Protein AF-A0A9N9JXK1-F1 (afdb_monomer_lite)

Structure (mmCIF, N/CA/C/O backbone):
data_AF-A0A9N9JXK1-F1
#
_entry.id   AF-A0A9N9JXK1-F1
#
loop_
_atom_site.group_PDB
_atom_site.id
_atom_site.type_symbol
_atom_site.label_atom_id
_atom_site.label_alt_id
_atom_site.label_comp_id
_atom_site.label_asym_id
_atom_site.label_entity_id
_atom_site.label_seq_id
_atom_site.pdbx_PDB_ins_code
_atom_site.Cartn_x
_atom_site.Cartn_y
_atom_site.Cartn_z
_atom_site.occupancy
_atom_site.B_iso_or_equiv
_atom_site.auth_seq_id
_atom_site.auth_comp_id
_atom_site.auth_asym_id
_atom_site.auth_atom_id
_atom_site.pdbx_PDB_model_num
ATOM 1 N N . VAL A 1 1 ? -8.054 -17.362 23.339 1.00 41.75 1 VAL A N 1
ATOM 2 C CA . VAL A 1 1 ? -9.009 -16.373 22.775 1.00 41.75 1 VAL A CA 1
ATOM 3 C C . VAL A 1 1 ? -8.754 -16.151 21.281 1.00 41.75 1 VAL A C 1
ATOM 5 O O . VAL A 1 1 ? -9.695 -16.322 20.518 1.00 41.75 1 VAL A O 1
ATOM 8 N N . CYS A 1 2 ? -7.507 -15.939 20.827 1.00 28.91 2 CYS A N 1
ATOM 9 C CA . CYS A 1 2 ? -7.170 -15.864 19.389 1.00 28.91 2 CYS A CA 1
ATOM 10 C C . CYS A 1 2 ? -7.500 -17.122 18.557 1.00 28.91 2 CYS A C 1
ATOM 12 O O . CYS A 1 2 ? -7.947 -16.992 17.422 1.00 28.91 2 CYS A O 1
ATOM 14 N N . GLU A 1 3 ? -7.385 -18.337 19.108 1.00 28.45 3 GLU A N 1
ATOM 15 C CA . GLU A 1 3 ? -7.817 -19.554 18.387 1.00 28.45 3 GLU A CA 1
ATOM 16 C C . GLU A 1 3 ? -9.335 -19.599 18.136 1.00 28.45 3 GLU A C 1
ATOM 18 O O . GLU A 1 3 ? -9.781 -20.079 17.096 1.00 28.45 3 GLU A O 1
ATOM 23 N N . GLN A 1 4 ? -10.147 -19.037 19.037 1.00 39.00 4 GLN A N 1
ATOM 24 C CA . GLN A 1 4 ? -11.610 -19.071 18.917 1.00 39.00 4 GLN A CA 1
ATOM 25 C C . GLN A 1 4 ? -12.144 -18.051 17.902 1.00 39.00 4 GLN A C 1
ATOM 27 O O . GLN A 1 4 ? -13.149 -18.323 17.254 1.00 39.00 4 GLN A O 1
ATOM 32 N N . LEU A 1 5 ? -11.448 -16.925 17.702 1.00 37.50 5 LEU A N 1
ATOM 33 C CA . LEU A 1 5 ? -11.761 -15.959 16.639 1.00 37.50 5 LEU A CA 1
ATOM 34 C C . LEU A 1 5 ? -11.292 -16.446 15.257 1.00 37.50 5 LEU A C 1
ATOM 36 O O . LEU A 1 5 ? -11.991 -16.244 14.271 1.00 37.50 5 LEU A O 1
ATOM 40 N N . SER A 1 6 ? -10.166 -17.164 15.184 1.00 32.59 6 SER A N 1
ATOM 41 C CA . SER A 1 6 ? -9.677 -17.800 13.946 1.00 32.59 6 SER A CA 1
ATOM 42 C C . SER A 1 6 ? -10.631 -18.885 13.415 1.00 32.59 6 SER A C 1
ATOM 44 O O . SER A 1 6 ? -10.802 -19.059 12.207 1.00 32.59 6 SER A O 1
ATOM 46 N N . THR A 1 7 ? -11.339 -19.570 14.319 1.00 42.19 7 THR A N 1
ATOM 47 C CA . THR A 1 7 ? -12.289 -20.636 13.958 1.00 42.19 7 THR A CA 1
ATOM 48 C C . THR A 1 7 ? -13.534 -20.106 13.223 1.00 42.19 7 THR A C 1
ATOM 50 O O . THR A 1 7 ? -14.222 -20.879 12.561 1.00 42.19 7 THR A O 1
ATOM 53 N N . LEU A 1 8 ? -13.811 -18.794 13.260 1.00 46.56 8 LEU A N 1
ATOM 54 C CA . LEU A 1 8 ? -14.941 -18.192 12.536 1.00 46.56 8 LEU A CA 1
ATOM 55 C C . LEU A 1 8 ? -14.781 -18.225 10.999 1.00 46.56 8 LEU A C 1
ATOM 57 O O . LEU A 1 8 ? -15.750 -17.973 10.288 1.00 46.56 8 LEU A O 1
ATOM 61 N N . LEU A 1 9 ? -13.582 -18.525 10.478 1.00 37.47 9 LEU A N 1
ATOM 62 C CA . LEU A 1 9 ? -13.230 -18.349 9.060 1.00 37.47 9 LEU A CA 1
ATOM 63 C C . LEU A 1 9 ? -13.085 -19.642 8.234 1.00 37.47 9 LEU A C 1
ATOM 65 O O . LEU A 1 9 ? -12.941 -19.556 7.016 1.00 37.47 9 LEU A O 1
ATOM 69 N N . TYR A 1 10 ? -13.165 -20.837 8.827 1.00 40.38 10 TYR A N 1
ATOM 70 C CA . TYR A 1 10 ? -13.003 -22.096 8.082 1.00 40.38 10 TYR A CA 1
ATOM 71 C C . TYR A 1 10 ? -14.346 -22.785 7.796 1.00 40.38 10 TYR A C 1
ATOM 73 O O . TYR A 1 10 ? -14.930 -23.435 8.660 1.00 40.38 10 TYR A O 1
ATOM 81 N N . LYS A 1 11 ? -14.822 -22.667 6.548 1.00 48.00 11 LYS A N 1
ATOM 82 C CA . LYS A 1 11 ? -16.019 -23.347 6.019 1.00 48.00 11 LYS A CA 1
ATOM 83 C C . LYS A 1 11 ? -15.630 -24.579 5.200 1.00 48.00 11 LYS A C 1
ATOM 85 O O . LYS A 1 11 ? -15.221 -24.433 4.052 1.00 48.00 11 LYS A O 1
ATOM 90 N N . ILE A 1 12 ? -15.845 -25.781 5.741 1.00 36.88 12 ILE A N 1
ATOM 91 C CA . ILE A 1 12 ? -16.053 -27.008 4.953 1.00 36.88 12 ILE A CA 1
ATOM 92 C C . ILE A 1 12 ? -17.142 -27.849 5.648 1.00 36.88 12 ILE A C 1
ATOM 94 O O . ILE A 1 12 ? -17.011 -28.140 6.831 1.00 36.88 12 ILE A O 1
ATOM 98 N N . ALA A 1 13 ? -18.156 -28.260 4.867 1.00 40.19 13 ALA A N 1
ATOM 99 C CA . ALA A 1 13 ? -19.274 -29.184 5.164 1.00 40.19 13 ALA A CA 1
ATOM 100 C C . ALA A 1 13 ? -20.634 -28.582 5.609 1.00 40.19 13 ALA A C 1
ATOM 102 O O . ALA A 1 13 ? -21.103 -28.780 6.720 1.00 40.19 13 ALA A O 1
ATOM 103 N N . VAL A 1 14 ? -21.343 -27.975 4.648 1.00 49.81 14 VAL A N 1
ATOM 104 C CA . VAL A 1 14 ? -22.680 -27.338 4.766 1.00 49.81 14 VAL A CA 1
ATOM 105 C C . VAL A 1 14 ? -23.838 -28.289 5.154 1.00 49.81 14 VAL A C 1
ATOM 107 O O . VAL A 1 14 ? -24.925 -27.822 5.473 1.00 49.81 14 VAL A O 1
ATOM 110 N N . PHE A 1 15 ? -23.657 -29.614 5.157 1.00 48.28 15 PHE A N 1
ATOM 111 C CA . PHE A 1 15 ? -24.785 -30.557 5.275 1.00 48.28 15 PHE A CA 1
ATOM 112 C C . PHE A 1 15 ? -25.037 -31.154 6.674 1.00 48.28 15 PHE A C 1
ATOM 114 O O . PHE A 1 15 ? -26.062 -31.802 6.853 1.00 48.28 15 PHE A O 1
ATOM 121 N N . ILE A 1 16 ? -24.162 -30.946 7.668 1.00 57.59 16 ILE A N 1
ATOM 122 C CA . ILE A 1 16 ? -24.287 -31.567 9.016 1.00 57.59 16 ILE A CA 1
ATOM 123 C C . ILE A 1 16 ? -24.601 -30.520 10.109 1.00 57.59 16 ILE A C 1
ATOM 125 O O . ILE A 1 16 ? -24.947 -30.835 11.247 1.00 57.59 16 ILE A O 1
ATOM 129 N N . ASP A 1 17 ? -24.537 -29.245 9.757 1.00 64.69 17 ASP A N 1
ATOM 130 C CA . ASP A 1 17 ? -24.444 -28.136 10.700 1.00 64.69 17 ASP A CA 1
ATOM 131 C C . ASP A 1 17 ? -25.756 -27.852 11.471 1.00 64.69 17 ASP A C 1
ATOM 133 O O . ASP A 1 17 ? -25.728 -27.573 12.674 1.00 64.69 17 ASP A O 1
ATOM 137 N N . ASP A 1 18 ? -26.933 -28.003 10.853 1.00 75.19 18 ASP A N 1
ATOM 138 C CA . ASP A 1 18 ? -28.232 -27.765 11.521 1.00 75.19 18 ASP A CA 1
ATOM 139 C C . ASP A 1 18 ? -28.598 -28.840 12.557 1.00 75.19 18 ASP A C 1
ATOM 141 O O . ASP A 1 18 ? -29.241 -28.557 13.575 1.00 75.19 18 ASP A O 1
ATOM 145 N N . GLU A 1 19 ? -28.191 -30.088 12.327 1.00 81.88 19 GLU A N 1
ATOM 146 C CA . GLU A 1 19 ? -28.421 -31.173 13.284 1.00 81.88 19 GLU A CA 1
ATOM 147 C C . GLU A 1 19 ? -27.540 -31.011 14.521 1.00 81.88 19 GLU A C 1
ATOM 149 O O . GLU A 1 19 ? -28.002 -31.230 15.643 1.00 81.88 19 GLU A O 1
ATOM 154 N N . ILE A 1 20 ? -26.305 -30.536 14.337 1.00 85.19 20 ILE A N 1
ATOM 155 C CA . ILE A 1 20 ? -25.375 -30.261 15.433 1.00 85.19 20 ILE A CA 1
ATOM 156 C C . ILE A 1 20 ? -25.953 -29.208 16.389 1.00 85.19 20 ILE A C 1
ATOM 158 O O . ILE A 1 20 ? -25.891 -29.390 17.609 1.00 85.19 20 ILE A O 1
ATOM 162 N N . VAL A 1 21 ? -26.580 -28.146 15.868 1.00 87.00 21 VAL A N 1
ATOM 163 C CA . VAL A 1 21 ? -27.263 -27.137 16.699 1.00 87.00 21 VAL A CA 1
ATOM 164 C C . VAL A 1 21 ? -28.346 -27.782 17.569 1.00 87.00 21 VAL A C 1
ATOM 166 O O . VAL A 1 21 ? -28.405 -27.519 18.773 1.00 87.00 21 VAL A O 1
ATOM 169 N N . LYS A 1 22 ? -29.175 -28.664 16.993 1.00 87.75 22 LYS A N 1
ATOM 170 C CA . LYS A 1 22 ? -30.248 -29.369 17.720 1.00 87.75 22 LYS A CA 1
ATOM 171 C C . LYS A 1 22 ? -29.701 -30.342 18.765 1.00 87.75 22 LYS A C 1
ATOM 173 O O . LYS A 1 22 ? -30.270 -30.452 19.852 1.00 87.75 22 LYS A O 1
ATOM 178 N N . ILE A 1 23 ? -28.609 -31.046 18.462 1.00 89.19 23 ILE A N 1
ATOM 179 C CA . ILE A 1 23 ? -27.951 -31.971 19.397 1.00 89.19 23 ILE A CA 1
ATOM 180 C C . ILE A 1 23 ? -27.477 -31.209 20.635 1.00 89.19 23 ILE A C 1
ATOM 182 O O . ILE A 1 23 ? -27.798 -31.606 21.758 1.00 89.19 23 ILE A O 1
ATOM 186 N N . TYR A 1 24 ? -26.767 -30.094 20.444 1.00 90.81 24 TYR A N 1
ATOM 187 C CA . TYR A 1 24 ? -26.269 -29.302 21.565 1.00 90.81 24 TYR A CA 1
ATOM 188 C C . TYR A 1 24 ? -27.381 -28.547 22.312 1.00 90.81 24 TYR A C 1
ATOM 190 O O . TYR A 1 24 ? -27.314 -28.451 23.538 1.00 90.81 24 TYR A O 1
ATOM 198 N N . ASP A 1 25 ? -28.453 -28.102 21.646 1.00 89.69 25 ASP A N 1
ATOM 199 C CA . ASP A 1 25 ? -29.646 -27.570 22.329 1.00 89.69 25 ASP A CA 1
ATOM 200 C C . ASP A 1 25 ? -30.256 -28.632 23.263 1.00 89.69 25 ASP A C 1
ATOM 202 O O . ASP A 1 25 ? -30.436 -28.412 24.462 1.00 89.69 25 ASP A O 1
ATOM 206 N N . ASN A 1 26 ? -30.472 -29.850 22.761 1.00 89.81 26 ASN A N 1
ATOM 207 C CA . ASN A 1 26 ? -30.999 -30.947 23.573 1.00 89.81 26 ASN A CA 1
ATOM 208 C C . ASN A 1 26 ? -30.059 -31.333 24.728 1.00 89.81 26 ASN A C 1
ATOM 210 O O . ASN A 1 26 ? -30.523 -31.583 25.845 1.00 89.81 26 ASN A O 1
ATOM 214 N N . ALA A 1 27 ? -28.746 -31.364 24.490 1.00 89.31 27 ALA A N 1
ATOM 215 C CA . ALA A 1 27 ? -27.752 -31.674 25.515 1.00 89.31 27 ALA A CA 1
ATOM 216 C C . ALA A 1 27 ? -27.704 -30.600 26.617 1.00 89.31 27 ALA A C 1
ATOM 218 O O . ALA A 1 27 ? -27.716 -30.934 27.803 1.00 89.31 27 ALA A O 1
ATOM 219 N N . THR A 1 28 ? -27.729 -29.315 26.249 1.00 89.00 28 THR A N 1
ATOM 220 C CA . THR A 1 28 ? -27.740 -28.202 27.215 1.00 89.00 28 THR A CA 1
ATOM 221 C C . THR A 1 28 ? -29.049 -28.115 27.994 1.00 89.00 28 THR A C 1
ATOM 223 O O . THR A 1 28 ? -29.036 -27.722 29.156 1.00 89.00 28 THR A O 1
ATOM 226 N N . ARG A 1 29 ? -30.189 -28.520 27.416 1.00 89.25 29 ARG A N 1
ATOM 227 C CA . ARG A 1 29 ? -31.455 -28.646 28.162 1.00 89.25 29 ARG A CA 1
ATOM 228 C C . ARG A 1 29 ? -31.402 -29.752 29.214 1.00 89.25 29 ARG A C 1
ATOM 230 O O . ARG A 1 29 ? -31.952 -29.570 30.296 1.00 89.25 29 ARG A O 1
ATOM 237 N N . LYS A 1 30 ? -30.735 -30.874 28.918 1.00 91.50 30 LYS A N 1
ATOM 238 C CA . LYS A 1 30 ? -30.545 -31.976 29.878 1.00 91.50 30 LYS A CA 1
ATOM 239 C C . LYS A 1 30 ? -29.535 -31.640 30.974 1.00 91.50 30 LYS A C 1
ATOM 241 O O . LYS A 1 30 ? -29.712 -32.084 32.103 1.00 91.50 30 LYS A O 1
ATOM 246 N N . ASN A 1 31 ? -28.499 -30.865 30.658 1.00 89.00 31 ASN A N 1
ATOM 247 C CA . ASN A 1 31 ? -27.488 -30.441 31.623 1.00 89.00 31 ASN A CA 1
ATOM 248 C C . ASN A 1 31 ? -27.241 -28.917 31.554 1.00 89.00 31 ASN A C 1
ATOM 250 O O . ASN A 1 31 ? -26.227 -28.476 31.003 1.00 89.00 31 ASN A O 1
ATOM 254 N N . PRO A 1 32 ? -28.151 -28.094 32.116 1.00 83.00 32 PRO A N 1
ATOM 255 C CA . PRO A 1 32 ? -28.128 -26.634 31.962 1.00 83.00 32 PRO A CA 1
ATOM 256 C C . PRO A 1 32 ? -26.973 -25.931 32.685 1.00 83.00 32 PRO A C 1
ATOM 258 O O . PRO A 1 32 ? -26.706 -24.762 32.401 1.00 83.00 32 PRO A O 1
ATOM 261 N N . ASN A 1 33 ? -26.287 -26.630 33.592 1.00 87.25 33 ASN A N 1
ATOM 262 C CA . ASN A 1 33 ? -25.153 -26.104 34.352 1.00 87.25 33 ASN A CA 1
ATOM 263 C C . ASN A 1 33 ? -23.796 -26.426 33.702 1.00 87.25 33 ASN A C 1
ATOM 265 O O . ASN A 1 33 ? -22.763 -26.009 34.218 1.00 87.25 33 ASN A O 1
ATOM 269 N N . SER A 1 34 ? -23.773 -27.150 32.576 1.00 91.88 34 SER A N 1
ATOM 270 C CA . SER A 1 34 ? -22.537 -27.406 31.832 1.00 91.88 34 SER A CA 1
ATOM 271 C C . SER A 1 34 ? -22.161 -26.201 30.963 1.00 91.88 34 SER A C 1
ATOM 273 O O . SER A 1 34 ? -22.824 -25.894 29.964 1.00 91.88 34 SER A O 1
ATOM 275 N N . GLU A 1 35 ? -21.076 -25.521 31.345 1.00 93.25 35 GLU A N 1
ATOM 276 C CA . GLU A 1 35 ? -20.493 -24.417 30.571 1.00 93.25 35 GLU A CA 1
ATOM 277 C C . GLU A 1 35 ? -19.995 -24.912 29.206 1.00 93.25 35 GLU A C 1
ATOM 279 O O . GLU A 1 35 ? -20.247 -24.280 28.182 1.00 93.25 35 GLU A O 1
ATOM 284 N N . GLU A 1 36 ? -19.344 -26.074 29.175 1.00 93.00 36 GLU A N 1
ATOM 285 C CA . GLU A 1 36 ? -18.782 -26.693 27.971 1.00 93.00 36 GLU A CA 1
ATOM 286 C C . GLU A 1 36 ? -19.851 -26.980 26.907 1.00 93.00 36 GLU A C 1
ATOM 288 O O . GLU A 1 36 ? -19.725 -26.535 25.766 1.00 93.00 36 GLU A O 1
ATOM 293 N N . LEU A 1 37 ? -20.959 -27.634 27.282 1.00 92.00 37 LEU A N 1
ATOM 294 C CA . LEU A 1 37 ? -22.050 -27.918 26.343 1.00 92.00 37 LEU A CA 1
ATOM 295 C C . LEU A 1 37 ? -22.665 -26.633 25.780 1.00 92.00 37 LEU A C 1
ATOM 297 O O . LEU A 1 37 ? -22.984 -26.564 24.594 1.00 92.00 37 LEU A O 1
ATOM 301 N N . SER A 1 38 ? -22.804 -25.600 26.614 1.00 92.12 38 SER A N 1
ATOM 302 C CA . SER A 1 38 ? -23.348 -24.307 26.193 1.00 92.12 38 SER A CA 1
ATOM 303 C C . SER A 1 38 ? -22.389 -23.553 25.261 1.00 92.12 38 SER A C 1
ATOM 305 O O . SER A 1 38 ? -22.843 -22.898 24.324 1.00 92.12 38 SER A O 1
ATOM 307 N N . ASN A 1 39 ? -21.072 -23.692 25.454 1.00 93.38 39 ASN A N 1
ATOM 308 C CA . ASN A 1 39 ? -20.068 -23.186 24.514 1.00 93.38 39 ASN A CA 1
ATOM 309 C C . ASN A 1 39 ? -20.145 -23.899 23.166 1.00 93.38 39 ASN A C 1
ATOM 311 O O . ASN A 1 39 ? -20.162 -23.240 22.130 1.00 93.38 39 ASN A O 1
ATOM 315 N N . HIS A 1 40 ? -20.221 -25.230 23.156 1.00 92.69 40 HIS A N 1
ATOM 316 C CA . HIS A 1 40 ? -20.355 -25.972 21.904 1.00 92.69 40 HIS A CA 1
ATOM 317 C C . HIS A 1 40 ? -21.648 -25.636 21.167 1.00 92.69 40 HIS A C 1
ATOM 319 O O . HIS A 1 40 ? -21.640 -25.537 19.940 1.00 92.69 40 HIS A O 1
ATOM 325 N N . TRP A 1 41 ? -22.730 -25.386 21.907 1.00 93.44 41 TRP A N 1
ATOM 326 C CA . TRP A 1 41 ? -23.976 -24.909 21.327 1.00 93.44 41 TRP A CA 1
ATOM 327 C C . TRP A 1 41 ? -23.818 -23.536 20.665 1.00 93.44 41 TRP A C 1
ATOM 329 O O . TRP A 1 41 ? -24.211 -23.369 19.514 1.00 93.44 41 TRP A O 1
ATOM 339 N N . PHE A 1 42 ? -23.171 -22.581 21.342 1.00 94.44 42 PHE A N 1
ATOM 340 C CA . PHE A 1 42 ? -22.837 -21.283 20.750 1.00 94.44 42 PHE A CA 1
ATOM 341 C C . PHE A 1 42 ? -21.985 -21.445 19.483 1.00 94.44 42 PHE A C 1
ATOM 343 O O . PHE A 1 42 ? -22.314 -20.880 18.446 1.00 94.44 42 PHE A O 1
ATOM 350 N N . MET A 1 43 ? -20.937 -22.271 19.529 1.00 92.88 43 MET A N 1
ATOM 351 C CA . MET A 1 43 ? -20.056 -22.510 18.379 1.00 92.88 43 MET A CA 1
ATOM 352 C C . MET A 1 43 ? -20.775 -23.192 17.208 1.00 92.88 43 MET A C 1
ATOM 354 O O . MET A 1 43 ? -20.422 -22.952 16.056 1.00 92.88 43 MET A O 1
ATOM 358 N N . ALA A 1 44 ? -21.790 -24.017 17.473 1.00 91.12 44 ALA A N 1
ATOM 359 C CA . ALA A 1 44 ? -22.662 -24.544 16.426 1.00 91.12 44 ALA A CA 1
ATOM 360 C C . ALA A 1 44 ? -23.461 -23.416 15.753 1.00 91.12 44 ALA A C 1
ATOM 362 O O . ALA A 1 44 ? -23.456 -23.317 14.532 1.00 91.12 44 ALA A O 1
ATOM 363 N N . MET A 1 45 ? -24.044 -22.497 16.530 1.00 91.62 45 MET A N 1
ATOM 364 C CA . MET A 1 45 ? -24.729 -21.319 15.975 1.00 91.62 45 MET A CA 1
ATOM 365 C C . MET A 1 45 ? -23.786 -20.404 15.177 1.00 91.62 45 MET A C 1
ATOM 367 O O . MET A 1 45 ? -24.201 -19.802 14.186 1.00 91.62 45 MET A O 1
ATOM 371 N N . VAL A 1 46 ? -22.515 -20.299 15.589 1.00 90.94 46 VAL A N 1
ATOM 372 C CA . VAL A 1 46 ? -21.468 -19.579 14.843 1.00 90.94 46 VAL A CA 1
ATOM 373 C C . VAL A 1 46 ? -21.251 -20.197 13.465 1.00 90.94 46 VAL A C 1
ATOM 375 O O . VAL A 1 46 ? -21.313 -19.477 12.470 1.00 90.94 46 VAL A O 1
ATOM 378 N N . ARG A 1 47 ? -21.070 -21.522 13.381 1.00 88.19 47 ARG A N 1
ATOM 379 C CA . ARG A 1 47 ? -20.874 -22.220 12.096 1.00 88.19 47 ARG A CA 1
ATOM 380 C C . ARG A 1 47 ? -22.058 -22.041 11.144 1.00 88.19 47 ARG A C 1
ATOM 382 O O . ARG A 1 47 ? -21.849 -21.788 9.958 1.00 88.19 47 ARG A O 1
ATOM 389 N N . ASN A 1 48 ? -23.280 -22.043 11.673 1.00 88.25 48 ASN A N 1
ATOM 390 C CA . ASN A 1 48 ? -24.498 -21.889 10.869 1.00 88.25 48 ASN A CA 1
ATOM 391 C C . ASN A 1 48 ? -24.835 -20.426 10.554 1.00 88.25 48 ASN A C 1
ATOM 393 O O . ASN A 1 48 ? -25.816 -20.168 9.862 1.00 88.25 48 ASN A O 1
ATOM 397 N N . SER A 1 49 ? -24.054 -19.459 11.054 1.00 90.19 49 SER A N 1
ATOM 398 C CA . SER A 1 49 ? -24.366 -18.026 10.930 1.00 90.19 49 SER A CA 1
ATOM 399 C C . SER A 1 49 ? -25.740 -17.646 11.516 1.00 90.19 49 SER A C 1
ATOM 401 O O . SER A 1 49 ? -26.346 -16.658 11.108 1.00 90.19 49 SER A O 1
ATOM 403 N N . ASP A 1 50 ? -26.237 -18.399 12.508 1.00 92.56 50 ASP A N 1
ATOM 404 C CA . ASP A 1 50 ? -27.442 -18.032 13.262 1.00 92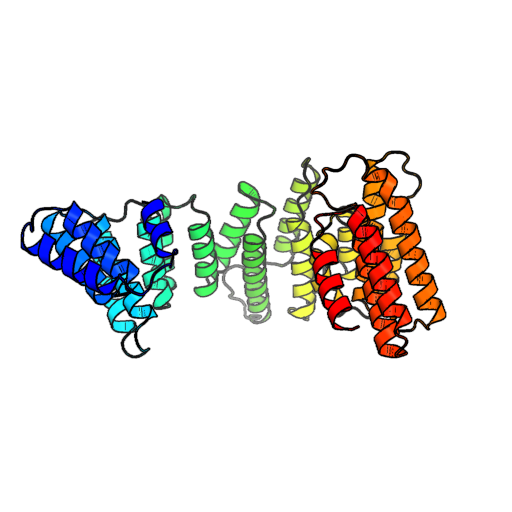.56 50 ASP A CA 1
ATOM 405 C C . ASP A 1 50 ? -27.088 -16.975 14.315 1.00 92.56 50 ASP A C 1
ATOM 407 O O . ASP A 1 50 ? -26.925 -17.262 15.502 1.00 92.56 50 ASP A O 1
ATOM 411 N N . PHE A 1 51 ? -26.932 -15.725 13.878 1.00 94.44 51 PHE A N 1
ATOM 412 C CA . PHE A 1 51 ? -26.492 -14.624 14.741 1.00 94.44 51 PHE A CA 1
ATOM 413 C C . PHE A 1 51 ? -27.490 -14.301 15.864 1.00 94.44 51 PHE A C 1
ATOM 415 O O . PHE A 1 51 ? -27.102 -13.875 16.956 1.00 94.44 51 PHE A O 1
ATOM 422 N N . LYS A 1 52 ? -28.784 -14.547 15.630 1.00 95.12 52 LYS A N 1
ATOM 423 C CA . LYS A 1 52 ? -29.822 -14.391 16.653 1.00 95.12 52 LYS A CA 1
ATOM 424 C C . LYS A 1 52 ? -29.694 -15.481 17.715 1.00 95.12 52 LYS A C 1
ATOM 426 O O . LYS A 1 52 ? -29.730 -15.177 18.910 1.00 95.12 52 LYS A O 1
ATOM 431 N N . GLY A 1 53 ? -29.505 -16.731 17.291 1.00 94.38 53 GLY A N 1
ATOM 432 C CA . GLY A 1 53 ? -29.196 -17.854 18.170 1.00 94.38 53 GLY A CA 1
ATOM 433 C C . GLY A 1 53 ? -27.933 -17.592 18.988 1.00 94.38 53 GLY A C 1
ATOM 434 O O . GLY A 1 53 ? -27.974 -17.678 20.215 1.00 94.38 53 GLY A O 1
ATOM 435 N N . GLN A 1 54 ? -26.846 -17.157 18.343 1.00 95.12 54 GLN A N 1
ATOM 436 C CA . GLN A 1 54 ? -25.592 -16.776 19.007 1.00 95.12 54 GLN A CA 1
ATOM 437 C C . GLN A 1 54 ? -25.832 -15.765 20.138 1.00 95.12 54 GLN A C 1
ATOM 439 O O . GLN A 1 54 ? -25.429 -16.015 21.277 1.00 95.12 54 GLN A O 1
ATOM 444 N N . GLN A 1 55 ? -26.561 -14.673 19.869 1.00 96.69 55 GLN A N 1
ATOM 445 C CA . GLN A 1 55 ? -26.879 -13.660 20.879 1.00 96.69 55 GLN A CA 1
ATOM 446 C C . GLN A 1 55 ? -27.638 -14.259 22.074 1.00 96.69 55 GLN A C 1
ATOM 448 O O . GLN A 1 55 ? -27.294 -13.997 23.229 1.00 96.69 55 GLN A O 1
ATOM 453 N N . GLN A 1 56 ? -28.672 -15.065 21.817 1.00 95.44 56 GLN A N 1
ATOM 454 C CA . GLN A 1 56 ? -29.494 -15.667 22.870 1.00 95.44 56 GLN A CA 1
ATOM 455 C C . GLN A 1 56 ? -28.687 -16.629 23.749 1.00 95.44 56 GLN A C 1
ATOM 457 O O . GLN A 1 56 ? -28.777 -16.567 24.981 1.00 95.44 56 GLN A O 1
ATOM 462 N N . VAL A 1 57 ? -27.869 -17.487 23.133 1.00 94.94 57 VAL A N 1
ATOM 463 C CA . VAL A 1 57 ? -27.010 -18.434 23.855 1.00 94.94 57 VAL A CA 1
ATOM 464 C C . VAL A 1 57 ? -25.949 -17.693 24.667 1.00 94.94 57 VAL A C 1
ATOM 466 O O . VAL A 1 57 ? -25.759 -18.006 25.843 1.00 94.94 57 VAL A O 1
ATOM 469 N N . ALA A 1 58 ? -25.312 -16.671 24.094 1.00 96.50 58 ALA A N 1
ATOM 470 C CA . ALA A 1 58 ? -24.305 -15.869 24.782 1.00 96.50 58 ALA A CA 1
ATOM 471 C C . ALA A 1 58 ? -24.875 -15.134 26.009 1.00 96.50 58 ALA A C 1
ATOM 473 O O . ALA A 1 58 ? -24.267 -15.151 27.080 1.00 96.50 58 ALA A O 1
ATOM 474 N N . LEU A 1 59 ? -26.085 -14.570 25.917 1.00 95.94 59 LEU A N 1
ATOM 475 C CA . LEU A 1 59 ? -26.761 -13.958 27.069 1.00 95.94 59 LEU A CA 1
ATOM 476 C C . LEU A 1 59 ? -27.091 -14.984 28.164 1.00 95.94 59 LEU A C 1
ATOM 478 O O . LEU A 1 59 ? -26.925 -14.691 29.352 1.00 95.94 59 LEU A O 1
ATOM 482 N N . LYS A 1 60 ? -27.525 -16.194 27.786 1.00 94.06 60 LYS A N 1
ATOM 483 C CA . LYS A 1 60 ? -27.776 -17.296 28.731 1.00 94.06 60 LYS A CA 1
ATOM 484 C C . LYS A 1 60 ? -26.487 -17.724 29.439 1.00 94.06 60 LYS A C 1
ATOM 486 O O . LYS A 1 60 ? -26.478 -17.848 30.662 1.00 94.06 60 LYS A O 1
ATOM 491 N N . LEU A 1 61 ? -25.398 -17.884 28.687 1.00 94.25 61 LEU A N 1
ATOM 492 C CA . LEU A 1 61 ? -24.060 -18.167 29.208 1.00 94.25 61 LEU A CA 1
ATOM 493 C C . LEU A 1 61 ? -23.596 -17.081 30.188 1.00 94.25 61 LEU A C 1
ATOM 495 O O . LEU A 1 61 ? -23.172 -17.393 31.301 1.00 94.25 61 LEU A O 1
ATOM 499 N N . HIS A 1 62 ? -23.738 -15.803 29.824 1.00 94.75 62 HIS A N 1
ATOM 500 C CA . HIS A 1 62 ? -23.353 -14.693 30.695 1.00 94.75 62 HIS A CA 1
ATOM 501 C C . HIS A 1 62 ? -24.172 -14.671 31.992 1.00 94.75 62 HIS A C 1
ATOM 503 O O . HIS A 1 62 ? -23.614 -14.482 33.069 1.00 94.75 62 HIS A O 1
ATOM 509 N N . LYS A 1 63 ? -25.485 -14.926 31.923 1.00 93.38 63 LYS A N 1
ATOM 510 C CA . LYS A 1 63 ? -26.349 -14.983 33.111 1.00 93.38 63 LYS A CA 1
ATOM 511 C C . LYS A 1 63 ? -25.962 -16.121 34.062 1.00 93.38 63 LYS A C 1
ATOM 513 O O . LYS A 1 63 ? -25.965 -15.912 35.274 1.00 93.38 63 LYS A O 1
ATOM 518 N N . ASN A 1 64 ? -25.642 -17.298 33.524 1.00 91.75 64 ASN A N 1
ATOM 519 C CA . ASN A 1 64 ? -25.356 -18.491 34.322 1.00 91.75 64 ASN A CA 1
ATOM 520 C C . ASN A 1 64 ? -23.944 -18.470 34.925 1.00 91.75 64 ASN A C 1
ATOM 522 O O . ASN A 1 64 ? -23.782 -18.769 36.104 1.00 91.75 64 ASN A O 1
ATOM 526 N N . PHE A 1 65 ? -22.937 -18.087 34.135 1.00 92.25 65 PHE A N 1
ATOM 527 C CA . PHE A 1 65 ? -21.523 -18.206 34.515 1.00 92.25 65 PHE A CA 1
ATOM 528 C C . PHE A 1 65 ? -20.859 -16.867 34.856 1.00 92.25 65 PHE A C 1
ATOM 530 O O . PHE A 1 65 ? -19.741 -16.851 35.359 1.00 92.25 65 PHE A O 1
ATOM 537 N N . LYS A 1 66 ? -21.524 -15.733 34.590 1.00 90.50 66 LYS A N 1
ATOM 538 C CA . LYS A 1 66 ? -21.075 -14.364 34.921 1.00 90.50 66 LYS A CA 1
ATOM 539 C C . LYS A 1 66 ? -19.713 -13.950 34.342 1.00 90.50 66 LYS A C 1
ATOM 541 O O . LYS A 1 66 ? -19.176 -12.920 34.731 1.00 90.50 66 LYS A O 1
ATOM 546 N N . SER A 1 67 ? -19.172 -14.700 33.382 1.00 92.38 67 SER A N 1
ATOM 547 C CA . SER A 1 67 ? -17.917 -14.359 32.705 1.00 92.38 67 SER A CA 1
ATOM 548 C C . SER A 1 67 ? -18.120 -13.255 31.660 1.00 92.38 67 SER A C 1
ATOM 550 O O . SER A 1 67 ? -19.069 -13.314 30.869 1.00 92.38 67 SER A O 1
ATOM 552 N N . ASN A 1 68 ? -17.217 -12.267 31.628 1.00 92.00 68 ASN A N 1
ATOM 553 C CA . ASN A 1 68 ? -17.277 -11.123 30.707 1.00 92.00 68 ASN A CA 1
ATOM 554 C C . ASN A 1 68 ? -17.158 -11.537 29.233 1.00 92.00 68 ASN A C 1
ATOM 556 O O . ASN A 1 68 ? -17.828 -10.946 28.391 1.00 92.00 68 ASN A O 1
ATOM 560 N N . LYS A 1 69 ? -16.422 -12.612 28.908 1.00 93.94 69 LYS A N 1
ATOM 561 C CA . LYS A 1 69 ? -16.301 -13.103 27.519 1.00 93.94 69 LYS A CA 1
ATOM 562 C C . LYS A 1 69 ? -17.667 -13.336 26.859 1.00 93.94 69 LYS A C 1
ATOM 564 O O . LYS A 1 69 ? -17.863 -12.991 25.701 1.00 93.94 69 LYS A O 1
ATOM 569 N N . TYR A 1 70 ? -18.644 -13.841 27.618 1.00 95.75 70 TYR A N 1
ATOM 570 C CA . TYR A 1 70 ? -19.991 -14.119 27.112 1.00 95.75 70 TYR A CA 1
ATOM 571 C C . TYR A 1 70 ? -20.826 -12.859 26.889 1.00 95.75 70 TYR A C 1
ATOM 573 O O . TYR A 1 70 ? -21.684 -12.843 26.009 1.00 95.75 70 TYR A O 1
ATOM 581 N N . LEU A 1 71 ? -20.559 -11.793 27.650 1.00 96.31 71 LEU A N 1
ATOM 582 C CA . LEU A 1 71 ? -21.139 -10.482 27.376 1.00 96.31 71 LEU A CA 1
ATOM 583 C C . LEU A 1 71 ? -20.656 -9.985 26.011 1.00 96.31 71 LEU A C 1
ATOM 585 O O . LEU A 1 71 ? -21.476 -9.632 25.167 1.00 96.31 71 LEU A O 1
ATOM 589 N N . PHE A 1 72 ? -19.346 -10.027 25.768 1.00 96.62 72 PHE A N 1
ATOM 590 C CA . PHE A 1 72 ? -18.771 -9.571 24.504 1.00 96.62 72 PHE A CA 1
ATOM 591 C C . PHE A 1 72 ? -19.151 -10.464 23.318 1.00 96.62 72 PHE A C 1
ATOM 593 O O . PHE A 1 72 ? -19.376 -9.947 22.230 1.00 96.62 72 PHE A O 1
ATOM 600 N N . TRP A 1 73 ? -19.349 -11.772 23.518 1.00 97.12 73 TRP A N 1
ATOM 601 C CA . TRP A 1 73 ? -19.935 -12.645 22.491 1.00 97.12 73 TRP A CA 1
ATOM 602 C C . TRP A 1 73 ? -21.350 -12.215 22.107 1.00 97.12 73 TRP A C 1
ATOM 604 O O . TRP A 1 73 ? -21.675 -12.169 20.922 1.00 97.12 73 TRP A O 1
ATOM 614 N N . ALA A 1 74 ? -22.188 -11.855 23.085 1.00 97.69 74 ALA A N 1
ATOM 615 C CA . ALA A 1 74 ? -23.534 -11.363 22.805 1.00 97.69 74 ALA A CA 1
ATOM 616 C C . ALA A 1 74 ? -23.506 -10.036 22.030 1.00 97.69 74 ALA A C 1
ATOM 618 O O . ALA A 1 74 ? -24.297 -9.853 21.106 1.00 97.69 74 ALA A O 1
ATOM 619 N N . ILE A 1 75 ? -22.582 -9.133 22.375 1.00 97.69 75 ILE A N 1
ATOM 620 C CA . ILE A 1 75 ? -22.407 -7.844 21.690 1.00 97.69 75 ILE A CA 1
ATOM 621 C C . ILE A 1 75 ? -21.888 -8.050 20.264 1.00 97.69 75 ILE A C 1
ATOM 623 O O . ILE A 1 75 ? -22.447 -7.487 19.330 1.00 97.69 75 ILE A O 1
ATOM 627 N N . MET A 1 76 ? -20.890 -8.912 20.064 1.00 97.31 76 MET A N 1
ATOM 628 C CA . MET A 1 76 ? -20.403 -9.252 18.725 1.00 97.31 76 MET A CA 1
ATOM 629 C C . MET A 1 76 ? -21.508 -9.893 17.873 1.00 97.31 76 MET A C 1
ATOM 631 O O . MET A 1 76 ? -21.677 -9.546 16.710 1.00 97.31 76 MET A O 1
ATOM 635 N N . SER A 1 77 ? -22.338 -10.757 18.466 1.00 97.31 77 SER A N 1
ATOM 636 C CA . SER A 1 77 ? -23.496 -11.345 17.776 1.00 97.31 77 SER A CA 1
ATOM 637 C C . SER A 1 77 ? -24.518 -10.286 17.343 1.00 97.31 77 SER A C 1
ATOM 639 O O . SER A 1 77 ? -25.195 -10.460 16.334 1.00 97.31 77 SER A O 1
ATOM 641 N N . LEU A 1 78 ? -24.654 -9.183 18.089 1.00 97.69 78 LEU A N 1
ATOM 642 C CA . LEU A 1 78 ? -25.486 -8.043 17.691 1.00 97.69 78 LEU A CA 1
ATOM 643 C C . LEU A 1 78 ? -24.879 -7.259 16.526 1.00 97.69 78 LEU A C 1
ATOM 645 O O . LEU A 1 78 ? -25.616 -6.873 15.625 1.00 97.69 78 LEU A O 1
ATOM 649 N N . VAL A 1 79 ? -23.559 -7.061 16.518 1.00 96.69 79 VAL A N 1
ATOM 650 C CA . VAL A 1 79 ? -22.855 -6.442 15.383 1.00 96.69 79 VAL A CA 1
ATOM 651 C C . VAL A 1 79 ? -23.044 -7.286 14.121 1.00 96.69 79 VAL A C 1
ATOM 653 O O . VAL A 1 79 ? -23.471 -6.762 13.098 1.00 96.69 79 VAL A O 1
ATOM 656 N N . LEU A 1 80 ? -22.861 -8.607 14.212 1.00 95.56 80 LEU A N 1
ATOM 657 C CA . LEU A 1 80 ? -23.081 -9.520 13.087 1.00 95.56 80 LEU A CA 1
ATOM 658 C C . LEU A 1 80 ? -24.545 -9.536 12.620 1.00 95.56 80 LEU A C 1
ATOM 660 O O . LEU A 1 80 ? -24.807 -9.565 11.417 1.00 95.56 80 LEU A O 1
ATOM 664 N N . GLN A 1 81 ? -25.515 -9.465 13.543 1.00 96.00 81 GLN A N 1
ATOM 665 C CA . GLN A 1 81 ? -26.923 -9.264 13.174 1.00 96.00 81 GLN A CA 1
ATOM 666 C C . GLN A 1 81 ? -27.118 -7.950 12.416 1.00 96.00 81 GLN A C 1
ATOM 668 O O . GLN A 1 81 ? -27.832 -7.942 11.420 1.00 96.00 81 GLN A O 1
ATOM 673 N N . ALA A 1 82 ? -26.485 -6.857 12.844 1.00 95.94 82 ALA A N 1
ATOM 674 C CA . ALA A 1 82 ? -26.604 -5.563 12.182 1.00 95.94 82 ALA A CA 1
ATOM 675 C C . ALA A 1 82 ? -26.041 -5.567 10.753 1.00 95.94 82 ALA A C 1
ATOM 677 O O . ALA A 1 82 ? -26.658 -4.978 9.867 1.00 95.94 82 ALA A O 1
ATOM 678 N N . GLU A 1 83 ? -24.905 -6.230 10.524 1.00 93.88 83 GLU A N 1
ATOM 679 C CA . GLU A 1 83 ? -24.265 -6.334 9.203 1.00 93.88 83 GLU A CA 1
ATOM 680 C C . GLU A 1 83 ? -25.073 -7.181 8.213 1.00 93.88 83 GLU A C 1
ATOM 682 O O . GLU A 1 83 ? -25.046 -6.930 7.010 1.00 93.88 83 GLU A O 1
ATOM 687 N N . ASN A 1 84 ? -25.810 -8.173 8.720 1.00 92.88 84 ASN A N 1
ATOM 688 C CA . ASN A 1 84 ? -26.588 -9.109 7.906 1.00 92.88 84 ASN A CA 1
ATOM 689 C C . ASN A 1 84 ? -28.092 -8.781 7.873 1.00 92.88 84 ASN A C 1
ATOM 691 O O . ASN A 1 84 ? -28.861 -9.454 7.184 1.00 92.88 84 ASN A O 1
ATOM 695 N N . ALA A 1 85 ? -28.533 -7.763 8.615 1.00 92.06 85 ALA A N 1
ATOM 696 C CA . ALA A 1 85 ? -29.913 -7.302 8.617 1.00 92.06 85 ALA A CA 1
ATOM 697 C C . ALA A 1 85 ? -30.182 -6.308 7.473 1.00 92.06 85 ALA A C 1
ATOM 699 O O . ALA A 1 85 ? -29.287 -5.577 7.044 1.00 92.06 85 ALA A O 1
ATOM 700 N N . PRO A 1 86 ? -31.442 -6.190 7.015 1.00 90.25 86 PRO A N 1
ATOM 701 C CA . PRO A 1 86 ? -31.843 -5.097 6.140 1.00 90.25 86 PRO A CA 1
ATOM 702 C C . PRO A 1 86 ? -31.556 -3.725 6.781 1.00 90.25 86 PRO A C 1
ATOM 704 O O . PRO A 1 86 ? -31.636 -3.564 8.002 1.00 90.25 86 PRO A O 1
ATOM 707 N N . ALA A 1 87 ? -31.268 -2.708 5.961 1.00 85.44 87 ALA A N 1
ATOM 708 C CA . ALA A 1 87 ? -30.822 -1.387 6.428 1.00 85.44 87 ALA A CA 1
ATOM 709 C C . ALA A 1 87 ? -31.775 -0.713 7.441 1.00 85.44 87 ALA A C 1
ATOM 711 O O . ALA A 1 87 ? -31.329 0.018 8.321 1.00 85.44 87 ALA A O 1
ATOM 712 N N . ASN A 1 88 ? -33.080 -0.992 7.363 1.00 86.50 88 ASN A N 1
ATOM 713 C CA . ASN A 1 88 ? -34.089 -0.472 8.292 1.00 86.50 88 ASN A CA 1
ATOM 714 C C . ASN A 1 88 ? -34.074 -1.139 9.685 1.00 86.50 88 ASN A C 1
ATOM 716 O O . ASN A 1 88 ? -34.719 -0.632 10.597 1.00 86.50 88 ASN A O 1
ATOM 720 N N . GLN A 1 89 ? -33.375 -2.263 9.854 1.00 88.88 89 GLN A N 1
ATOM 721 C CA . GLN A 1 89 ? -33.275 -3.007 11.117 1.00 88.88 89 GLN A CA 1
ATOM 722 C C . GLN A 1 89 ? -31.863 -2.978 11.711 1.00 88.88 89 GLN A C 1
ATOM 724 O O . GLN A 1 89 ? -31.719 -3.094 12.927 1.00 88.88 89 GLN A O 1
ATOM 729 N N . SER A 1 90 ? -30.836 -2.770 10.880 1.00 91.31 90 SER A N 1
ATOM 730 C CA . SER A 1 90 ? -29.425 -2.724 11.288 1.00 91.31 90 SER A CA 1
ATOM 731 C C . SER A 1 90 ? -29.168 -1.774 12.472 1.00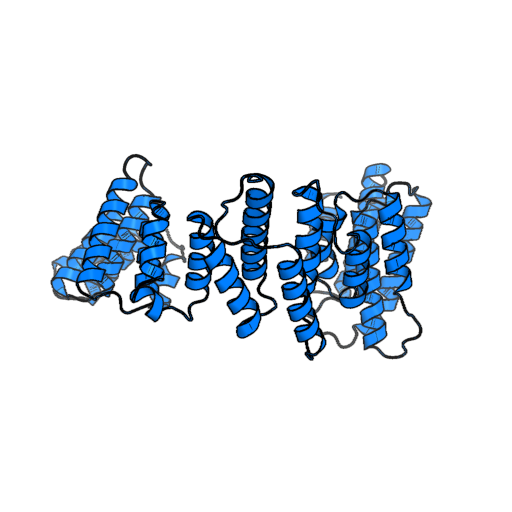 91.31 90 SER A C 1
ATOM 733 O O . SER A 1 90 ? -28.560 -2.167 13.470 1.00 91.31 90 SER A O 1
ATOM 735 N N . GLY A 1 91 ? -29.731 -0.559 12.425 1.00 93.50 91 GLY A N 1
ATOM 736 C CA . GLY A 1 91 ? -29.554 0.450 13.476 1.00 93.50 91 GLY A CA 1
ATOM 737 C C . GLY A 1 91 ? -30.018 -0.002 14.866 1.00 93.50 91 GLY A C 1
ATOM 738 O O . GLY A 1 91 ? -29.337 0.264 15.851 1.00 93.50 91 GLY A O 1
ATOM 739 N N . ILE A 1 92 ? -31.113 -0.767 14.956 1.00 95.44 92 ILE A N 1
ATOM 740 C CA . ILE A 1 92 ? -31.675 -1.232 16.239 1.00 95.44 92 ILE A CA 1
ATOM 741 C C . ILE A 1 92 ? -30.692 -2.164 16.960 1.00 95.44 92 ILE A C 1
ATOM 743 O O . ILE A 1 92 ? -30.539 -2.104 18.185 1.00 95.44 92 ILE A O 1
ATOM 747 N N . PHE A 1 93 ? -30.015 -3.034 16.207 1.00 96.81 93 PHE A N 1
ATOM 748 C CA . PHE A 1 93 ? -29.026 -3.953 16.764 1.00 96.81 93 PHE A CA 1
ATOM 749 C C . PHE A 1 93 ? -27.774 -3.212 17.241 1.00 96.81 93 PHE A C 1
ATOM 751 O O . PHE A 1 93 ? -27.282 -3.503 18.334 1.00 96.81 93 PHE A O 1
ATOM 758 N N . LEU A 1 94 ? -27.307 -2.216 16.480 1.00 97.38 94 LEU A N 1
ATOM 759 C CA . LEU A 1 94 ? -26.160 -1.384 16.859 1.00 97.38 94 LEU A CA 1
ATOM 760 C C . LEU A 1 94 ? -26.447 -0.526 18.099 1.00 97.38 94 LEU A C 1
ATOM 762 O O . LEU A 1 94 ? -25.617 -0.476 19.004 1.00 97.38 94 LEU A O 1
ATOM 766 N N . GLU A 1 95 ? -27.636 0.070 18.207 1.00 97.19 95 GLU A N 1
ATOM 767 C CA . GLU A 1 95 ? -28.052 0.825 19.399 1.00 97.19 95 GLU A CA 1
ATOM 768 C C . GLU A 1 95 ? -28.125 -0.060 20.652 1.00 97.19 95 GLU A C 1
ATOM 770 O O . GLU A 1 95 ? -27.823 0.372 21.770 1.00 97.19 95 GLU A O 1
ATOM 775 N N . LEU A 1 96 ? -28.548 -1.320 20.505 1.00 97.62 96 LEU A N 1
ATOM 776 C CA . LEU A 1 96 ? -28.523 -2.272 21.611 1.00 97.62 96 LEU A CA 1
ATOM 777 C C . LEU A 1 96 ? -27.085 -2.660 21.983 1.00 97.62 96 LEU A C 1
ATOM 779 O O . LEU A 1 96 ? -26.765 -2.682 23.172 1.00 97.62 96 LEU A O 1
ATOM 783 N N . ALA A 1 97 ? -26.229 -2.923 20.992 1.00 98.19 97 ALA A N 1
ATOM 784 C CA . ALA A 1 97 ? -24.818 -3.230 21.205 1.00 98.19 97 ALA A CA 1
ATOM 785 C C . ALA A 1 97 ? -24.099 -2.086 21.938 1.00 98.19 97 ALA A C 1
ATOM 787 O O . ALA A 1 97 ? -23.409 -2.331 22.924 1.00 98.19 97 ALA A O 1
ATOM 788 N N . GLU A 1 98 ? -24.329 -0.836 21.534 1.00 98.25 98 GLU A N 1
ATOM 789 C CA . GLU A 1 98 ? -23.755 0.348 22.182 1.00 98.25 98 GLU A CA 1
ATOM 790 C C . GLU A 1 98 ? -24.212 0.482 23.629 1.00 98.25 98 GLU A C 1
ATOM 792 O O . GLU A 1 98 ? -23.373 0.613 24.513 1.00 98.25 98 GLU A O 1
ATOM 797 N N . ARG A 1 99 ? -25.514 0.345 23.916 1.00 98.19 99 ARG A N 1
ATOM 798 C CA . ARG A 1 99 ? -26.004 0.383 25.306 1.00 98.19 99 ARG A CA 1
ATOM 799 C C . ARG A 1 99 ? -25.367 -0.699 26.177 1.00 98.19 99 ARG A C 1
ATOM 801 O O . ARG A 1 99 ? -25.114 -0.468 27.362 1.00 98.19 99 ARG A O 1
ATOM 808 N N . MET A 1 100 ? -25.130 -1.886 25.616 1.00 98.06 100 MET A N 1
ATOM 809 C CA . MET A 1 100 ? -24.430 -2.962 26.316 1.00 98.06 100 MET A CA 1
ATOM 810 C C . MET A 1 100 ? -22.952 -2.620 26.545 1.00 98.06 100 MET A C 1
ATOM 812 O O . MET A 1 100 ? -22.457 -2.863 27.647 1.00 98.06 100 MET A O 1
ATOM 816 N N . MET A 1 101 ? -22.279 -2.009 25.566 1.00 97.88 101 MET A N 1
ATOM 817 C CA . MET A 1 101 ? -20.903 -1.525 25.711 1.00 97.88 101 MET A CA 1
ATOM 818 C C . MET A 1 101 ? -20.797 -0.401 26.745 1.00 97.88 101 MET A C 1
ATOM 820 O O . MET A 1 101 ? -19.990 -0.507 27.661 1.00 97.88 101 MET A O 1
ATOM 824 N N . ASP A 1 102 ? -21.659 0.613 26.699 1.00 97.06 102 ASP A N 1
ATOM 825 C CA . ASP A 1 102 ? -21.680 1.717 27.668 1.00 97.06 102 ASP A CA 1
ATOM 826 C C . ASP A 1 102 ? -21.865 1.212 29.102 1.00 97.06 102 ASP A C 1
ATOM 828 O O . ASP A 1 102 ? -21.243 1.707 30.046 1.00 97.06 102 ASP A O 1
ATOM 832 N N . LYS A 1 103 ? -22.726 0.203 29.286 1.00 97.06 103 LYS A N 1
ATOM 833 C CA . LYS A 1 103 ? -22.899 -0.457 30.580 1.00 97.06 103 LYS A CA 1
ATOM 834 C C . LYS A 1 103 ? -21.625 -1.190 31.004 1.00 97.06 103 LYS A C 1
ATOM 836 O O . LYS A 1 103 ? -21.217 -1.052 32.154 1.00 97.06 103 LYS A O 1
ATOM 841 N N . ALA A 1 104 ? -20.990 -1.927 30.094 1.00 96.12 104 ALA A N 1
ATOM 842 C CA . ALA A 1 104 ? -19.733 -2.618 30.366 1.00 96.12 104 ALA A CA 1
ATOM 843 C C . ALA A 1 104 ? -18.609 -1.635 30.746 1.00 96.12 104 ALA A C 1
ATOM 845 O O . ALA A 1 104 ? -17.855 -1.908 31.677 1.00 96.12 104 ALA A O 1
ATOM 846 N N . VAL A 1 105 ? -18.551 -0.463 30.105 1.00 95.62 105 VAL A N 1
ATOM 847 C CA . VAL A 1 105 ? -17.621 0.625 30.446 1.00 95.62 105 VAL A CA 1
ATOM 848 C C . VAL A 1 105 ? -17.878 1.144 31.860 1.00 95.62 105 VAL A C 1
ATOM 850 O O . VAL A 1 105 ? -16.947 1.212 32.659 1.00 95.62 105 VAL A O 1
ATOM 853 N N . LYS A 1 106 ? -19.136 1.456 32.205 1.00 95.44 106 LYS A N 1
ATOM 854 C CA . LYS A 1 106 ? -19.517 1.938 33.549 1.00 95.44 106 LYS A CA 1
ATOM 855 C C . LYS A 1 106 ? -19.212 0.928 34.655 1.00 95.44 106 LYS A C 1
ATOM 857 O O . LYS A 1 106 ? -18.886 1.321 35.768 1.00 95.44 106 LYS A O 1
ATOM 862 N N . GLU A 1 107 ? -19.322 -0.361 34.349 1.00 94.56 107 GLU A N 1
ATOM 863 C CA . GLU A 1 107 ? -19.007 -1.460 35.267 1.00 94.56 107 GLU A CA 1
ATOM 864 C C . GLU A 1 107 ? -17.509 -1.822 35.283 1.00 94.56 107 GLU A C 1
ATOM 866 O O . GLU A 1 107 ? -17.123 -2.754 35.983 1.00 94.56 107 GLU A O 1
ATOM 871 N N . GLY A 1 108 ? -16.663 -1.116 34.521 1.00 93.25 108 GLY A N 1
ATOM 872 C CA . GLY A 1 108 ? -15.219 -1.357 34.473 1.00 93.25 108 GLY A CA 1
ATOM 873 C C . GLY A 1 108 ? -14.820 -2.680 33.812 1.00 93.25 108 GLY A C 1
ATOM 874 O O . GLY A 1 108 ? -13.723 -3.165 34.057 1.00 93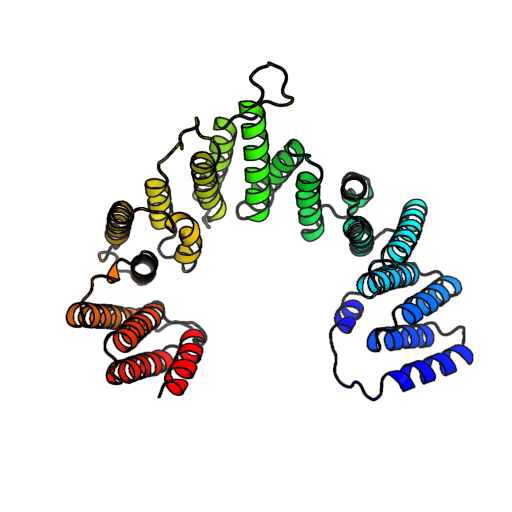.25 108 GLY A O 1
ATOM 875 N N . LYS A 1 109 ? -15.691 -3.266 32.982 1.00 93.12 109 LYS A N 1
ATOM 876 C CA . LYS A 1 109 ? -15.516 -4.607 32.394 1.00 93.12 109 LYS A CA 1
ATOM 877 C C . LYS A 1 109 ? -14.631 -4.657 31.148 1.00 93.12 109 LYS A C 1
ATOM 879 O O . LYS A 1 109 ? -14.361 -5.755 30.680 1.00 93.12 109 LYS A O 1
ATOM 884 N N . LEU A 1 110 ? -14.244 -3.503 30.594 1.00 92.81 110 LEU A N 1
ATOM 885 C CA . LEU A 1 110 ? -13.314 -3.413 29.464 1.00 92.81 110 LEU A CA 1
ATOM 886 C C . LEU A 1 110 ? -11.879 -3.388 30.001 1.00 92.81 110 LEU A C 1
ATOM 888 O O . LEU A 1 110 ? -11.360 -2.347 30.434 1.00 92.81 110 LEU A O 1
ATOM 892 N N . GLU A 1 111 ? -11.257 -4.556 30.003 1.00 87.44 111 GLU A N 1
ATOM 893 C CA . GLU A 1 111 ? -9.906 -4.802 30.498 1.00 87.44 111 GLU A CA 1
ATOM 894 C C . GLU A 1 111 ? -8.913 -4.999 29.354 1.00 87.44 111 GLU A C 1
ATOM 896 O O . GLU A 1 111 ? -7.784 -4.523 29.463 1.00 87.44 111 GLU A O 1
ATOM 901 N N . GLN A 1 112 ? -9.345 -5.648 28.271 1.00 90.50 112 GLN A N 1
ATOM 902 C CA . GLN A 1 112 ? -8.498 -6.047 27.151 1.00 90.50 112 GLN A CA 1
ATOM 903 C C . GLN A 1 112 ? -8.675 -5.134 25.931 1.00 90.50 112 GLN A C 1
ATOM 905 O O . GLN A 1 112 ? -9.723 -4.511 25.726 1.00 90.50 112 GLN A O 1
ATOM 910 N N . THR A 1 113 ? -7.648 -5.085 25.086 1.00 92.56 113 THR A N 1
ATOM 911 C CA . THR A 1 113 ? -7.627 -4.273 23.862 1.00 92.56 113 THR A CA 1
ATOM 912 C C . THR A 1 113 ? -8.743 -4.665 22.893 1.00 92.56 113 THR A C 1
ATOM 914 O O . THR A 1 113 ? -9.378 -3.795 22.301 1.00 92.56 113 THR A O 1
ATOM 917 N N . GLU A 1 114 ? -9.049 -5.955 22.771 1.00 91.50 114 GLU A N 1
ATOM 918 C CA . GLU A 1 114 ? -10.077 -6.479 21.867 1.00 91.50 114 GLU A CA 1
ATOM 919 C C . GLU A 1 114 ? -11.485 -6.008 22.253 1.00 91.50 114 GLU A C 1
ATOM 921 O O . GLU A 1 114 ? -12.340 -5.795 21.394 1.00 91.50 114 GLU A O 1
ATOM 926 N N . GLU A 1 115 ? -11.730 -5.805 23.546 1.00 94.44 115 GLU A N 1
ATOM 927 C CA . GLU A 1 115 ? -13.011 -5.322 24.066 1.00 94.44 115 GLU A CA 1
ATOM 928 C C . GLU A 1 115 ? -13.189 -3.831 23.753 1.00 94.44 115 GLU A C 1
ATOM 930 O O . GLU A 1 115 ? -14.283 -3.386 23.398 1.00 94.44 115 GLU A O 1
ATOM 935 N N . ILE A 1 116 ? -12.095 -3.063 23.819 1.00 95.19 116 ILE A N 1
ATOM 936 C CA . ILE A 1 116 ? -12.056 -1.665 23.374 1.00 95.19 116 ILE A CA 1
ATOM 937 C C . ILE A 1 116 ? -12.261 -1.603 21.859 1.00 95.19 116 ILE A C 1
ATOM 939 O O . ILE A 1 116 ? -13.087 -0.820 21.396 1.00 95.19 116 ILE A O 1
ATOM 943 N N . LEU A 1 117 ? -11.582 -2.455 21.087 1.00 95.31 117 LEU A N 1
ATOM 944 C CA . LEU A 1 117 ? -11.740 -2.517 19.636 1.00 95.31 117 LEU A CA 1
ATOM 945 C C . LEU A 1 117 ? -13.187 -2.839 19.237 1.00 95.31 117 LEU A C 1
ATOM 947 O O . LEU A 1 117 ? -13.739 -2.158 18.375 1.00 95.31 117 LEU A O 1
ATOM 951 N N . LEU A 1 118 ? -13.844 -3.795 19.904 1.00 96.25 118 LEU A N 1
ATOM 952 C CA . LEU A 1 118 ? -15.270 -4.071 19.696 1.00 96.25 118 LEU A CA 1
ATOM 953 C C . LEU A 1 118 ? -16.136 -2.834 19.968 1.00 96.25 118 LEU A C 1
ATOM 955 O O . LEU A 1 118 ? -17.085 -2.573 19.228 1.00 96.25 118 LEU A O 1
ATOM 959 N N . TYR A 1 119 ? -15.802 -2.030 20.981 1.00 97.56 119 TYR A N 1
ATOM 960 C CA . TYR A 1 119 ? -16.536 -0.792 21.241 1.00 97.56 119 TYR A CA 1
ATOM 961 C C . TYR A 1 119 ? -16.392 0.198 20.087 1.00 97.56 119 TYR A C 1
ATOM 963 O O . TYR A 1 119 ? -17.378 0.780 19.633 1.00 97.56 119 TYR A O 1
ATOM 971 N N . LEU A 1 120 ? -15.164 0.360 19.585 1.00 97.00 120 LEU A N 1
ATOM 972 C CA . LEU A 1 120 ? -14.887 1.216 18.439 1.00 97.00 120 LEU A CA 1
ATOM 973 C C . LEU A 1 120 ? -15.647 0.727 17.208 1.00 97.00 120 LEU A C 1
ATOM 975 O O . LEU A 1 120 ? -16.276 1.548 16.553 1.00 97.00 120 LEU A O 1
ATOM 979 N N . ILE A 1 121 ? -15.673 -0.581 16.933 1.00 96.56 121 ILE A N 1
ATOM 980 C CA . ILE A 1 121 ? -16.448 -1.167 15.826 1.00 96.56 121 ILE A CA 1
ATOM 981 C C . ILE A 1 121 ? -17.927 -0.773 15.934 1.00 96.56 121 ILE A C 1
ATOM 983 O O . ILE A 1 121 ? -18.495 -0.269 14.967 1.00 96.56 121 ILE A O 1
ATOM 987 N N . VAL A 1 122 ? -18.537 -0.919 17.116 1.00 97.75 122 VAL A N 1
ATOM 988 C CA . VAL A 1 122 ? -19.945 -0.548 17.350 1.00 97.75 122 VAL A CA 1
ATOM 989 C C . VAL A 1 122 ? -20.199 0.942 17.087 1.00 97.75 122 VAL A C 1
ATOM 991 O O . VAL A 1 122 ? -21.208 1.300 16.477 1.00 97.75 122 VAL A O 1
ATOM 994 N N . LEU A 1 123 ? -19.300 1.825 17.532 1.00 97.94 123 LEU A N 1
ATOM 995 C CA . LEU A 1 123 ? -19.433 3.273 17.334 1.00 97.94 123 LEU A CA 1
ATOM 996 C C . LEU A 1 123 ? -19.181 3.683 15.875 1.00 97.94 123 LEU A C 1
ATOM 998 O O . LEU A 1 123 ? -19.897 4.529 15.334 1.00 97.94 123 LEU A O 1
ATOM 1002 N N . LEU A 1 124 ? -18.185 3.079 15.225 1.00 96.44 124 LEU A N 1
ATOM 1003 C CA . LEU A 1 124 ? -17.820 3.337 13.832 1.00 96.44 124 LEU A CA 1
ATOM 1004 C C . LEU A 1 124 ? -18.908 2.861 12.867 1.00 96.44 124 LEU A C 1
ATOM 1006 O O . LEU A 1 124 ? -19.242 3.602 11.945 1.00 96.44 124 LEU A O 1
ATOM 1010 N N . ALA A 1 125 ? -19.523 1.701 13.118 1.00 95.00 125 ALA A N 1
ATOM 1011 C CA . ALA A 1 125 ? -20.659 1.196 12.342 1.00 95.00 125 ALA A CA 1
ATOM 1012 C C . ALA A 1 125 ? -21.865 2.156 12.363 1.00 95.00 125 ALA A C 1
ATOM 1014 O O . ALA A 1 125 ? -22.655 2.196 11.423 1.00 95.00 125 ALA A O 1
ATOM 1015 N N . GLN A 1 126 ? -21.981 2.978 13.410 1.00 95.88 126 GLN A N 1
ATOM 1016 C CA . GLN A 1 126 ? -23.003 4.021 13.543 1.00 95.88 126 GLN A CA 1
ATOM 1017 C C . GLN A 1 126 ? -22.532 5.414 13.092 1.00 95.88 126 GLN A C 1
ATOM 1019 O O . GLN A 1 126 ? -23.245 6.396 13.291 1.00 95.88 126 GLN A O 1
ATOM 1024 N N . ASN A 1 127 ? -21.330 5.540 12.521 1.00 95.81 127 ASN A N 1
ATOM 1025 C CA . ASN A 1 127 ? -20.693 6.818 12.178 1.00 95.81 127 ASN A CA 1
ATOM 1026 C C . ASN A 1 127 ? -20.526 7.787 13.371 1.00 95.81 127 ASN A C 1
ATOM 1028 O O . ASN A 1 127 ? -20.415 9.004 13.196 1.00 95.81 127 ASN A O 1
ATOM 1032 N N . LYS A 1 128 ? -20.466 7.276 14.608 1.00 97.50 128 LYS A N 1
ATOM 1033 C CA . LYS A 1 128 ? -20.295 8.078 15.831 1.00 97.50 128 LYS A CA 1
ATOM 1034 C C . LYS A 1 128 ? -18.819 8.414 16.085 1.00 97.50 128 LYS A C 1
ATOM 1036 O O . LYS A 1 128 ? -18.269 8.121 17.145 1.00 97.50 128 LYS A O 1
ATOM 1041 N N . PHE A 1 129 ? -18.169 9.076 15.124 1.00 97.75 129 PHE A N 1
ATOM 1042 C CA . PHE A 1 129 ? -16.720 9.340 15.149 1.00 97.75 129 PHE A CA 1
ATOM 1043 C C . PHE A 1 129 ? -16.262 10.142 16.376 1.00 97.75 129 PHE A C 1
ATOM 1045 O O . PHE A 1 129 ? -15.249 9.817 16.988 1.00 97.75 129 PHE A O 1
ATOM 1052 N N . LYS A 1 130 ? -17.033 11.153 16.797 1.00 97.06 130 LYS A N 1
ATOM 1053 C CA . LYS A 1 130 ? -16.707 11.954 17.993 1.00 97.06 130 LYS A CA 1
ATOM 1054 C C . LYS A 1 130 ? -16.748 11.127 19.280 1.00 97.06 130 LYS A C 1
ATOM 1056 O O . LYS A 1 130 ? -15.898 11.316 20.143 1.00 97.06 130 LYS A O 1
ATOM 1061 N N . ALA A 1 131 ? -17.709 10.209 19.396 1.00 96.88 131 ALA A N 1
ATOM 1062 C CA . ALA A 1 131 ? -17.808 9.318 20.548 1.00 96.88 131 ALA A CA 1
ATOM 1063 C C . ALA A 1 131 ? -16.648 8.313 20.557 1.00 96.88 131 ALA A C 1
ATOM 1065 O O . ALA A 1 131 ? -15.998 8.147 21.583 1.00 96.88 131 ALA A O 1
ATOM 1066 N N . ALA A 1 132 ? -16.325 7.719 19.404 1.00 97.44 132 ALA A N 1
ATOM 1067 C CA . ALA A 1 132 ? -15.182 6.815 19.276 1.00 97.44 132 ALA A CA 1
ATOM 1068 C C . ALA A 1 132 ? -13.863 7.512 19.645 1.00 97.44 132 ALA A C 1
ATOM 1070 O O . ALA A 1 132 ? -13.050 6.960 20.384 1.00 97.44 132 ALA A O 1
ATOM 1071 N N . LEU A 1 133 ? -13.677 8.762 19.207 1.00 96.50 133 LEU A N 1
ATOM 1072 C CA . LEU A 1 133 ? -12.499 9.537 19.581 1.00 96.50 133 LEU A CA 1
ATOM 1073 C C . LEU A 1 133 ? -12.471 9.843 21.084 1.00 96.50 133 LEU A C 1
ATOM 1075 O O . LEU A 1 133 ? -11.425 9.717 21.708 1.00 96.50 133 LEU A O 1
ATOM 1079 N N . TYR A 1 134 ? -13.613 10.184 21.687 1.00 95.81 134 TYR A N 1
ATOM 1080 C CA . TYR A 1 134 ? -13.708 10.407 23.133 1.00 95.81 134 TYR A CA 1
ATOM 1081 C C . TYR A 1 134 ? -13.284 9.171 23.944 1.00 95.81 134 TYR A C 1
ATOM 1083 O O . TYR A 1 134 ? -12.561 9.303 24.930 1.00 95.81 134 TYR A O 1
ATOM 1091 N N . VAL A 1 135 ? -13.660 7.967 23.499 1.00 95.19 135 VAL A N 1
ATOM 1092 C CA . VAL A 1 135 ? -13.223 6.701 24.114 1.00 95.19 135 VAL A CA 1
ATOM 1093 C C . VAL A 1 135 ? -11.698 6.559 24.080 1.00 95.19 135 VAL A C 1
ATOM 1095 O O . VAL A 1 135 ? -11.087 6.187 25.086 1.00 95.19 135 VAL A O 1
ATOM 1098 N N . LEU A 1 136 ? -11.078 6.883 22.942 1.00 94.62 136 LEU A N 1
ATOM 1099 C CA . LEU A 1 136 ? -9.632 6.762 22.739 1.00 94.62 136 LEU A CA 1
ATOM 1100 C C . LEU A 1 136 ? -8.798 7.859 23.404 1.00 94.62 136 LEU A C 1
ATOM 1102 O O . LEU A 1 136 ? -7.627 7.624 23.693 1.00 94.62 136 LEU A O 1
ATOM 1106 N N . GLU A 1 137 ? -9.372 9.035 23.634 1.00 93.00 137 GLU A N 1
ATOM 1107 C CA . GLU A 1 137 ? -8.721 10.126 24.369 1.00 93.00 137 GLU A CA 1
ATOM 1108 C C . GLU A 1 137 ? -8.912 9.989 25.895 1.00 93.00 137 GLU A C 1
ATOM 1110 O O . GLU A 1 137 ? -8.234 10.660 26.674 1.00 93.00 137 GLU A O 1
ATOM 1115 N N . GLY A 1 138 ? -9.826 9.115 26.331 1.00 92.31 138 GLY A N 1
ATOM 1116 C CA . GLY A 1 138 ? -10.094 8.804 27.734 1.00 92.31 138 GLY A CA 1
ATOM 1117 C C . GLY A 1 138 ? -9.181 7.725 28.334 1.00 92.31 138 GLY A C 1
ATOM 1118 O O . GLY A 1 138 ? -8.140 7.351 27.790 1.00 92.31 138 GLY A O 1
ATOM 1119 N N . ASP A 1 139 ? -9.588 7.188 29.488 1.00 91.81 139 ASP A N 1
ATOM 1120 C CA . ASP A 1 139 ? -8.801 6.189 30.227 1.00 91.81 139 ASP A CA 1
ATOM 1121 C C . ASP A 1 139 ? -8.690 4.841 29.510 1.00 91.81 139 ASP A C 1
ATOM 1123 O O . ASP A 1 139 ? -7.661 4.175 29.618 1.00 91.81 139 ASP A O 1
ATOM 1127 N N . LEU A 1 140 ? -9.709 4.451 28.736 1.00 91.44 140 LEU A N 1
ATOM 1128 C CA . LEU A 1 140 ? -9.664 3.223 27.937 1.00 91.44 140 LEU A CA 1
ATOM 1129 C C . LEU A 1 140 ? -8.564 3.298 26.881 1.00 91.44 140 LEU A C 1
ATOM 1131 O O . LEU A 1 140 ? -7.759 2.378 26.772 1.00 91.44 140 LEU A O 1
ATOM 1135 N N . GLY A 1 141 ? -8.444 4.433 26.191 1.00 89.94 141 GLY A N 1
ATOM 1136 C CA . GLY A 1 141 ? -7.373 4.654 25.227 1.00 89.94 141 GLY A CA 1
ATOM 1137 C C . GLY A 1 141 ? -5.966 4.550 25.815 1.00 89.94 141 GLY A C 1
ATOM 1138 O O . GLY A 1 141 ? -5.040 4.175 25.098 1.00 89.94 141 GLY A O 1
ATOM 1139 N N . LYS A 1 142 ? -5.787 4.817 27.120 1.00 90.56 142 LYS A N 1
ATOM 1140 C CA . LYS A 1 142 ? -4.496 4.634 27.805 1.00 90.56 142 LYS A CA 1
ATOM 1141 C C . LYS A 1 142 ? -4.075 3.168 27.889 1.00 90.56 142 LYS A C 1
ATOM 1143 O O . LYS A 1 142 ? -2.875 2.912 27.849 1.00 90.56 142 LYS A O 1
ATOM 1148 N N . LYS A 1 143 ? -5.031 2.237 27.977 1.00 90.12 143 LYS A N 1
ATOM 1149 C CA . LYS A 1 143 ? -4.766 0.792 28.068 1.00 90.12 143 LYS A CA 1
ATOM 1150 C C . LYS A 1 143 ? -4.258 0.192 26.755 1.00 90.12 143 LYS A C 1
ATOM 1152 O O . LYS A 1 143 ? -3.637 -0.858 26.778 1.00 90.12 143 LYS A O 1
ATOM 1157 N N . CYS A 1 144 ? -4.495 0.863 25.630 1.00 90.25 144 CYS A N 1
ATOM 1158 C CA . CYS A 1 144 ? -4.198 0.354 24.293 1.00 90.25 144 CYS A CA 1
ATOM 1159 C C . CYS A 1 144 ? -3.340 1.321 23.457 1.00 90.25 144 CYS A C 1
ATOM 1161 O O . CYS A 1 144 ? -3.466 1.386 22.238 1.00 90.25 144 CYS A O 1
ATOM 1163 N N . LYS A 1 145 ? -2.483 2.120 24.107 1.00 83.62 145 LYS A N 1
ATOM 1164 C CA . LYS A 1 145 ? -1.606 3.096 23.427 1.00 83.62 145 LYS A CA 1
ATOM 1165 C C . LYS A 1 145 ? -0.570 2.455 22.506 1.00 83.62 145 LYS A C 1
ATOM 1167 O O . LYS A 1 145 ? -0.135 3.092 21.553 1.00 83.62 145 LYS A O 1
ATOM 1172 N N . GLU A 1 146 ? -0.158 1.233 22.814 1.00 83.62 146 GLU A N 1
ATOM 1173 C CA . GLU A 1 146 ? 0.857 0.500 22.051 1.00 83.62 146 GLU A CA 1
ATOM 1174 C C . GLU A 1 146 ? 0.248 -0.298 20.889 1.00 83.62 146 GLU A C 1
ATOM 1176 O O . GLU A 1 146 ? 0.977 -0.778 20.024 1.00 83.62 146 GLU A O 1
ATOM 1181 N N . ASP A 1 147 ? -1.083 -0.416 20.834 1.00 89.25 147 ASP A N 1
ATOM 1182 C CA . ASP A 1 147 ? -1.761 -1.167 19.783 1.00 89.25 147 ASP A CA 1
ATOM 1183 C C . ASP A 1 147 ? -1.762 -0.388 18.460 1.00 89.25 147 ASP A C 1
ATOM 1185 O O . ASP A 1 147 ? -2.282 0.727 18.354 1.00 89.25 147 ASP A O 1
ATOM 1189 N N . VAL A 1 148 ? -1.155 -0.991 17.436 1.00 85.31 148 VAL A N 1
ATOM 1190 C CA . VAL A 1 148 ? -0.953 -0.367 16.122 1.00 85.31 148 VAL A CA 1
ATOM 1191 C C . VAL A 1 148 ? -2.282 -0.099 15.415 1.00 85.31 148 VAL A C 1
ATOM 1193 O O . VAL A 1 148 ? -2.445 0.961 14.809 1.00 85.31 148 VAL A O 1
ATOM 1196 N N . GLU A 1 149 ? -3.243 -1.020 15.508 1.00 86.31 149 GLU A N 1
ATOM 1197 C CA . GLU A 1 149 ? -4.529 -0.886 14.820 1.00 86.31 149 GLU A CA 1
ATOM 1198 C C . GLU A 1 149 ? -5.384 0.203 15.474 1.00 86.31 149 GLU A C 1
ATOM 1200 O O . GLU A 1 149 ? -5.956 1.048 14.787 1.00 86.31 149 GLU A O 1
ATOM 1205 N N . ILE A 1 150 ? -5.401 0.282 16.804 1.00 91.00 150 ILE A N 1
ATOM 1206 C CA . ILE A 1 150 ? -6.095 1.365 17.507 1.00 91.00 150 ILE A CA 1
ATOM 1207 C C . ILE A 1 150 ? -5.434 2.716 17.244 1.00 91.00 150 ILE A C 1
ATOM 1209 O O . ILE A 1 150 ? -6.139 3.714 17.085 1.00 91.00 150 ILE A O 1
ATOM 1213 N N . ASN A 1 151 ? -4.103 2.779 17.164 1.00 88.00 151 ASN A N 1
ATOM 1214 C CA . ASN A 1 151 ? -3.407 4.009 16.786 1.00 88.00 151 ASN A CA 1
ATOM 1215 C C . ASN A 1 151 ? -3.800 4.464 15.373 1.00 88.00 151 ASN A C 1
ATOM 1217 O O . ASN A 1 151 ? -4.053 5.653 15.162 1.00 88.00 151 ASN A O 1
ATOM 1221 N N . ARG A 1 152 ? -3.947 3.524 14.434 1.00 87.44 152 ARG A N 1
ATOM 1222 C CA . ARG A 1 152 ? -4.452 3.802 13.086 1.00 87.44 152 ARG A CA 1
ATOM 1223 C C . ARG A 1 152 ? -5.894 4.316 13.108 1.00 87.44 152 ARG A C 1
ATOM 1225 O O . ARG A 1 152 ? -6.161 5.371 12.539 1.00 87.44 152 ARG A O 1
ATOM 1232 N N . ILE A 1 153 ? -6.797 3.643 13.828 1.00 92.50 153 ILE A N 1
ATOM 1233 C CA . ILE A 1 153 ? -8.189 4.094 14.004 1.00 92.50 153 ILE A CA 1
ATOM 1234 C C . ILE A 1 153 ? -8.228 5.496 14.630 1.00 92.50 153 ILE A C 1
ATOM 1236 O O . ILE A 1 153 ? -9.012 6.341 14.201 1.00 92.50 153 ILE A O 1
ATOM 1240 N N . ARG A 1 154 ? -7.376 5.780 15.626 1.00 92.75 154 ARG A N 1
ATOM 1241 C CA . ARG A 1 154 ? -7.292 7.102 16.266 1.00 92.75 154 ARG A CA 1
ATOM 1242 C C . ARG A 1 154 ? -6.922 8.191 15.257 1.00 92.75 154 ARG A C 1
ATOM 1244 O O . ARG A 1 154 ? -7.562 9.241 15.252 1.00 92.75 154 ARG A O 1
ATOM 1251 N N . ASN A 1 155 ? -5.943 7.933 14.391 1.00 89.94 155 ASN A N 1
ATOM 1252 C CA . ASN A 1 155 ? -5.528 8.872 13.348 1.00 89.94 155 ASN A CA 1
ATOM 1253 C C . ASN A 1 155 ? -6.660 9.147 12.347 1.00 89.94 155 ASN A C 1
ATOM 1255 O O . ASN A 1 155 ? -6.988 10.310 12.105 1.00 89.94 155 ASN A O 1
ATOM 1259 N N . ASP A 1 156 ? -7.340 8.103 11.869 1.00 92.00 156 ASP A N 1
ATOM 1260 C CA . ASP A 1 156 ? -8.506 8.243 10.986 1.00 92.00 156 ASP A CA 1
ATOM 1261 C C . ASP A 1 156 ? -9.639 9.045 11.651 1.00 92.00 156 ASP A C 1
ATOM 1263 O O . ASP A 1 156 ? -10.324 9.848 11.007 1.00 92.00 156 ASP A O 1
ATOM 1267 N N . LEU A 1 157 ? -9.842 8.858 12.958 1.00 95.25 157 LEU A N 1
ATOM 1268 C CA . LEU A 1 157 ? -10.828 9.603 13.737 1.00 95.25 157 LEU A CA 1
ATOM 1269 C C . LEU A 1 157 ? -10.464 11.082 13.883 1.00 95.25 157 LEU A C 1
ATOM 1271 O O . LEU A 1 157 ? -11.371 11.918 13.823 1.00 95.25 157 LEU A O 1
ATOM 1275 N N . PHE A 1 158 ? -9.184 11.439 14.035 1.00 95.06 158 PHE A N 1
ATOM 1276 C CA . PHE A 1 158 ? -8.783 12.848 14.028 1.00 95.06 158 PHE A CA 1
ATOM 1277 C C . PHE A 1 158 ? -9.157 13.519 12.703 1.00 95.06 158 PHE A C 1
ATOM 1279 O O . PHE A 1 158 ? -9.761 14.590 12.732 1.00 95.06 158 PHE A O 1
ATOM 1286 N N . LEU A 1 159 ? -8.913 12.860 11.564 1.00 93.56 159 LEU A N 1
ATOM 1287 C CA . LEU A 1 159 ? -9.302 13.374 10.245 1.00 93.56 159 LEU A CA 1
ATOM 1288 C C . LEU A 1 159 ? -10.831 13.508 10.128 1.00 93.56 159 LEU A C 1
ATOM 1290 O O . LEU A 1 159 ? -11.346 14.579 9.823 1.00 93.56 159 LEU A O 1
ATOM 1294 N N . LYS A 1 160 ? -11.588 12.454 10.465 1.00 94.12 160 LYS A N 1
ATOM 1295 C CA . LYS A 1 160 ? -13.067 12.444 10.392 1.00 94.12 160 LYS A CA 1
ATOM 1296 C C . LYS A 1 160 ? -13.758 13.419 11.350 1.00 94.12 160 LYS A C 1
ATOM 1298 O O . LYS A 1 160 ? -14.935 13.725 11.166 1.00 94.12 160 LYS A O 1
ATOM 1303 N N . THR A 1 161 ? -13.070 13.872 12.395 1.00 94.69 161 THR A N 1
ATOM 1304 C CA . THR A 1 161 ? -13.590 14.850 13.364 1.00 94.69 161 THR A CA 1
ATOM 1305 C C . THR A 1 161 ? -13.001 16.249 13.186 1.00 94.69 161 THR A C 1
ATOM 1307 O O . THR A 1 161 ? -13.261 17.112 14.025 1.00 94.69 161 THR A O 1
ATOM 1310 N N . ASN A 1 162 ? -12.271 16.490 12.089 1.00 93.75 162 ASN A N 1
ATOM 1311 C CA . ASN A 1 162 ? -11.607 17.755 11.760 1.00 93.75 162 ASN A CA 1
ATOM 1312 C C . ASN A 1 162 ? -10.619 18.227 12.841 1.00 93.75 162 ASN A C 1
ATOM 1314 O O . ASN A 1 162 ? -10.439 19.423 13.064 1.00 93.75 162 ASN A O 1
ATOM 1318 N N . ASN A 1 163 ? -9.983 17.293 13.548 1.00 93.88 163 ASN A N 1
ATOM 1319 C CA . ASN A 1 163 ? -8.989 17.592 14.571 1.00 93.88 163 ASN A CA 1
ATOM 1320 C C . ASN A 1 163 ? -7.574 17.594 13.972 1.00 93.88 163 ASN A C 1
ATOM 1322 O O . ASN A 1 163 ? -6.705 16.807 14.353 1.00 93.88 163 ASN A O 1
ATOM 1326 N N . TRP A 1 164 ? -7.366 18.475 12.993 1.00 93.94 164 TRP A N 1
ATOM 1327 C CA . TRP A 1 164 ? -6.170 18.515 12.146 1.00 93.94 164 TRP A CA 1
ATOM 1328 C C . TRP A 1 164 ? -4.878 18.757 12.934 1.00 93.94 164 TRP A C 1
ATOM 1330 O O . TRP A 1 164 ? -3.856 18.139 12.652 1.00 93.94 164 TRP A O 1
ATOM 1340 N N . ILE A 1 165 ? -4.921 19.612 13.961 1.00 93.56 165 ILE A N 1
ATOM 1341 C CA . ILE A 1 165 ? -3.747 19.925 14.792 1.00 93.56 165 ILE A CA 1
ATOM 1342 C C . ILE A 1 165 ? -3.281 18.691 15.569 1.00 93.56 165 ILE A C 1
ATOM 1344 O O . ILE A 1 165 ? -2.094 18.368 15.542 1.00 93.56 165 ILE A O 1
ATOM 1348 N N . LYS A 1 166 ? -4.207 17.950 16.196 1.00 93.31 166 LYS A N 1
ATOM 1349 C CA . LYS A 1 166 ? -3.856 16.694 16.874 1.00 93.31 166 LYS A CA 1
ATOM 1350 C C . LYS A 1 166 ? -3.371 15.632 15.893 1.00 93.31 166 LYS A C 1
ATOM 1352 O O . LYS A 1 166 ? -2.417 14.926 16.201 1.00 93.31 166 LYS A O 1
ATOM 1357 N N . ALA A 1 167 ? -3.983 15.534 14.711 1.00 94.88 167 ALA A N 1
ATOM 1358 C CA . ALA A 1 167 ? -3.520 14.624 13.664 1.00 94.88 167 ALA A CA 1
ATOM 1359 C C . ALA A 1 167 ? -2.059 14.912 13.271 1.00 94.88 167 ALA A C 1
ATOM 1361 O O . ALA A 1 167 ? -1.256 13.985 13.161 1.00 94.88 167 ALA A O 1
ATOM 1362 N N . ILE A 1 168 ? -1.692 16.192 13.131 1.00 95.44 168 ILE A N 1
ATOM 1363 C CA . ILE A 1 168 ? -0.314 16.626 12.865 1.00 95.44 168 ILE A CA 1
ATOM 1364 C C . ILE A 1 168 ? 0.616 16.252 14.020 1.00 95.44 168 ILE A C 1
ATOM 1366 O O . ILE A 1 168 ? 1.659 15.650 13.776 1.00 95.44 168 ILE A O 1
ATOM 1370 N N . GLU A 1 169 ? 0.256 16.593 15.258 1.00 94.50 169 GLU A N 1
ATOM 1371 C CA . GLU A 1 169 ? 1.071 16.321 16.449 1.00 94.50 169 GLU A CA 1
ATOM 1372 C C . GLU A 1 169 ? 1.360 14.823 16.604 1.00 94.50 169 GLU A C 1
ATOM 1374 O O . GLU A 1 169 ? 2.516 14.412 16.729 1.00 94.50 169 GLU A O 1
ATOM 1379 N N . MET A 1 170 ? 0.318 13.995 16.517 1.00 92.44 170 MET A N 1
ATOM 1380 C CA . MET A 1 170 ? 0.432 12.546 16.670 1.00 92.44 170 MET A CA 1
ATOM 1381 C C . MET A 1 170 ? 1.213 11.905 15.523 1.00 92.44 170 MET A C 1
ATOM 1383 O O . MET A 1 170 ? 2.030 11.015 15.765 1.00 92.44 170 MET A O 1
ATOM 1387 N N . SER A 1 171 ? 1.027 12.384 14.291 1.00 94.94 171 SER A N 1
ATOM 1388 C CA . SER A 1 171 ? 1.802 11.902 13.144 1.00 94.94 171 SER A CA 1
ATOM 1389 C C . SER A 1 171 ? 3.275 12.287 13.260 1.00 94.94 171 SER A C 1
ATOM 1391 O O . SER A 1 171 ? 4.138 11.443 13.029 1.00 94.94 171 SER A O 1
ATOM 1393 N N . LYS A 1 172 ? 3.584 13.525 13.681 1.00 95.44 172 LYS A N 1
ATOM 1394 C CA . LYS A 1 172 ? 4.966 13.956 13.945 1.00 95.44 172 LYS A CA 1
ATOM 1395 C C . LYS A 1 172 ? 5.620 13.044 14.974 1.00 95.44 172 LYS A C 1
ATOM 1397 O O . LYS A 1 172 ? 6.681 12.497 14.697 1.00 95.44 172 LYS A O 1
ATOM 1402 N N . LYS A 1 173 ? 4.943 12.821 16.104 1.00 93.12 173 LYS A N 1
ATOM 1403 C CA . LYS A 1 173 ? 5.414 11.946 17.178 1.00 93.12 173 LYS A CA 1
ATOM 1404 C C . LYS A 1 173 ? 5.696 10.523 16.687 1.00 93.12 173 LYS A C 1
ATOM 1406 O O . LYS A 1 173 ? 6.765 9.983 16.957 1.00 93.12 173 LYS A O 1
ATOM 1411 N N . SER A 1 174 ? 4.763 9.930 15.940 1.00 91.44 174 SER A N 1
ATOM 1412 C CA . SER A 1 174 ? 4.914 8.587 15.362 1.00 91.44 174 SER A CA 1
ATOM 1413 C C . SER A 1 174 ? 6.149 8.489 14.455 1.00 91.44 174 SER A C 1
ATOM 1415 O O . SER A 1 174 ? 6.969 7.579 14.600 1.00 91.44 174 SER A O 1
ATOM 1417 N N . LEU A 1 175 ? 6.326 9.472 13.567 1.00 94.69 175 LEU A N 1
ATOM 1418 C CA . LEU A 1 175 ? 7.425 9.511 12.601 1.00 94.69 175 LEU A CA 1
ATOM 1419 C C . LEU A 1 175 ? 8.793 9.757 13.252 1.00 94.69 175 LEU A C 1
ATOM 1421 O O . LEU A 1 175 ? 9.796 9.256 12.750 1.00 94.69 175 LEU A O 1
ATOM 1425 N N . THR A 1 176 ? 8.852 10.511 14.353 1.00 94.06 176 THR A N 1
ATOM 1426 C CA . THR A 1 176 ? 10.116 10.814 15.043 1.00 94.06 176 THR A CA 1
ATOM 1427 C C . THR A 1 176 ? 10.511 9.764 16.072 1.00 94.06 176 THR A C 1
ATOM 1429 O O . THR A 1 176 ? 11.694 9.472 16.210 1.00 94.06 176 THR A O 1
ATOM 1432 N N . GLU A 1 177 ? 9.548 9.220 16.820 1.00 91.06 177 GLU A N 1
ATOM 1433 C CA . GLU A 1 177 ? 9.826 8.364 17.981 1.00 91.06 177 GLU A CA 1
ATOM 1434 C C . GLU A 1 177 ? 9.655 6.869 17.689 1.00 91.06 177 GLU A C 1
ATOM 1436 O O . GLU A 1 177 ? 10.246 6.052 18.388 1.00 91.06 177 GLU A O 1
ATOM 1441 N N . SER A 1 178 ? 8.833 6.491 16.701 1.00 88.38 178 SER A N 1
ATOM 1442 C CA . SER A 1 178 ? 8.450 5.088 16.469 1.00 88.38 178 SER A CA 1
ATOM 1443 C C . SER A 1 178 ? 8.958 4.539 15.138 1.00 88.38 178 SER A C 1
ATOM 1445 O O . SER A 1 178 ? 9.815 3.657 15.124 1.00 88.38 178 SER A O 1
ATOM 1447 N N . ASN A 1 179 ? 8.434 5.027 14.010 1.00 90.44 179 ASN A N 1
ATOM 1448 C CA . ASN A 1 179 ? 8.793 4.517 12.689 1.00 90.44 179 ASN A CA 1
ATOM 1449 C C . ASN A 1 179 ? 8.841 5.647 11.645 1.00 90.44 179 ASN A C 1
ATOM 1451 O O . ASN A 1 179 ? 7.788 6.069 11.160 1.00 90.44 179 ASN A O 1
ATOM 1455 N N . PRO A 1 180 ? 10.039 6.084 11.214 1.00 93.38 180 PRO A N 1
ATOM 1456 C CA . PRO A 1 180 ? 10.180 7.138 10.208 1.00 93.38 180 PRO A CA 1
ATOM 1457 C C . PRO A 1 180 ? 9.756 6.708 8.793 1.00 93.38 180 PRO A C 1
ATOM 1459 O O . PRO A 1 180 ? 9.749 7.543 7.890 1.00 93.38 180 PRO A O 1
ATOM 1462 N N . ASP A 1 181 ? 9.418 5.430 8.581 1.00 94.94 181 ASP A N 1
ATOM 1463 C CA . ASP A 1 181 ? 8.943 4.864 7.310 1.00 94.94 181 ASP A CA 1
ATOM 1464 C C . ASP A 1 181 ? 7.434 4.528 7.335 1.00 94.94 181 ASP A C 1
ATOM 1466 O O . ASP A 1 181 ? 6.934 3.866 6.426 1.00 94.94 181 ASP A O 1
ATOM 1470 N N . ASP A 1 182 ? 6.682 4.960 8.361 1.00 93.38 182 ASP A N 1
ATOM 1471 C CA . ASP A 1 182 ? 5.227 4.759 8.411 1.00 93.38 182 ASP A CA 1
ATOM 1472 C C . ASP A 1 182 ? 4.486 5.699 7.447 1.00 93.38 182 ASP A C 1
ATOM 1474 O O . ASP A 1 182 ? 4.198 6.864 7.741 1.00 93.38 182 ASP A O 1
ATOM 1478 N N . TRP A 1 183 ? 4.128 5.161 6.281 1.00 95.06 183 TRP A N 1
ATOM 1479 C CA . TRP A 1 183 ? 3.419 5.906 5.246 1.00 95.06 183 TRP A CA 1
ATOM 1480 C C . TRP A 1 183 ? 2.055 6.440 5.699 1.00 95.06 183 TRP A C 1
ATOM 1482 O O . TRP A 1 183 ? 1.690 7.542 5.298 1.00 95.06 183 TRP A O 1
ATOM 1492 N N . ASN A 1 184 ? 1.315 5.738 6.566 1.00 92.44 184 ASN A N 1
ATOM 1493 C CA . ASN A 1 184 ? -0.001 6.215 7.013 1.00 92.44 184 ASN A CA 1
ATOM 1494 C C . ASN A 1 184 ? 0.123 7.488 7.861 1.00 92.44 184 ASN A C 1
ATOM 1496 O O . ASN A 1 184 ? -0.674 8.417 7.700 1.00 92.44 184 ASN A O 1
ATOM 1500 N N . SER A 1 185 ? 1.160 7.566 8.703 1.00 94.38 185 SER A N 1
ATOM 1501 C CA . SER A 1 185 ? 1.483 8.776 9.466 1.00 94.38 185 SER A CA 1
ATOM 1502 C C . SER A 1 185 ? 1.861 9.937 8.538 1.00 94.38 185 SER A C 1
ATOM 1504 O O . SER A 1 185 ? 1.379 11.048 8.741 1.00 94.38 185 SER A O 1
ATOM 1506 N N . TYR A 1 186 ? 2.629 9.704 7.464 1.00 96.94 186 TYR A N 1
ATOM 1507 C CA . TYR A 1 186 ? 2.881 10.748 6.455 1.00 96.94 186 TYR A CA 1
ATOM 1508 C C . TYR A 1 186 ? 1.613 11.202 5.736 1.00 96.94 186 TYR A C 1
ATOM 1510 O O . TYR A 1 186 ? 1.426 12.400 5.545 1.00 96.94 186 TYR A O 1
ATOM 1518 N N . VAL A 1 187 ? 0.737 10.279 5.330 1.00 95.06 187 VAL A N 1
ATOM 1519 C CA . VAL A 1 187 ? -0.531 10.633 4.675 1.00 95.06 187 VAL A CA 1
ATOM 1520 C C . VAL A 1 187 ? -1.383 11.499 5.602 1.00 95.06 187 VAL A C 1
ATOM 1522 O O . VAL A 1 187 ? -1.784 12.588 5.202 1.00 95.06 187 VAL A O 1
ATOM 1525 N N . THR A 1 188 ? -1.561 11.069 6.852 1.00 95.44 188 THR A N 1
ATOM 1526 C CA . THR A 1 188 ? -2.322 11.798 7.881 1.00 95.44 188 THR A CA 1
ATOM 1527 C C . THR A 1 188 ? -1.737 13.185 8.130 1.00 95.44 188 THR A C 1
ATOM 1529 O O . THR A 1 188 ? -2.465 14.182 8.141 1.00 95.44 188 THR A O 1
ATOM 1532 N N . TYR A 1 189 ? -0.413 13.256 8.291 1.00 96.69 189 TYR A N 1
ATOM 1533 C CA . TYR A 1 189 ? 0.324 14.497 8.482 1.00 96.69 189 TYR A CA 1
ATOM 1534 C C . TYR A 1 189 ? 0.099 15.462 7.316 1.00 96.69 189 TYR A C 1
ATOM 1536 O O . TYR A 1 189 ? -0.349 16.585 7.533 1.00 96.69 189 TYR A O 1
ATOM 1544 N N . LEU A 1 190 ? 0.372 15.019 6.086 1.00 96.25 190 LEU A N 1
ATOM 1545 C CA . LEU A 1 190 ? 0.311 15.861 4.893 1.00 96.25 190 LEU A CA 1
ATOM 1546 C C . LEU A 1 190 ? -1.117 16.312 4.586 1.00 96.25 190 LEU A C 1
ATOM 1548 O O . LEU A 1 190 ? -1.321 17.480 4.274 1.00 96.25 190 LEU A O 1
ATOM 1552 N N . GLU A 1 191 ? -2.107 15.425 4.693 1.00 94.62 191 GLU A N 1
ATOM 1553 C CA . GLU A 1 191 ? -3.513 15.779 4.465 1.00 94.62 191 GLU A CA 1
ATOM 1554 C C . GLU A 1 191 ? -4.003 16.823 5.470 1.00 94.62 191 GLU A C 1
ATOM 1556 O O . GLU A 1 191 ? -4.587 17.829 5.066 1.00 94.62 191 GLU A O 1
ATOM 1561 N N . SER A 1 192 ? -3.689 16.638 6.755 1.00 94.88 192 SER A N 1
ATOM 1562 C CA . SER A 1 192 ? -4.041 17.601 7.804 1.00 94.88 192 SER A CA 1
ATOM 1563 C C . SER A 1 192 ? -3.349 18.947 7.602 1.00 94.88 192 SER A C 1
ATOM 1565 O O . SER A 1 192 ? -3.980 19.996 7.726 1.00 94.88 192 SER A O 1
ATOM 1567 N N . TYR A 1 193 ? -2.056 18.931 7.266 1.00 94.12 193 TYR A N 1
ATOM 1568 C CA . TYR A 1 193 ? -1.274 20.151 7.073 1.00 94.12 193 TYR A CA 1
ATOM 1569 C C . TYR A 1 193 ? -1.758 20.939 5.850 1.00 94.12 193 TYR A C 1
ATOM 1571 O O . TYR A 1 193 ? -1.980 22.144 5.936 1.00 94.12 193 TYR A O 1
ATOM 1579 N N . LEU A 1 194 ? -1.992 20.258 4.722 1.00 92.38 194 LEU A N 1
ATOM 1580 C CA . LEU A 1 194 ? -2.515 20.871 3.498 1.00 92.38 194 LEU A CA 1
ATOM 1581 C C . LEU A 1 194 ? -3.930 21.430 3.687 1.00 92.38 194 LEU A C 1
ATOM 1583 O O . LEU A 1 194 ? -4.238 22.480 3.125 1.00 92.38 194 LEU A O 1
ATOM 1587 N N . HIS A 1 195 ? -4.779 20.763 4.479 1.00 92.06 195 HIS A N 1
ATOM 1588 C CA . HIS A 1 195 ? -6.108 21.278 4.808 1.00 92.06 195 HIS A CA 1
ATOM 1589 C C . HIS A 1 195 ? -6.011 22.640 5.501 1.00 92.06 195 HIS A C 1
ATOM 1591 O O . HIS A 1 195 ? -6.598 23.613 5.027 1.00 92.06 195 HIS A O 1
ATOM 1597 N N . LEU A 1 196 ? -5.211 22.730 6.566 1.00 91.12 196 LEU A N 1
ATOM 1598 C CA . LEU A 1 196 ? -5.029 23.964 7.333 1.00 91.12 196 LEU A CA 1
ATOM 1599 C C . LEU A 1 196 ? -4.370 25.090 6.519 1.00 91.12 196 LEU A C 1
ATOM 1601 O O . LEU A 1 196 ? -4.754 26.252 6.667 1.00 91.12 196 LEU A O 1
ATOM 1605 N N . LEU A 1 197 ? -3.424 24.764 5.628 1.00 89.06 197 LEU A N 1
ATOM 1606 C CA . LEU A 1 197 ? -2.865 25.740 4.682 1.00 89.06 197 LEU A CA 1
ATOM 1607 C C . LEU A 1 197 ? -3.962 26.301 3.764 1.00 89.06 197 LEU A C 1
ATOM 1609 O O . LEU A 1 197 ? -4.111 27.513 3.652 1.00 89.06 197 LEU A O 1
ATOM 1613 N N . SER A 1 198 ? -4.800 25.431 3.195 1.00 86.25 198 SER A N 1
ATOM 1614 C CA . SER A 1 198 ? -5.882 25.851 2.295 1.00 86.25 198 SER A CA 1
ATOM 1615 C C . SER A 1 198 ? -6.996 26.657 2.979 1.00 86.25 198 SER A C 1
ATOM 1617 O O . SER A 1 198 ? -7.672 27.450 2.323 1.00 86.25 198 SER A O 1
ATOM 1619 N N . GLU A 1 199 ? -7.227 26.453 4.280 1.00 83.38 199 GLU A N 1
ATOM 1620 C CA . GLU A 1 199 ? -8.154 27.274 5.073 1.00 83.38 199 GLU A CA 1
ATOM 1621 C C . GLU A 1 199 ? -7.558 28.644 5.399 1.00 83.38 199 GLU A C 1
ATOM 1623 O O . GLU A 1 199 ? -8.272 29.646 5.374 1.00 83.38 199 GLU A O 1
ATOM 1628 N N . SER A 1 200 ? -6.251 28.695 5.666 1.00 72.25 200 SER A N 1
ATOM 1629 C CA . SER A 1 200 ? -5.533 29.943 5.937 1.00 72.25 200 SER A CA 1
ATOM 1630 C C . SER A 1 200 ? -5.522 30.861 4.712 1.00 72.25 200 SER A C 1
ATOM 1632 O O . SER A 1 200 ? -5.798 32.048 4.858 1.00 72.25 200 SER A O 1
ATOM 1634 N N . ASP A 1 201 ? -5.337 30.306 3.510 1.00 63.72 201 ASP A N 1
ATOM 1635 C CA . ASP A 1 201 ? -5.394 31.058 2.245 1.00 63.72 201 ASP A CA 1
ATOM 1636 C C . ASP A 1 201 ? -6.783 31.660 1.958 1.00 63.72 201 ASP A C 1
ATOM 1638 O O . ASP A 1 201 ? -6.903 32.673 1.275 1.00 63.72 201 ASP A O 1
ATOM 1642 N N . LYS A 1 202 ? -7.863 31.056 2.473 1.00 66.25 202 LYS A N 1
ATOM 1643 C CA . LYS A 1 202 ? -9.239 31.556 2.278 1.00 66.25 202 LYS A CA 1
ATOM 1644 C C . LYS A 1 202 ? -9.634 32.641 3.280 1.00 66.25 202 LYS A C 1
ATOM 1646 O O . LYS A 1 202 ? -10.570 33.396 3.020 1.00 66.25 202 LYS A O 1
ATOM 1651 N N . ASN A 1 203 ? -8.950 32.709 4.420 1.00 59.19 203 ASN A N 1
ATOM 1652 C CA . ASN A 1 203 ? -9.283 33.590 5.533 1.00 59.19 203 ASN A CA 1
ATOM 1653 C C . ASN A 1 203 ? -8.304 34.777 5.603 1.00 59.19 203 ASN A C 1
ATOM 1655 O O . ASN A 1 203 ? -7.599 34.947 6.595 1.00 59.19 203 ASN A O 1
ATOM 1659 N N . GLU A 1 204 ? -8.301 35.651 4.589 1.00 54.78 204 GLU A N 1
ATOM 1660 C CA . GLU A 1 204 ? -7.532 36.916 4.609 1.00 54.78 204 GLU A CA 1
ATOM 1661 C C . GLU A 1 204 ? -7.964 37.874 5.747 1.00 54.78 204 GLU A C 1
ATOM 1663 O O . GLU A 1 204 ? -7.236 38.796 6.108 1.00 54.78 204 GLU A O 1
ATOM 1668 N N . ASN A 1 205 ? -9.111 37.625 6.392 1.00 44.84 205 ASN A N 1
ATOM 1669 C CA . ASN A 1 205 ? -9.625 38.412 7.515 1.00 44.84 205 ASN A CA 1
ATOM 1670 C C . ASN A 1 205 ? -9.286 37.790 8.888 1.00 44.84 205 ASN A C 1
ATOM 1672 O O . ASN A 1 205 ? -10.162 37.432 9.672 1.00 44.84 205 ASN A O 1
ATOM 1676 N N . GLY A 1 206 ? -7.990 37.688 9.189 1.00 46.94 206 GLY A N 1
ATOM 1677 C CA . GLY A 1 206 ? -7.428 38.063 10.496 1.00 46.94 206 GLY A CA 1
ATOM 1678 C C . GLY A 1 206 ? -7.781 37.282 11.772 1.00 46.94 206 GLY A C 1
ATOM 1679 O O . GLY A 1 206 ? -7.480 37.787 12.852 1.00 46.94 206 GLY A O 1
ATOM 1680 N N . SER A 1 207 ? -8.383 36.091 11.734 1.00 48.22 207 SER A N 1
ATOM 1681 C CA . SER A 1 207 ? -8.575 35.272 12.952 1.00 48.22 207 SER A CA 1
ATOM 1682 C C . SER A 1 207 ? -8.702 33.771 12.652 1.00 48.22 207 SER A C 1
ATOM 1684 O O . SER A 1 207 ? -9.743 33.173 12.909 1.00 48.22 207 SER A O 1
ATOM 1686 N N . SER A 1 208 ? -7.648 33.142 12.117 1.00 47.19 208 SER A N 1
ATOM 1687 C CA . SER A 1 208 ? -7.563 31.671 12.055 1.00 47.19 208 SER A CA 1
ATOM 1688 C C . SER A 1 208 ? -6.857 31.107 13.301 1.00 47.19 208 SER A C 1
ATOM 1690 O O . SER A 1 208 ? -5.816 31.634 13.703 1.00 47.19 208 SER A O 1
ATOM 1692 N N . PRO A 1 209 ? -7.382 30.035 13.926 1.00 47.00 209 PRO A N 1
ATOM 1693 C CA . PRO A 1 209 ? -6.743 29.389 15.062 1.00 47.00 209 PRO A CA 1
ATOM 1694 C C . PRO A 1 209 ? -5.615 28.467 14.568 1.00 47.00 209 PRO A C 1
ATOM 1696 O O . PRO A 1 209 ? -5.874 27.510 13.849 1.00 47.00 209 PRO A O 1
ATOM 1699 N N . ALA A 1 210 ? -4.380 28.761 14.993 1.00 53.69 210 ALA A N 1
ATOM 1700 C CA . ALA A 1 210 ? -3.118 28.076 14.668 1.00 53.69 210 ALA A CA 1
ATOM 1701 C C . ALA A 1 210 ? -2.627 28.256 13.213 1.00 53.69 210 ALA A C 1
ATOM 1703 O O . ALA A 1 210 ? -2.943 27.478 12.317 1.00 53.69 210 ALA A O 1
ATOM 1704 N N . SER A 1 211 ? -1.793 29.279 12.996 1.00 65.75 211 SER A N 1
ATOM 1705 C CA . SER A 1 211 ? -1.097 29.532 11.730 1.00 65.75 211 SER A CA 1
ATOM 1706 C C . SER A 1 211 ? -0.021 28.472 11.478 1.00 65.75 211 SER A C 1
ATOM 1708 O O . SER A 1 211 ? 1.128 28.636 11.887 1.00 65.75 211 SER A O 1
ATOM 1710 N N . VAL A 1 212 ? -0.379 27.375 10.817 1.00 78.62 212 VAL A N 1
ATOM 1711 C CA . VAL A 1 212 ? 0.625 26.501 10.203 1.00 78.62 212 VAL A CA 1
ATOM 1712 C C . VAL A 1 212 ? 1.196 27.194 8.968 1.00 78.62 212 VAL A C 1
ATOM 1714 O O . VAL A 1 212 ? 0.473 27.899 8.264 1.00 78.62 212 VAL A O 1
ATOM 1717 N N . ASN A 1 213 ? 2.485 27.017 8.688 1.00 86.62 213 ASN A N 1
ATOM 1718 C CA . ASN A 1 213 ? 3.102 27.577 7.489 1.00 86.62 213 ASN A CA 1
ATOM 1719 C C . ASN A 1 213 ? 3.878 26.510 6.717 1.00 86.62 213 ASN A C 1
ATOM 1721 O O . ASN A 1 213 ? 4.391 25.539 7.264 1.00 86.62 213 ASN A O 1
ATOM 1725 N N . LEU A 1 214 ? 3.976 26.695 5.406 1.00 89.62 214 LEU A N 1
ATOM 1726 C CA . LEU A 1 214 ? 4.599 25.714 4.526 1.00 89.62 214 LEU A CA 1
ATOM 1727 C C . LEU A 1 214 ? 6.095 25.473 4.832 1.00 89.62 214 LEU A C 1
ATOM 1729 O O . LEU A 1 214 ? 6.606 24.380 4.582 1.00 89.62 214 LEU A O 1
ATOM 1733 N N . GLY A 1 215 ? 6.794 26.469 5.386 1.00 91.94 215 GLY A N 1
ATOM 1734 C CA . GLY A 1 215 ? 8.198 26.353 5.787 1.00 91.94 215 GLY A CA 1
ATOM 1735 C C . GLY A 1 215 ? 8.403 25.287 6.862 1.00 91.94 215 GLY A C 1
ATOM 1736 O O . GLY A 1 215 ? 9.219 24.388 6.681 1.00 91.94 215 GLY A O 1
ATOM 1737 N N . GLU A 1 216 ? 7.588 25.311 7.915 1.00 93.50 216 GLU A N 1
ATOM 1738 C CA . GLU A 1 216 ? 7.636 24.328 9.005 1.00 93.50 216 GLU A CA 1
ATOM 1739 C C . GLU A 1 216 ? 7.402 22.891 8.525 1.00 93.50 216 GLU A C 1
ATOM 1741 O O . GLU A 1 216 ? 8.011 21.952 9.044 1.00 93.50 216 GLU A O 1
ATOM 1746 N N . ALA A 1 217 ? 6.515 22.693 7.542 1.00 94.50 217 ALA A N 1
ATOM 1747 C CA . ALA A 1 217 ? 6.283 21.362 6.990 1.00 94.50 217 ALA A CA 1
ATOM 1748 C C . ALA A 1 217 ? 7.510 20.822 6.257 1.00 94.50 217 ALA A C 1
ATOM 1750 O O . ALA A 1 217 ? 7.911 19.676 6.465 1.00 94.50 217 ALA A O 1
ATOM 1751 N N . ARG A 1 218 ? 8.139 21.669 5.439 1.00 96.56 218 ARG A N 1
ATOM 1752 C CA . ARG A 1 218 ? 9.373 21.332 4.723 1.00 96.56 218 ARG A CA 1
ATOM 1753 C C . ARG A 1 218 ? 10.516 21.054 5.691 1.00 96.56 218 ARG A C 1
ATOM 1755 O O . ARG A 1 218 ? 11.159 20.016 5.580 1.00 96.56 218 ARG A O 1
ATOM 1762 N N . GLU A 1 219 ? 10.726 21.923 6.678 1.00 96.81 219 GLU A N 1
ATOM 1763 C CA . GLU A 1 219 ? 11.753 21.745 7.711 1.00 96.81 219 GLU A CA 1
ATOM 1764 C C . GLU A 1 219 ? 11.580 20.432 8.475 1.00 96.81 219 GLU A C 1
ATOM 1766 O O . GLU A 1 219 ? 12.555 19.712 8.705 1.00 96.81 219 GLU A O 1
ATOM 1771 N N . PHE A 1 220 ? 10.337 20.073 8.807 1.00 97.44 220 PHE A N 1
ATOM 1772 C CA . PHE A 1 220 ? 10.055 18.800 9.452 1.00 97.44 220 PHE A CA 1
ATOM 1773 C C . PHE A 1 220 ? 10.462 17.615 8.563 1.00 97.44 220 PHE A C 1
ATOM 1775 O O . PHE A 1 220 ? 11.229 16.761 9.014 1.00 97.44 220 PHE A O 1
ATOM 1782 N N . LEU A 1 221 ? 10.040 17.584 7.293 1.00 97.62 221 LEU A N 1
ATOM 1783 C CA . LEU A 1 221 ? 10.415 16.509 6.365 1.00 97.62 221 LEU A CA 1
ATOM 1784 C C . LEU A 1 221 ? 11.931 16.443 6.131 1.00 97.62 221 LEU A C 1
ATOM 1786 O O . LEU A 1 221 ? 12.499 15.353 6.109 1.00 97.62 221 LEU A O 1
ATOM 1790 N N . TYR A 1 222 ? 12.609 17.587 6.020 1.00 97.31 222 TYR A N 1
ATOM 1791 C CA . TYR A 1 222 ? 14.065 17.633 5.872 1.00 97.31 222 TYR A CA 1
ATOM 1792 C C . TYR A 1 222 ? 14.794 17.128 7.116 1.00 97.31 222 TYR A C 1
ATOM 1794 O O . TYR A 1 222 ? 15.822 16.461 6.989 1.00 97.31 222 TYR A O 1
ATOM 1802 N N . SER A 1 223 ? 14.262 17.381 8.315 1.00 97.06 223 SER A N 1
ATOM 1803 C CA . SER A 1 223 ? 14.847 16.835 9.542 1.00 97.06 223 SER A CA 1
ATOM 1804 C C . SER A 1 223 ? 14.736 15.304 9.596 1.00 97.06 223 SER A C 1
ATOM 1806 O O . SER A 1 223 ? 15.711 14.642 9.953 1.00 97.06 223 SER A O 1
ATOM 1808 N N . LEU A 1 224 ? 13.615 14.734 9.133 1.00 96.94 224 LEU A N 1
ATOM 1809 C CA . LEU A 1 224 ? 13.449 13.285 8.972 1.00 96.94 224 LEU A CA 1
ATOM 1810 C C . LEU A 1 224 ? 14.365 12.708 7.886 1.00 96.94 224 LEU A C 1
ATOM 1812 O O . LEU A 1 224 ? 14.950 11.647 8.076 1.00 96.94 224 LEU A O 1
ATOM 1816 N N . GLN A 1 225 ? 14.537 13.393 6.753 1.00 96.75 225 GLN A N 1
ATOM 1817 C CA . GLN A 1 225 ? 15.485 12.952 5.725 1.00 96.75 225 GLN A CA 1
ATOM 1818 C C . GLN A 1 225 ? 16.918 12.925 6.257 1.00 96.75 225 GLN A C 1
ATOM 1820 O O . GLN A 1 225 ? 17.642 11.956 6.035 1.00 96.75 225 GLN A O 1
ATOM 1825 N N . LYS A 1 226 ? 17.327 13.971 6.981 1.00 95.69 226 LYS A N 1
ATOM 1826 C CA . LYS A 1 226 ? 18.658 14.047 7.581 1.00 95.69 226 LYS A CA 1
ATOM 1827 C C . LYS A 1 226 ? 18.891 12.890 8.555 1.00 95.69 226 LYS A C 1
ATOM 1829 O O . LYS A 1 226 ? 19.914 12.218 8.444 1.00 95.69 226 LYS A O 1
ATOM 1834 N N . SER A 1 227 ? 17.931 12.613 9.439 1.00 93.38 227 SER A N 1
ATOM 1835 C CA . SER A 1 227 ? 18.066 11.534 10.422 1.00 93.38 227 SER A CA 1
ATOM 1836 C C . SER A 1 227 ? 18.187 10.152 9.771 1.00 93.38 227 SER A C 1
ATOM 1838 O O . SER A 1 227 ? 19.007 9.344 10.205 1.00 93.38 227 SER A O 1
ATOM 1840 N N . VAL A 1 228 ? 17.444 9.874 8.691 1.00 93.69 228 VAL A N 1
ATOM 1841 C CA . VAL A 1 228 ? 17.540 8.572 8.005 1.00 93.69 228 VAL A CA 1
ATOM 1842 C C . VAL A 1 228 ? 18.784 8.437 7.127 1.00 93.69 228 VAL A C 1
ATOM 1844 O O . VAL A 1 228 ? 19.243 7.316 6.924 1.00 93.69 228 VAL A O 1
ATOM 1847 N N . ILE A 1 229 ? 19.355 9.534 6.619 1.00 93.62 229 ILE A N 1
ATOM 1848 C CA . ILE A 1 229 ? 20.626 9.507 5.867 1.00 93.62 229 ILE A CA 1
ATOM 1849 C C . ILE A 1 229 ? 21.798 9.160 6.787 1.00 93.62 229 ILE A C 1
ATOM 1851 O O . ILE A 1 229 ? 22.716 8.461 6.370 1.00 93.62 229 ILE A O 1
ATOM 1855 N N . GLU A 1 230 ? 21.764 9.640 8.029 1.00 90.44 230 GLU A N 1
ATOM 1856 C CA . GLU A 1 230 ? 22.773 9.332 9.050 1.00 90.44 230 GLU A CA 1
ATOM 1857 C C . GLU A 1 230 ? 22.644 7.888 9.578 1.00 90.44 230 GLU A C 1
ATOM 1859 O O . GLU A 1 230 ? 23.563 7.368 10.212 1.00 90.44 230 GLU A O 1
ATOM 1864 N N . SER A 1 231 ? 21.524 7.216 9.290 1.00 87.94 231 SER A N 1
ATOM 1865 C CA . SER A 1 231 ? 21.282 5.823 9.664 1.00 87.94 231 SER A CA 1
ATOM 1866 C C . SER A 1 231 ? 21.886 4.825 8.664 1.00 87.94 231 SER A C 1
ATOM 1868 O O . SER A 1 231 ? 22.063 5.117 7.482 1.00 87.94 231 SER A O 1
ATOM 1870 N N . SER A 1 232 ? 22.171 3.602 9.122 1.00 81.56 232 SER A N 1
ATOM 1871 C CA . SER A 1 232 ? 22.709 2.530 8.270 1.00 81.56 232 SER A CA 1
ATOM 1872 C C . SER A 1 232 ? 21.701 1.981 7.251 1.00 81.56 232 SER A C 1
ATOM 1874 O O . SER A 1 232 ? 22.110 1.415 6.236 1.00 81.56 232 SER A O 1
ATOM 1876 N N . ASP A 1 233 ? 20.400 2.145 7.506 1.00 85.75 233 ASP A N 1
ATOM 1877 C CA . ASP A 1 233 ? 19.313 1.672 6.650 1.00 85.75 233 ASP A CA 1
ATOM 1878 C C . ASP A 1 233 ? 18.400 2.833 6.247 1.00 85.75 233 ASP A C 1
ATOM 1880 O O . ASP A 1 233 ? 17.429 3.171 6.929 1.00 85.75 233 ASP A O 1
ATOM 1884 N N . ILE A 1 234 ? 18.739 3.449 5.115 1.00 92.69 234 ILE A N 1
ATOM 1885 C CA . ILE A 1 234 ? 18.052 4.629 4.592 1.00 92.69 234 ILE A CA 1
ATOM 1886 C C . ILE A 1 234 ? 16.602 4.276 4.239 1.00 92.69 234 ILE A C 1
ATOM 1888 O O . ILE A 1 234 ? 16.330 3.549 3.278 1.00 92.69 234 ILE A O 1
ATOM 1892 N N . LYS A 1 235 ? 15.666 4.850 4.997 1.00 95.00 235 LYS A N 1
ATOM 1893 C CA . LYS A 1 235 ? 14.221 4.696 4.793 1.00 95.00 235 LYS A CA 1
ATOM 1894 C C . LYS A 1 235 ? 13.716 5.577 3.654 1.00 95.00 235 LYS A C 1
ATOM 1896 O O . LYS A 1 235 ? 14.213 6.685 3.449 1.00 95.00 235 LYS A O 1
ATOM 1901 N N . ARG A 1 236 ? 12.725 5.088 2.902 1.00 95.88 236 ARG A N 1
ATOM 1902 C CA . ARG A 1 236 ? 12.224 5.761 1.688 1.00 95.88 236 ARG A CA 1
ATOM 1903 C C . ARG A 1 236 ? 11.114 6.775 1.967 1.00 95.88 236 ARG A C 1
ATOM 1905 O O . ARG A 1 236 ? 10.986 7.746 1.222 1.00 95.88 236 ARG A O 1
ATOM 1912 N N . GLY A 1 237 ? 10.356 6.578 3.043 1.00 97.25 237 GLY A N 1
ATOM 1913 C CA . GLY A 1 237 ? 9.215 7.388 3.466 1.00 97.25 237 GLY A CA 1
ATOM 1914 C C . GLY A 1 237 ? 9.486 8.893 3.499 1.00 97.25 237 GLY A C 1
ATOM 1915 O O . GLY A 1 237 ? 8.747 9.619 2.836 1.00 97.25 237 GLY A O 1
ATOM 1916 N N . PRO A 1 238 ? 10.562 9.382 4.152 1.00 97.75 238 PRO A N 1
ATOM 1917 C CA . PRO A 1 238 ? 10.858 10.818 4.211 1.00 97.75 238 PRO A CA 1
ATOM 1918 C C . PRO A 1 238 ? 11.040 11.485 2.837 1.00 97.75 238 PRO A C 1
ATOM 1920 O O . PRO A 1 238 ? 10.659 12.639 2.642 1.00 97.75 238 PRO A O 1
ATOM 1923 N N . PHE A 1 239 ? 11.607 10.764 1.864 1.00 97.94 239 PHE A N 1
ATOM 1924 C CA . PHE A 1 239 ? 11.827 11.273 0.505 1.00 97.94 239 PHE A CA 1
ATOM 1925 C C . PHE A 1 239 ? 10.546 11.222 -0.336 1.00 97.94 239 PHE A C 1
ATOM 1927 O O . PHE A 1 239 ? 10.252 12.151 -1.086 1.00 97.94 239 PHE A O 1
ATOM 1934 N N . LEU A 1 240 ? 9.742 10.166 -0.172 1.00 98.19 240 LEU A N 1
ATOM 1935 C CA . LEU A 1 240 ? 8.412 10.087 -0.785 1.00 98.19 240 LEU A CA 1
ATOM 1936 C C . LEU A 1 240 ? 7.454 11.144 -0.228 1.00 98.19 240 LEU A C 1
ATOM 1938 O O . LEU A 1 240 ? 6.593 11.635 -0.955 1.00 98.19 240 LEU A O 1
ATOM 1942 N N . ALA A 1 241 ? 7.601 11.509 1.044 1.00 98.06 241 ALA A N 1
ATOM 1943 C CA . ALA A 1 241 ? 6.798 12.546 1.672 1.00 98.06 241 ALA A CA 1
ATOM 1944 C C . ALA A 1 241 ? 7.094 13.939 1.096 1.00 98.06 241 ALA A C 1
ATOM 1946 O O . ALA A 1 241 ? 6.151 14.693 0.873 1.00 98.06 241 ALA A O 1
ATOM 1947 N N . GLU A 1 242 ? 8.361 14.261 0.792 1.00 97.75 242 GLU A N 1
ATOM 1948 C CA . GLU A 1 242 ? 8.729 15.502 0.082 1.00 97.75 242 GLU A CA 1
ATOM 1949 C C . GLU A 1 242 ? 8.090 15.528 -1.313 1.00 97.75 242 GLU A C 1
ATOM 1951 O O . GLU A 1 242 ? 7.388 16.479 -1.645 1.00 97.75 242 GLU A O 1
ATOM 1956 N N . LEU A 1 243 ? 8.227 14.443 -2.087 1.00 97.25 243 LEU A N 1
ATOM 1957 C CA . LEU A 1 243 ? 7.568 14.298 -3.392 1.00 97.25 243 LEU A CA 1
ATOM 1958 C C . LEU A 1 243 ? 6.049 14.512 -3.301 1.00 97.25 243 LEU A C 1
ATOM 1960 O O . LEU A 1 243 ? 5.474 15.257 -4.098 1.00 97.25 243 LEU A O 1
ATOM 1964 N N . LYS A 1 244 ? 5.388 13.885 -2.319 1.00 96.88 244 LYS A N 1
ATOM 1965 C CA . LYS A 1 244 ? 3.939 14.012 -2.113 1.00 96.88 244 LYS A CA 1
ATOM 1966 C C . LYS A 1 244 ? 3.530 15.427 -1.708 1.00 96.88 244 LYS A C 1
ATOM 1968 O O . LYS A 1 244 ? 2.519 15.918 -2.216 1.00 96.88 244 LYS A O 1
ATOM 1973 N N . LEU A 1 245 ? 4.280 16.064 -0.809 1.00 96.50 245 LEU A N 1
ATOM 1974 C CA . LEU A 1 245 ? 4.026 17.431 -0.361 1.00 96.50 245 LEU A CA 1
ATOM 1975 C C . LEU A 1 245 ? 4.130 18.405 -1.535 1.00 96.50 245 LEU A C 1
ATOM 1977 O O . LEU A 1 245 ? 3.160 19.095 -1.835 1.00 96.50 245 LEU A O 1
ATOM 1981 N N . GLU A 1 246 ? 5.272 18.421 -2.224 1.00 95.12 246 GLU A N 1
ATOM 1982 C CA . GLU A 1 246 ? 5.540 19.383 -3.296 1.00 95.12 246 GLU A CA 1
ATOM 1983 C C . GLU A 1 246 ? 4.590 19.188 -4.482 1.00 95.12 246 GLU A C 1
ATOM 1985 O O . GLU A 1 246 ? 4.061 20.168 -5.008 1.00 95.12 246 GLU A O 1
ATOM 1990 N N . LYS A 1 247 ? 4.262 17.937 -4.837 1.00 93.31 247 LYS A N 1
ATOM 1991 C CA . LYS A 1 247 ? 3.230 17.662 -5.848 1.00 93.31 247 LYS A CA 1
ATOM 1992 C C . LYS A 1 247 ? 1.864 18.208 -5.424 1.00 93.31 247 LYS A C 1
ATOM 1994 O O . LYS A 1 247 ? 1.194 18.870 -6.211 1.00 93.31 247 LYS A O 1
ATOM 1999 N N . SER A 1 248 ? 1.468 17.980 -4.171 1.00 93.06 248 SER A N 1
ATOM 2000 C CA . SER A 1 248 ? 0.176 18.457 -3.665 1.00 93.06 248 SER A CA 1
ATOM 2001 C C . SER A 1 248 ? 0.090 19.983 -3.613 1.00 93.06 248 SER A C 1
ATOM 2003 O O . SER A 1 248 ? -0.994 20.526 -3.804 1.00 93.06 248 SER A O 1
ATOM 2005 N N . ILE A 1 249 ? 1.203 20.677 -3.360 1.00 91.06 249 ILE A N 1
ATOM 2006 C CA . ILE A 1 249 ? 1.268 22.145 -3.384 1.00 91.06 249 ILE A CA 1
ATOM 2007 C C . ILE A 1 249 ? 0.972 22.652 -4.792 1.00 91.06 249 ILE A C 1
ATOM 2009 O O . ILE A 1 249 ? 0.066 23.462 -4.952 1.00 91.06 249 ILE A O 1
ATOM 2013 N N . VAL A 1 250 ? 1.665 22.118 -5.802 1.00 89.62 250 VAL A N 1
ATOM 2014 C CA . VAL A 1 250 ? 1.457 22.496 -7.209 1.00 89.62 250 VAL A CA 1
ATOM 2015 C C . VAL A 1 250 ? 0.009 22.251 -7.650 1.00 89.62 250 VAL A C 1
ATOM 2017 O O . VAL A 1 250 ? -0.571 23.070 -8.356 1.00 89.62 250 VAL A O 1
ATOM 2020 N N . GLU A 1 251 ? -0.597 21.143 -7.217 1.00 89.69 251 GLU A N 1
ATOM 2021 C CA . GLU A 1 251 ? -1.966 20.781 -7.601 1.00 89.69 251 GLU A CA 1
ATOM 2022 C C . GLU A 1 251 ? -3.052 21.580 -6.862 1.00 89.69 251 GLU A C 1
ATOM 2024 O O . GLU A 1 251 ? -4.103 21.869 -7.438 1.00 89.69 251 GLU A O 1
ATOM 2029 N N . LYS A 1 252 ? -2.846 21.899 -5.577 1.00 87.44 252 LYS A N 1
ATOM 2030 C CA . LYS A 1 252 ? -3.914 22.404 -4.692 1.00 87.44 252 LYS A CA 1
ATOM 2031 C C . LYS A 1 252 ? -3.763 23.870 -4.293 1.00 87.44 252 LYS A C 1
ATOM 2033 O O . LYS A 1 252 ? -4.779 24.504 -4.012 1.00 87.44 252 LYS A O 1
ATOM 2038 N N . LEU A 1 253 ? -2.545 24.408 -4.252 1.00 84.75 253 LEU A N 1
ATOM 2039 C CA . LEU A 1 253 ? -2.239 25.750 -3.746 1.00 84.75 253 LEU A CA 1
ATOM 2040 C C . LEU A 1 253 ? -1.691 26.626 -4.883 1.00 84.75 253 LEU A C 1
ATOM 2042 O O . LEU A 1 253 ? -0.488 26.679 -5.116 1.00 84.75 253 LEU A O 1
ATOM 2046 N N . LYS A 1 254 ? -2.586 27.320 -5.597 1.00 76.56 254 LYS A N 1
ATOM 2047 C CA . LYS A 1 254 ? -2.269 28.045 -6.848 1.00 76.56 254 LYS A CA 1
ATOM 2048 C C . LYS A 1 254 ? -1.177 29.111 -6.710 1.00 76.56 254 LYS A C 1
ATOM 2050 O O . LYS A 1 254 ? -0.426 29.321 -7.658 1.00 76.56 254 LYS A O 1
ATOM 2055 N N . ASP A 1 255 ? -1.090 29.756 -5.551 1.00 80.88 255 ASP A N 1
ATOM 2056 C CA . ASP A 1 255 ? -0.154 30.860 -5.305 1.00 80.88 255 ASP A CA 1
ATOM 2057 C C . ASP A 1 255 ? 1.155 30.400 -4.640 1.00 80.88 255 ASP A C 1
ATOM 2059 O O . ASP A 1 255 ? 2.092 31.183 -4.469 1.00 80.88 255 ASP A O 1
ATOM 2063 N N . CYS A 1 256 ? 1.259 29.111 -4.300 1.00 82.75 256 CYS A N 1
ATOM 2064 C CA . CYS A 1 256 ? 2.451 28.531 -3.699 1.00 82.75 256 CYS A CA 1
ATOM 2065 C C . CYS A 1 256 ? 3.324 27.845 -4.752 1.00 82.75 256 CYS A C 1
ATOM 2067 O O . CYS A 1 256 ? 2.857 27.061 -5.575 1.00 82.75 256 CYS A O 1
ATOM 2069 N N . LYS A 1 257 ? 4.634 28.092 -4.681 1.00 86.38 257 LYS A N 1
ATOM 2070 C CA . LYS A 1 257 ? 5.620 27.395 -5.513 1.00 86.38 257 LYS A CA 1
ATOM 2071 C C . LYS A 1 257 ? 6.251 26.225 -4.763 1.00 86.38 257 LYS A C 1
ATOM 2073 O O . LYS A 1 257 ? 6.455 26.317 -3.540 1.00 86.38 257 LYS A O 1
ATOM 2078 N N . PRO A 1 258 ? 6.601 25.142 -5.476 1.00 90.12 258 PRO A N 1
ATOM 2079 C CA . PRO A 1 258 ? 7.332 24.057 -4.862 1.00 90.12 258 PRO A CA 1
ATOM 2080 C C . PRO A 1 258 ? 8.746 24.520 -4.474 1.00 90.12 258 PRO A C 1
ATOM 2082 O O . PRO A 1 258 ? 9.308 25.420 -5.097 1.00 90.12 258 PRO A O 1
ATOM 2085 N N . ALA A 1 259 ? 9.330 23.932 -3.428 1.00 91.88 259 ALA A N 1
ATOM 2086 C CA . ALA A 1 259 ? 10.698 24.266 -3.007 1.00 91.88 259 ALA A CA 1
ATOM 2087 C C . ALA A 1 259 ? 11.739 23.750 -4.008 1.00 91.88 259 ALA A C 1
ATOM 2089 O O . ALA A 1 259 ? 12.808 24.341 -4.163 1.00 91.88 259 ALA A O 1
ATOM 2090 N N . LYS A 1 260 ? 11.414 22.646 -4.681 1.00 92.75 260 LYS A N 1
ATOM 2091 C CA . LYS A 1 260 ? 12.170 22.061 -5.783 1.00 92.75 260 LYS A CA 1
ATOM 2092 C C . LYS A 1 260 ? 11.191 21.587 -6.843 1.00 92.75 260 LYS A C 1
ATOM 2094 O O . LYS A 1 260 ? 10.135 21.053 -6.514 1.00 92.75 260 LYS A O 1
ATOM 2099 N N . GLU A 1 261 ? 11.574 21.732 -8.104 1.00 92.19 261 GLU A N 1
ATOM 2100 C CA . GLU A 1 261 ? 10.799 21.191 -9.218 1.00 92.19 261 GLU A CA 1
ATOM 2101 C C . GLU A 1 261 ? 10.582 19.681 -9.061 1.00 92.19 261 GLU A C 1
ATOM 2103 O O . GLU A 1 261 ? 11.503 18.949 -8.680 1.00 92.19 261 GLU A O 1
ATOM 2108 N N . ILE A 1 262 ? 9.379 19.210 -9.402 1.00 93.00 262 ILE A N 1
ATOM 2109 C CA . ILE A 1 262 ? 8.992 17.798 -9.264 1.00 93.00 262 ILE A CA 1
ATOM 2110 C C . ILE A 1 262 ? 9.945 16.886 -10.045 1.00 93.00 262 ILE A C 1
ATOM 2112 O O . ILE A 1 262 ? 10.400 15.874 -9.514 1.00 93.00 262 ILE A O 1
ATOM 2116 N N . ASP A 1 263 ? 10.338 17.287 -11.255 1.00 94.00 263 ASP A N 1
ATOM 2117 C CA . ASP A 1 263 ? 11.300 16.556 -12.088 1.00 94.00 263 ASP A CA 1
ATOM 2118 C C . ASP A 1 263 ? 12.656 16.374 -11.381 1.00 94.00 263 ASP A C 1
ATOM 2120 O O . ASP A 1 263 ? 13.294 15.327 -11.500 1.00 94.00 263 ASP A O 1
ATOM 2124 N N . THR A 1 264 ? 13.095 17.376 -10.611 1.00 95.19 264 THR A N 1
ATOM 2125 C CA . THR A 1 264 ? 14.340 17.304 -9.831 1.00 95.19 264 THR A CA 1
ATOM 2126 C C . THR A 1 264 ? 14.196 16.323 -8.673 1.00 95.19 264 THR A C 1
ATOM 2128 O O . THR A 1 264 ? 15.064 15.475 -8.489 1.00 95.19 264 THR A O 1
ATOM 2131 N N . LEU A 1 265 ? 13.076 16.367 -7.946 1.00 96.69 265 LEU A N 1
ATOM 2132 C CA . LEU A 1 265 ? 12.801 15.437 -6.846 1.00 96.69 265 LEU A CA 1
ATOM 2133 C C . LEU A 1 265 ? 12.726 13.979 -7.314 1.00 96.69 265 LEU A C 1
ATOM 2135 O O . LEU A 1 265 ? 13.220 13.081 -6.635 1.00 96.69 265 LEU A O 1
ATOM 2139 N N . ILE A 1 266 ? 12.141 13.735 -8.489 1.00 97.62 266 ILE A N 1
ATOM 2140 C CA . ILE A 1 266 ? 12.077 12.406 -9.108 1.00 97.62 266 ILE A CA 1
ATOM 2141 C C . ILE A 1 266 ? 13.489 11.877 -9.398 1.00 97.62 266 ILE A C 1
ATOM 2143 O O . ILE A 1 266 ? 13.794 10.717 -9.109 1.00 97.62 266 ILE A O 1
ATOM 2147 N N . VAL A 1 267 ? 14.367 12.730 -9.932 1.00 97.75 267 VAL A N 1
ATOM 2148 C CA . VAL A 1 267 ? 15.771 12.384 -10.201 1.00 97.75 267 VAL A CA 1
ATOM 2149 C C . VAL A 1 267 ? 16.546 12.136 -8.913 1.00 97.75 267 VAL A C 1
ATOM 2151 O O . VAL A 1 267 ? 17.231 11.118 -8.814 1.00 97.75 267 VAL A O 1
ATOM 2154 N N . ASP A 1 268 ? 16.391 12.992 -7.907 1.00 97.19 268 ASP A N 1
ATOM 2155 C CA . ASP A 1 268 ? 17.027 12.825 -6.598 1.00 97.19 268 ASP A CA 1
ATOM 2156 C C . ASP A 1 268 ? 16.600 11.517 -5.921 1.00 97.19 268 ASP A C 1
ATOM 2158 O O . ASP A 1 268 ? 17.422 10.804 -5.336 1.00 97.19 268 ASP A O 1
ATOM 2162 N N . TYR A 1 269 ? 15.319 11.161 -6.033 1.00 98.19 269 TYR A N 1
ATOM 2163 C CA . TYR A 1 269 ? 14.804 9.899 -5.522 1.00 98.19 269 TYR A CA 1
ATOM 2164 C C . TYR A 1 269 ? 15.410 8.703 -6.263 1.00 98.19 269 TYR A C 1
ATOM 2166 O O . TYR A 1 269 ? 15.889 7.760 -5.630 1.00 98.19 269 TYR A O 1
ATOM 2174 N N . PHE A 1 270 ? 15.450 8.744 -7.598 1.00 98.38 270 PHE A N 1
ATOM 2175 C CA . PHE A 1 270 ? 16.044 7.676 -8.402 1.00 98.38 270 PHE A CA 1
ATOM 2176 C C . PHE A 1 270 ? 17.546 7.510 -8.134 1.00 98.38 270 PHE A C 1
ATOM 2178 O O . PHE A 1 270 ? 18.039 6.384 -8.061 1.00 98.38 270 PHE A O 1
ATOM 2185 N N . LEU A 1 271 ? 18.286 8.599 -7.909 1.00 96.62 271 LEU A N 1
ATOM 2186 C CA . LEU A 1 271 ? 19.700 8.534 -7.526 1.00 96.62 271 LEU A CA 1
ATOM 2187 C C . LEU A 1 271 ? 19.912 7.707 -6.248 1.00 96.62 271 LEU A C 1
ATOM 2189 O O . LEU A 1 271 ? 20.880 6.949 -6.159 1.00 96.62 271 LEU A O 1
ATOM 2193 N N . ARG A 1 272 ? 18.986 7.806 -5.287 1.00 95.75 272 ARG A N 1
ATOM 2194 C CA . ARG A 1 272 ? 19.046 7.093 -4.000 1.00 95.75 272 ARG A CA 1
ATOM 2195 C C . ARG A 1 272 ? 18.502 5.668 -4.083 1.00 95.75 272 ARG A C 1
ATOM 2197 O O . ARG A 1 272 ? 19.123 4.737 -3.573 1.00 95.75 272 ARG A O 1
ATOM 2204 N N . PHE A 1 273 ? 17.346 5.491 -4.718 1.00 97.25 273 PHE A N 1
ATOM 2205 C CA . PHE A 1 273 ? 16.567 4.251 -4.659 1.00 97.25 273 PHE A CA 1
ATOM 2206 C C . PHE A 1 273 ? 16.457 3.517 -5.998 1.00 97.25 273 PHE A C 1
ATOM 2208 O O . PHE A 1 273 ? 15.860 2.449 -6.042 1.00 97.25 273 PHE A O 1
ATOM 2215 N N . GLY A 1 274 ? 17.086 3.998 -7.072 1.00 97.50 274 GLY A N 1
ATOM 2216 C CA . GLY A 1 274 ? 16.956 3.451 -8.429 1.00 97.50 274 GLY A CA 1
ATOM 2217 C C . GLY A 1 274 ? 17.325 1.974 -8.576 1.00 97.50 274 GLY A C 1
ATOM 2218 O O . GLY A 1 274 ? 16.813 1.298 -9.462 1.00 97.50 274 GLY A O 1
ATOM 2219 N N . SER A 1 275 ? 18.175 1.435 -7.696 1.00 96.44 275 SER A N 1
ATOM 2220 C CA . SER A 1 275 ? 18.536 0.007 -7.670 1.00 96.44 275 SER A CA 1
ATOM 2221 C C . SER A 1 275 ? 17.574 -0.867 -6.851 1.00 96.44 275 SER A C 1
ATOM 2223 O O . SER A 1 275 ? 17.750 -2.086 -6.782 1.00 96.44 275 SER A O 1
ATOM 2225 N N . LYS A 1 276 ? 16.579 -0.274 -6.184 1.00 96.38 276 LYS A N 1
ATOM 2226 C CA . LYS A 1 276 ? 15.576 -0.986 -5.387 1.00 96.38 276 LYS A CA 1
ATOM 2227 C C . LYS A 1 276 ? 14.431 -1.444 -6.284 1.00 96.38 276 LYS A C 1
ATOM 2229 O O . LYS A 1 276 ? 14.024 -0.732 -7.197 1.00 96.38 276 LYS A O 1
ATOM 2234 N N . ALA A 1 277 ? 13.887 -2.626 -5.999 1.00 93.38 277 ALA A N 1
ATOM 2235 C CA . ALA A 1 277 ? 12.798 -3.198 -6.790 1.00 93.38 277 ALA A CA 1
ATOM 2236 C C . ALA A 1 277 ? 11.531 -2.326 -6.771 1.00 93.38 277 ALA A C 1
ATOM 2238 O O . ALA A 1 277 ? 10.878 -2.230 -7.797 1.00 93.38 277 ALA A O 1
ATOM 2239 N N . CYS A 1 278 ? 11.253 -1.657 -5.645 1.00 95.94 278 CYS A N 1
ATOM 2240 C CA . CYS A 1 278 ? 10.084 -0.795 -5.448 1.00 95.94 278 CYS A CA 1
ATOM 2241 C C . CYS A 1 278 ? 10.171 0.575 -6.134 1.00 95.94 278 CYS A C 1
ATOM 2243 O O . CYS A 1 278 ? 9.190 1.309 -6.145 1.00 95.94 278 CYS A O 1
ATOM 2245 N N . CYS A 1 279 ? 11.335 0.954 -6.678 1.00 98.12 279 CYS A N 1
ATOM 2246 C CA . CYS A 1 279 ? 11.548 2.304 -7.201 1.00 98.12 279 CYS A CA 1
ATOM 2247 C C . CYS A 1 279 ? 10.557 2.664 -8.312 1.00 98.12 279 CYS A C 1
ATOM 2249 O O . CYS A 1 279 ? 10.119 3.813 -8.389 1.00 98.12 279 CYS A O 1
ATOM 2251 N N . PHE A 1 280 ? 10.204 1.687 -9.152 1.00 97.62 280 PHE A N 1
ATOM 2252 C CA . PHE A 1 280 ? 9.219 1.882 -10.204 1.00 97.62 280 PHE A CA 1
ATOM 2253 C C . PHE A 1 280 ? 7.851 2.250 -9.623 1.00 97.62 280 PHE A C 1
ATOM 2255 O O . PHE A 1 280 ? 7.305 3.295 -9.968 1.00 97.62 280 PHE A O 1
ATOM 2262 N N . GLU A 1 281 ? 7.334 1.431 -8.710 1.00 97.38 281 GLU A N 1
ATOM 2263 C CA . GLU A 1 281 ? 6.032 1.615 -8.070 1.00 97.38 281 GLU A CA 1
ATOM 2264 C C . GLU A 1 281 ? 5.985 2.896 -7.225 1.00 97.38 281 GLU A C 1
ATOM 2266 O O . GLU A 1 281 ? 4.971 3.591 -7.209 1.00 97.38 281 GLU A O 1
ATOM 2271 N N . ASP A 1 282 ? 7.098 3.237 -6.573 1.00 97.94 282 ASP A N 1
ATOM 2272 C CA . ASP A 1 282 ? 7.254 4.436 -5.750 1.00 97.94 282 ASP A CA 1
ATOM 2273 C C . ASP A 1 282 ? 7.159 5.731 -6.590 1.00 97.94 282 ASP A C 1
ATOM 2275 O O . ASP A 1 282 ? 6.508 6.695 -6.178 1.00 97.94 282 ASP A O 1
ATOM 2279 N N . LEU A 1 283 ? 7.770 5.766 -7.784 1.00 97.69 283 LEU A N 1
ATOM 2280 C CA . LEU A 1 283 ? 7.782 6.950 -8.661 1.00 97.69 283 LEU A CA 1
ATOM 2281 C C . LEU A 1 283 ? 6.612 7.016 -9.652 1.00 97.69 283 LEU A C 1
ATOM 2283 O O . LEU A 1 283 ? 6.277 8.101 -10.135 1.00 97.69 283 LEU A O 1
ATOM 2287 N N . GLN A 1 284 ? 5.960 5.889 -9.942 1.00 95.75 284 GLN A N 1
ATOM 2288 C CA . GLN A 1 284 ? 4.854 5.799 -10.899 1.00 95.75 284 GLN A CA 1
ATOM 2289 C C . GLN A 1 284 ? 3.758 6.878 -10.707 1.00 95.75 284 GLN A C 1
ATOM 2291 O O . GLN A 1 284 ? 3.346 7.475 -11.713 1.00 95.75 284 GLN A O 1
ATOM 2296 N N . PRO A 1 285 ? 3.298 7.204 -9.476 1.00 94.19 285 PRO A N 1
ATOM 2297 C CA . PRO A 1 285 ? 2.261 8.218 -9.262 1.00 94.19 285 PRO A CA 1
ATOM 2298 C C . PRO A 1 285 ? 2.680 9.640 -9.656 1.00 94.19 285 PRO A C 1
ATOM 2300 O O . PRO A 1 285 ? 1.818 10.476 -9.932 1.00 94.19 285 PRO A O 1
ATOM 2303 N N . TYR A 1 286 ? 3.980 9.932 -9.677 1.00 94.56 286 TYR A N 1
ATOM 2304 C CA . TYR A 1 286 ? 4.529 11.261 -9.967 1.00 94.56 286 TYR A CA 1
ATOM 2305 C C . TYR A 1 286 ? 4.834 11.455 -11.456 1.00 94.56 286 TYR A C 1
ATOM 2307 O O . TYR A 1 286 ? 4.910 12.583 -11.920 1.00 94.56 286 TYR A O 1
ATOM 2315 N N . LEU A 1 287 ? 4.925 10.360 -12.214 1.00 92.38 287 LEU A N 1
ATOM 2316 C CA . LEU A 1 287 ? 5.253 10.352 -13.642 1.00 92.38 287 LEU A CA 1
ATOM 2317 C C . LEU A 1 287 ? 4.026 10.405 -14.573 1.00 92.38 287 LEU A C 1
ATOM 2319 O O . LEU A 1 287 ? 4.179 10.635 -15.767 1.00 92.38 287 LEU A O 1
ATOM 2323 N N . LYS A 1 288 ? 2.811 10.173 -14.054 1.00 84.12 288 LYS A N 1
ATOM 2324 C CA . LYS A 1 288 ? 1.586 9.973 -14.860 1.00 84.12 288 LYS A CA 1
ATOM 2325 C C . LYS A 1 288 ? 1.220 11.152 -15.778 1.00 84.12 288 LYS A C 1
ATOM 2327 O O . LYS A 1 288 ? 0.617 10.931 -16.821 1.00 84.12 288 LYS A O 1
ATOM 2332 N N . GLU A 1 289 ? 1.552 12.378 -15.384 1.00 81.00 289 GLU A N 1
ATOM 2333 C CA . GLU A 1 289 ? 1.115 13.612 -16.062 1.00 81.00 289 GLU A CA 1
ATOM 2334 C C . GLU A 1 289 ? 2.293 14.445 -16.588 1.00 81.00 289 GLU A C 1
ATOM 2336 O O . GLU A 1 289 ? 2.140 15.615 -16.928 1.00 81.00 289 GLU A O 1
ATOM 2341 N N . ILE A 1 290 ? 3.484 13.847 -16.665 1.00 88.50 290 ILE A N 1
ATOM 2342 C CA . ILE A 1 290 ? 4.679 14.537 -17.147 1.00 88.50 290 ILE A CA 1
ATOM 2343 C C . ILE A 1 290 ? 4.649 14.649 -18.675 1.00 88.50 290 ILE A C 1
ATOM 2345 O O . ILE A 1 290 ? 4.350 13.687 -19.385 1.00 88.50 290 ILE A O 1
ATOM 2349 N N . HIS A 1 291 ? 4.999 15.833 -19.184 1.00 90.94 291 HIS A N 1
ATOM 2350 C CA . HIS A 1 291 ? 5.137 16.078 -20.618 1.00 90.94 291 HIS A CA 1
ATOM 2351 C C . HIS A 1 291 ? 6.243 15.210 -21.235 1.00 90.94 291 HIS A C 1
ATOM 2353 O O . HIS A 1 291 ? 7.283 14.978 -20.618 1.00 90.94 291 HIS A O 1
ATOM 2359 N N . ILE A 1 292 ? 6.062 14.781 -22.487 1.00 90.12 292 ILE A N 1
ATOM 2360 C CA . ILE A 1 292 ? 6.975 13.847 -23.163 1.00 90.12 292 ILE A CA 1
ATOM 2361 C C . ILE A 1 292 ? 8.435 14.334 -23.201 1.00 90.12 292 ILE A C 1
ATOM 2363 O O . ILE A 1 292 ? 9.358 13.535 -23.047 1.00 90.12 292 ILE A O 1
ATOM 2367 N N . ASP A 1 293 ? 8.660 15.641 -23.348 1.00 91.56 293 ASP A N 1
ATOM 2368 C CA . ASP A 1 293 ? 10.013 16.211 -23.373 1.00 91.56 293 ASP A CA 1
ATOM 2369 C C . ASP A 1 293 ? 10.687 16.158 -21.995 1.00 91.56 293 ASP A C 1
ATOM 2371 O O . ASP A 1 293 ? 11.843 15.744 -21.891 1.00 91.56 293 ASP A O 1
ATOM 2375 N N . SER A 1 294 ? 9.952 16.479 -20.923 1.00 92.69 294 SER A N 1
ATOM 2376 C CA . SER A 1 294 ? 10.427 16.297 -19.545 1.00 92.69 294 SER A CA 1
ATOM 2377 C C . SER A 1 294 ? 10.703 14.824 -19.252 1.00 92.69 294 SER A C 1
ATOM 2379 O O . SER A 1 294 ? 11.749 14.493 -18.699 1.00 92.69 294 SER A O 1
ATOM 2381 N N . ALA A 1 295 ? 9.820 13.920 -19.691 1.00 94.50 295 ALA A N 1
ATOM 2382 C CA . ALA A 1 295 ? 10.000 12.479 -19.542 1.00 94.50 295 ALA A CA 1
ATOM 2383 C C . ALA A 1 295 ? 11.307 11.994 -20.194 1.00 94.50 295 ALA A C 1
ATOM 2385 O O . ALA A 1 295 ? 12.072 11.264 -19.561 1.00 94.50 295 ALA A O 1
ATOM 2386 N N . LYS A 1 296 ? 11.614 12.448 -21.419 1.00 94.69 296 LYS A N 1
ATOM 2387 C CA . LYS A 1 296 ? 12.889 12.150 -22.096 1.00 94.69 296 LYS A CA 1
ATOM 2388 C C . LYS A 1 296 ? 14.086 12.652 -21.282 1.00 94.69 296 LYS A C 1
ATOM 2390 O O . LYS A 1 296 ? 15.018 11.887 -21.050 1.00 94.69 296 LYS A O 1
ATOM 2395 N N . ILE A 1 297 ? 14.044 13.891 -20.786 1.00 96.19 297 ILE A N 1
ATOM 2396 C CA . ILE A 1 297 ? 15.125 14.468 -19.966 1.00 96.19 297 ILE A CA 1
ATOM 2397 C C . ILE A 1 297 ? 15.327 13.679 -18.663 1.00 96.19 297 ILE A C 1
ATOM 2399 O O . ILE A 1 297 ? 16.465 13.399 -18.286 1.00 96.19 297 ILE A O 1
ATOM 2403 N N . ILE A 1 298 ? 14.245 13.301 -17.975 1.00 97.12 298 ILE A N 1
ATOM 2404 C CA . ILE A 1 298 ? 14.302 12.503 -16.741 1.00 97.12 298 ILE A CA 1
ATOM 2405 C C . ILE A 1 298 ? 14.952 11.143 -17.013 1.00 97.12 298 ILE A C 1
ATOM 2407 O O . ILE A 1 298 ? 15.856 10.740 -16.283 1.00 97.12 298 ILE A O 1
ATOM 2411 N N . ILE A 1 299 ? 14.541 10.454 -18.081 1.00 97.38 299 ILE A N 1
ATOM 2412 C CA . ILE A 1 299 ? 15.114 9.156 -18.449 1.00 97.38 299 ILE A CA 1
ATOM 2413 C C . ILE A 1 299 ? 16.600 9.268 -18.795 1.00 97.38 299 ILE A C 1
ATOM 2415 O O . ILE A 1 299 ? 17.381 8.423 -18.359 1.00 97.38 299 ILE A O 1
ATOM 2419 N N . GLU A 1 300 ? 17.021 10.308 -19.516 1.00 97.19 300 GLU A N 1
ATOM 2420 C CA . GLU A 1 300 ? 18.446 10.527 -19.789 1.00 97.19 300 GLU A CA 1
ATOM 2421 C C . GLU A 1 300 ? 19.239 10.782 -18.499 1.00 97.19 300 GLU A C 1
ATOM 2423 O O . GLU A 1 300 ? 20.319 10.217 -18.314 1.00 97.19 300 GLU A O 1
ATOM 2428 N N . LYS A 1 301 ? 18.671 11.524 -17.538 1.00 97.88 301 LYS A N 1
ATOM 2429 C CA . LYS A 1 301 ? 19.270 11.671 -16.203 1.00 97.88 301 LYS A CA 1
ATOM 2430 C C . LYS A 1 301 ? 19.356 10.338 -15.459 1.00 97.88 301 LYS A C 1
ATOM 2432 O O . LYS A 1 301 ? 20.365 10.094 -14.807 1.00 97.88 301 LYS A O 1
ATOM 2437 N N . PHE A 1 302 ? 18.358 9.458 -15.566 1.00 98.06 302 PHE A N 1
ATOM 2438 C CA . PHE A 1 302 ? 18.426 8.122 -14.963 1.00 98.06 302 PHE A CA 1
ATOM 2439 C C . PHE A 1 302 ? 19.517 7.259 -15.609 1.00 98.06 302 PHE A C 1
ATOM 2441 O O . PHE A 1 302 ? 20.295 6.622 -14.895 1.00 98.06 302 PHE A O 1
ATOM 2448 N N . LYS A 1 303 ? 19.613 7.263 -16.945 1.00 97.19 303 LYS A N 1
ATOM 2449 C CA . LYS A 1 303 ? 20.655 6.546 -17.702 1.00 97.19 303 LYS A CA 1
ATOM 2450 C C . LYS A 1 303 ? 22.054 7.024 -17.342 1.00 97.19 303 LYS A C 1
ATOM 2452 O O . LYS A 1 303 ? 22.939 6.193 -17.185 1.00 97.19 303 LYS A O 1
ATOM 2457 N N . ALA A 1 304 ? 22.238 8.322 -17.112 1.00 96.44 304 ALA A N 1
ATOM 2458 C CA . ALA A 1 304 ? 23.514 8.878 -16.666 1.00 96.44 304 ALA A CA 1
ATOM 2459 C C . ALA A 1 304 ? 23.977 8.349 -15.290 1.00 96.44 304 ALA A C 1
ATOM 2461 O O . ALA A 1 304 ? 25.140 8.506 -14.937 1.00 96.44 304 ALA A O 1
ATOM 2462 N N . THR A 1 305 ? 23.096 7.708 -14.508 1.00 94.69 305 THR A N 1
ATOM 2463 C CA . THR A 1 305 ? 23.455 7.084 -13.218 1.00 94.69 305 THR A CA 1
ATOM 2464 C C . THR A 1 305 ? 23.980 5.651 -13.340 1.00 94.69 305 THR A C 1
ATOM 2466 O O . THR A 1 305 ? 24.311 5.035 -12.317 1.00 94.69 305 THR A O 1
ATOM 2469 N N . ILE A 1 306 ? 23.973 5.092 -14.553 1.00 93.31 306 ILE A N 1
ATOM 2470 C CA . ILE A 1 306 ? 24.531 3.779 -14.854 1.00 93.31 306 ILE A CA 1
ATOM 2471 C C . ILE A 1 306 ? 26.047 3.919 -14.894 1.00 93.31 306 ILE A C 1
ATOM 2473 O O . ILE A 1 306 ? 26.604 4.538 -15.795 1.00 93.31 306 ILE A O 1
ATOM 2477 N N . ASP A 1 307 ? 26.695 3.336 -13.892 1.00 87.25 307 ASP A N 1
ATOM 2478 C CA . ASP A 1 307 ? 28.144 3.274 -13.795 1.00 87.25 307 ASP A CA 1
ATOM 2479 C C . ASP A 1 307 ? 28.598 1.829 -14.024 1.00 87.25 307 ASP A C 1
ATOM 2481 O O . ASP A 1 307 ? 28.223 0.907 -13.288 1.00 87.25 307 ASP A O 1
ATOM 2485 N N . GLU A 1 308 ? 29.369 1.629 -15.090 1.00 82.19 308 GLU A N 1
ATOM 2486 C CA . GLU A 1 308 ? 29.953 0.337 -15.448 1.00 82.19 308 GLU A CA 1
ATOM 2487 C C . GLU A 1 308 ? 31.371 0.157 -14.885 1.00 82.19 308 GLU A C 1
ATOM 2489 O O . GLU A 1 308 ? 31.924 -0.934 -15.017 1.00 82.19 308 GLU A O 1
ATOM 2494 N N . SER A 1 309 ? 31.942 1.174 -14.229 1.00 82.00 309 SER A N 1
ATOM 2495 C CA . SER A 1 309 ? 33.312 1.146 -13.696 1.00 82.00 309 SER A CA 1
ATOM 2496 C C . SER A 1 309 ? 33.466 0.371 -12.383 1.00 82.00 309 SER A C 1
ATOM 2498 O O . SER A 1 309 ? 34.578 -0.002 -12.026 1.00 82.00 309 SER A O 1
ATOM 2500 N N . GLY A 1 310 ? 32.369 0.098 -11.670 1.00 79.88 310 GLY A N 1
ATOM 2501 C CA . GLY A 1 310 ? 32.404 -0.706 -10.447 1.00 79.88 310 GLY A CA 1
ATOM 2502 C C . GLY A 1 310 ? 32.788 -2.158 -10.734 1.00 79.88 310 GLY A C 1
ATOM 2503 O O . GLY A 1 310 ? 32.157 -2.801 -11.573 1.00 79.88 310 GLY A O 1
ATOM 2504 N N . ASP A 1 311 ? 33.800 -2.675 -10.039 1.00 82.00 311 ASP A N 1
ATOM 2505 C CA . ASP A 1 311 ? 34.355 -4.015 -10.288 1.00 82.00 311 ASP A CA 1
ATOM 2506 C C . ASP A 1 311 ? 33.761 -5.118 -9.394 1.00 82.00 311 ASP A C 1
ATOM 2508 O O . ASP A 1 311 ? 33.987 -6.302 -9.638 1.00 82.00 311 ASP A O 1
ATOM 2512 N N . ASP A 1 312 ? 32.989 -4.764 -8.363 1.00 91.94 312 ASP A N 1
ATOM 2513 C CA . ASP A 1 312 ? 32.414 -5.730 -7.424 1.00 91.94 312 ASP A CA 1
ATOM 2514 C C . ASP A 1 312 ? 31.000 -6.205 -7.820 1.00 91.94 312 ASP A C 1
ATOM 2516 O O . ASP A 1 312 ? 30.201 -5.465 -8.398 1.00 91.94 312 ASP A O 1
ATOM 2520 N N . ASP A 1 313 ? 30.642 -7.437 -7.435 1.00 91.81 313 ASP A N 1
ATOM 2521 C CA . ASP A 1 313 ? 29.324 -8.028 -7.723 1.00 91.81 313 ASP A CA 1
ATOM 2522 C C . ASP A 1 313 ? 28.163 -7.125 -7.263 1.00 91.81 313 ASP A C 1
ATOM 2524 O O . ASP A 1 313 ? 27.144 -7.014 -7.947 1.00 91.81 313 ASP A O 1
ATOM 2528 N N . LYS A 1 314 ? 28.287 -6.454 -6.108 1.00 93.06 314 LYS A N 1
ATOM 2529 C CA . LYS A 1 314 ? 27.197 -5.649 -5.542 1.00 93.06 314 LYS A CA 1
ATOM 2530 C C . LYS A 1 314 ? 26.941 -4.402 -6.388 1.00 93.06 314 LYS A C 1
ATOM 2532 O O . LYS A 1 314 ? 25.769 -4.105 -6.637 1.00 93.06 314 LYS A O 1
ATOM 2537 N N . SER A 1 315 ? 27.972 -3.695 -6.849 1.00 93.56 315 SER A N 1
ATOM 2538 C CA . SER A 1 315 ? 27.798 -2.551 -7.756 1.00 93.56 315 SER A CA 1
ATOM 2539 C C . SER A 1 315 ? 27.218 -2.981 -9.107 1.00 93.56 315 SER A C 1
ATOM 2541 O O . SER A 1 315 ? 26.231 -2.390 -9.552 1.00 93.56 315 SER A O 1
ATOM 2543 N N . LYS A 1 316 ? 27.698 -4.084 -9.701 1.00 94.75 316 LYS A N 1
ATOM 2544 C CA . LYS A 1 316 ? 27.125 -4.636 -10.945 1.00 94.75 316 LYS A CA 1
ATOM 2545 C C . LYS A 1 316 ? 25.645 -5.000 -10.796 1.00 94.75 316 LYS A C 1
ATOM 2547 O O . LYS A 1 316 ? 24.831 -4.638 -11.647 1.00 94.75 316 LYS A O 1
ATOM 2552 N N . ILE A 1 317 ? 25.262 -5.650 -9.693 1.00 95.62 317 ILE A N 1
ATOM 2553 C CA . ILE A 1 317 ? 23.859 -5.983 -9.395 1.00 95.62 317 ILE A CA 1
ATOM 2554 C C . ILE A 1 317 ? 23.011 -4.714 -9.246 1.00 95.62 317 ILE A C 1
ATOM 2556 O O . ILE A 1 317 ? 21.886 -4.662 -9.747 1.00 95.62 317 ILE A O 1
ATOM 2560 N N . GLN A 1 318 ? 23.523 -3.679 -8.574 1.00 95.81 318 GLN A N 1
ATOM 2561 C CA . GLN A 1 318 ? 22.816 -2.401 -8.456 1.00 95.81 318 GLN A CA 1
ATOM 2562 C C . GLN A 1 318 ? 22.610 -1.736 -9.819 1.00 95.81 318 GLN A C 1
ATOM 2564 O O . GLN A 1 318 ? 21.507 -1.256 -10.088 1.00 95.81 318 GLN A O 1
ATOM 2569 N N . THR A 1 319 ? 23.625 -1.756 -10.682 1.00 96.44 319 THR A N 1
ATOM 2570 C CA . THR A 1 319 ? 23.549 -1.251 -12.057 1.00 96.44 319 THR A CA 1
ATOM 2571 C C . THR A 1 319 ? 22.518 -2.020 -12.885 1.00 96.44 319 THR A C 1
ATOM 2573 O O . THR A 1 319 ? 21.686 -1.401 -13.548 1.00 96.44 319 THR A O 1
ATOM 2576 N N . ILE A 1 320 ? 22.475 -3.354 -12.781 1.00 96.94 320 ILE A N 1
ATOM 2577 C CA . ILE A 1 320 ? 21.447 -4.184 -13.434 1.00 96.94 320 ILE A CA 1
ATOM 2578 C C . ILE A 1 320 ? 20.044 -3.768 -12.982 1.00 96.94 320 ILE A C 1
ATOM 2580 O O . ILE A 1 320 ? 19.182 -3.516 -13.821 1.00 96.94 320 ILE A O 1
ATOM 2584 N N . LYS A 1 321 ? 19.815 -3.646 -11.669 1.00 97.19 321 LYS A N 1
ATOM 2585 C CA . LYS A 1 321 ? 18.500 -3.276 -11.119 1.00 97.19 321 LYS A CA 1
ATOM 2586 C C . LYS A 1 321 ? 18.077 -1.856 -11.509 1.00 97.19 321 LYS A C 1
ATOM 2588 O O . LYS A 1 321 ? 16.916 -1.646 -11.850 1.00 97.19 321 LYS A O 1
ATOM 2593 N N . LYS A 1 322 ? 19.014 -0.898 -11.530 1.00 97.69 322 LYS A N 1
ATOM 2594 C CA . LYS A 1 322 ? 18.771 0.448 -12.078 1.00 97.69 322 LYS A CA 1
ATOM 2595 C C . LYS A 1 322 ? 18.344 0.374 -13.537 1.00 97.69 322 LYS A C 1
ATOM 2597 O O . LYS A 1 322 ? 17.337 0.969 -13.902 1.00 97.69 322 LYS A O 1
ATOM 2602 N N . ASN A 1 323 ? 19.072 -0.386 -14.351 1.00 97.81 323 ASN A N 1
ATOM 2603 C CA . ASN A 1 323 ? 18.788 -0.518 -15.776 1.00 97.81 323 ASN A CA 1
ATOM 2604 C C . ASN A 1 323 ? 17.415 -1.168 -16.038 1.00 97.81 323 ASN A C 1
ATOM 2606 O O . ASN A 1 323 ? 16.658 -0.703 -16.887 1.00 97.81 323 ASN A O 1
ATOM 2610 N N . VAL A 1 324 ? 17.039 -2.181 -15.249 1.00 98.12 324 VAL A N 1
ATOM 2611 C CA . VAL A 1 324 ? 15.675 -2.738 -15.248 1.00 98.12 324 VAL A CA 1
ATOM 2612 C C . VAL A 1 324 ? 14.641 -1.640 -14.995 1.00 98.12 324 VAL A C 1
ATOM 2614 O O . VAL A 1 324 ? 13.710 -1.486 -15.785 1.00 98.12 324 VAL A O 1
ATOM 2617 N N . ASN A 1 325 ? 14.800 -0.860 -13.922 1.00 98.38 325 ASN A N 1
ATOM 2618 C CA . ASN A 1 325 ? 13.850 0.200 -13.583 1.00 98.38 325 ASN A CA 1
ATOM 2619 C C . ASN A 1 325 ? 13.780 1.288 -14.663 1.00 98.38 325 ASN A C 1
ATOM 2621 O O . ASN A 1 325 ? 12.683 1.722 -15.000 1.00 98.38 325 ASN A O 1
ATOM 2625 N N . ILE A 1 326 ? 14.907 1.672 -15.272 1.00 98.25 326 ILE A N 1
ATOM 2626 C CA . ILE A 1 326 ? 14.936 2.615 -16.404 1.00 98.25 326 ILE A CA 1
ATOM 2627 C C . ILE A 1 326 ? 14.058 2.110 -17.546 1.00 98.25 326 ILE A C 1
ATOM 2629 O O . ILE A 1 326 ? 13.196 2.843 -18.021 1.00 98.25 326 ILE A O 1
ATOM 2633 N N . HIS A 1 327 ? 14.219 0.850 -17.949 1.00 97.94 327 HIS A N 1
ATOM 2634 C CA . HIS A 1 327 ? 13.420 0.283 -19.032 1.00 97.94 327 HIS A CA 1
ATOM 2635 C C . HIS A 1 327 ? 11.934 0.121 -18.662 1.00 97.94 327 HIS A C 1
ATOM 2637 O O . HIS A 1 327 ? 11.066 0.304 -19.520 1.00 97.94 327 HIS A O 1
ATOM 2643 N N . LYS A 1 328 ? 11.602 -0.130 -17.385 1.00 97.94 328 LYS A N 1
ATOM 2644 C CA . LYS A 1 328 ? 10.210 -0.048 -16.904 1.00 97.94 328 LYS A CA 1
ATOM 2645 C C . LYS A 1 328 ? 9.644 1.365 -17.061 1.00 97.94 328 LYS A C 1
ATOM 2647 O O . LYS A 1 328 ? 8.523 1.511 -17.547 1.00 97.94 328 LYS A O 1
ATOM 2652 N N . PHE A 1 329 ? 10.408 2.398 -16.699 1.00 97.62 329 PHE A N 1
ATOM 2653 C CA . PHE A 1 329 ? 9.981 3.790 -16.852 1.00 97.62 329 PHE A CA 1
ATOM 2654 C C . PHE A 1 329 ? 9.851 4.209 -18.319 1.00 97.62 329 PHE A C 1
ATOM 2656 O O . PHE A 1 329 ? 8.846 4.819 -18.666 1.00 97.62 329 PHE A O 1
ATOM 2663 N N . GLU A 1 330 ? 10.789 3.835 -19.197 1.00 95.94 330 GLU A N 1
ATOM 2664 C CA . GLU A 1 330 ? 10.685 4.082 -20.647 1.00 95.94 330 GLU A CA 1
ATOM 2665 C C . GLU A 1 330 ? 9.389 3.505 -21.225 1.00 95.94 330 GLU A C 1
ATOM 2667 O O . GLU A 1 330 ? 8.685 4.176 -21.984 1.00 95.94 330 GLU A O 1
ATOM 2672 N N . ARG A 1 331 ? 9.050 2.269 -20.830 1.00 95.06 331 ARG A N 1
ATOM 2673 C CA . ARG A 1 331 ? 7.799 1.626 -21.235 1.00 95.06 331 ARG A CA 1
ATOM 2674 C C . ARG A 1 331 ? 6.579 2.345 -20.658 1.00 95.06 331 ARG A C 1
ATOM 2676 O O . ARG A 1 331 ? 5.632 2.595 -21.396 1.00 95.06 331 ARG A O 1
ATOM 2683 N N . TYR A 1 332 ? 6.586 2.672 -19.365 1.00 95.88 332 TYR A N 1
ATOM 2684 C CA . TYR A 1 332 ? 5.463 3.338 -18.690 1.00 95.88 332 TYR A CA 1
ATOM 2685 C C . TYR A 1 332 ? 5.171 4.732 -19.259 1.00 95.88 332 TYR A C 1
ATOM 2687 O O . TYR A 1 332 ? 4.014 5.081 -19.467 1.00 95.88 332 TYR A O 1
ATOM 2695 N N . LEU A 1 333 ? 6.221 5.494 -19.572 1.00 94.88 333 LEU A N 1
ATOM 2696 C CA . LEU A 1 333 ? 6.153 6.826 -20.182 1.00 94.88 333 LEU A CA 1
ATOM 2697 C C . LEU A 1 333 ? 5.890 6.778 -21.698 1.00 94.88 333 LEU A C 1
ATOM 2699 O O . LEU A 1 333 ? 5.919 7.811 -22.362 1.00 94.88 333 LEU A O 1
ATOM 2703 N N . ASN A 1 334 ? 5.633 5.586 -22.249 1.00 92.56 334 ASN A N 1
ATOM 2704 C CA . ASN A 1 334 ? 5.316 5.360 -23.655 1.00 92.56 334 ASN A CA 1
ATOM 2705 C C . ASN A 1 334 ? 6.398 5.872 -24.630 1.00 92.56 334 ASN A C 1
ATOM 2707 O O . ASN A 1 334 ? 6.102 6.238 -25.766 1.00 92.56 334 ASN A O 1
ATOM 2711 N N . LEU A 1 335 ? 7.672 5.865 -24.214 1.00 92.31 335 LEU A N 1
ATOM 2712 C CA . LEU A 1 335 ? 8.790 6.372 -25.025 1.00 92.31 335 LEU A CA 1
ATOM 2713 C C . LEU A 1 335 ? 9.144 5.464 -26.212 1.00 92.31 335 LEU A C 1
ATOM 2715 O O . LEU A 1 335 ? 9.943 5.839 -27.065 1.00 92.31 335 LEU A O 1
ATOM 2719 N N . LEU A 1 336 ? 8.551 4.270 -26.263 1.00 88.81 336 LEU A N 1
ATOM 2720 C CA . LEU A 1 336 ? 8.761 3.272 -27.313 1.00 88.81 336 LEU A CA 1
ATOM 2721 C C . LEU A 1 336 ? 7.661 3.301 -28.389 1.00 88.81 336 LEU A C 1
ATOM 2723 O O . LEU A 1 336 ? 7.695 2.494 -29.311 1.00 88.81 336 LEU A O 1
ATOM 2727 N N . VAL A 1 337 ? 6.666 4.191 -28.283 1.00 86.38 337 VAL A N 1
ATOM 2728 C CA . VAL A 1 337 ? 5.481 4.186 -29.166 1.00 86.38 337 VAL A CA 1
ATOM 2729 C C . VAL A 1 337 ? 5.818 4.408 -30.640 1.00 86.38 337 VAL A C 1
ATOM 2731 O O . VAL A 1 337 ? 5.176 3.836 -31.522 1.00 86.38 337 VAL A O 1
ATOM 2734 N N . GLU A 1 338 ? 6.841 5.220 -30.904 1.00 85.81 338 GLU A N 1
ATOM 2735 C CA . GLU A 1 338 ? 7.276 5.574 -32.256 1.00 85.81 338 GLU A CA 1
ATOM 2736 C C . GLU A 1 338 ? 8.111 4.470 -32.910 1.00 85.81 338 GLU A C 1
ATOM 2738 O O . GLU A 1 338 ? 8.349 4.528 -34.116 1.00 85.81 338 GLU A O 1
ATOM 2743 N N . TYR A 1 339 ? 8.516 3.442 -32.154 1.00 91.69 339 TYR A N 1
ATOM 2744 C CA . TYR A 1 339 ? 9.394 2.408 -32.681 1.00 91.69 339 TYR A CA 1
ATOM 2745 C C . TYR A 1 339 ? 8.691 1.619 -33.789 1.00 91.69 339 TYR A C 1
ATOM 2747 O O . TYR A 1 339 ? 7.572 1.098 -33.652 1.00 91.69 339 TYR A O 1
ATOM 2755 N N . ASN A 1 340 ? 9.385 1.493 -34.914 1.00 94.12 340 ASN A N 1
ATOM 2756 C CA . ASN A 1 340 ? 8.991 0.599 -35.986 1.00 94.12 340 ASN A CA 1
ATOM 2757 C C . ASN A 1 340 ? 9.321 -0.869 -35.637 1.00 94.12 340 ASN A C 1
ATOM 2759 O O . ASN A 1 340 ? 9.830 -1.189 -34.559 1.00 94.12 340 ASN A O 1
ATOM 2763 N N . GLU A 1 341 ? 8.980 -1.791 -36.542 1.00 95.31 341 GLU A N 1
ATOM 2764 C CA . GLU A 1 341 ? 9.192 -3.233 -36.345 1.00 95.31 341 GLU A CA 1
ATOM 2765 C C . GLU A 1 341 ? 10.675 -3.579 -36.105 1.00 95.31 341 GLU A C 1
ATOM 2767 O O . GLU A 1 341 ? 10.996 -4.394 -35.236 1.00 95.31 341 GLU A O 1
ATOM 2772 N N . VAL A 1 342 ? 11.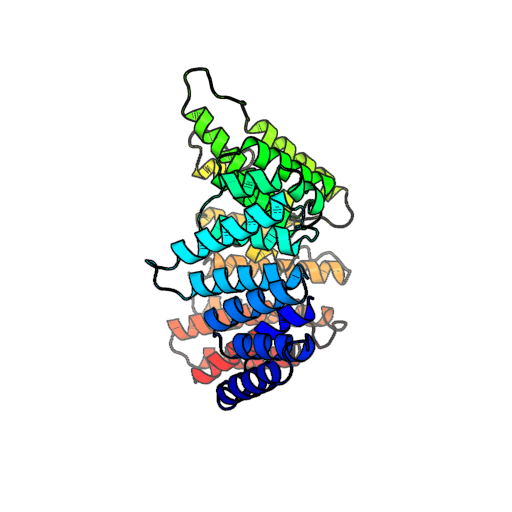586 -2.915 -36.824 1.00 96.19 342 VAL A N 1
ATOM 2773 C CA . VAL A 1 342 ? 13.037 -3.126 -36.721 1.00 96.19 342 VAL A CA 1
ATOM 2774 C C . VAL A 1 342 ? 13.568 -2.590 -35.395 1.00 96.19 342 VAL A C 1
ATOM 2776 O O . VAL A 1 342 ? 14.258 -3.316 -34.683 1.00 96.19 342 VAL A O 1
ATOM 2779 N N . GLU A 1 343 ? 13.210 -1.360 -35.029 1.00 96.75 343 GLU A N 1
ATOM 2780 C CA . GLU A 1 343 ? 13.644 -0.717 -33.779 1.00 96.75 343 GLU A CA 1
ATOM 2781 C C . GLU A 1 343 ? 13.144 -1.483 -32.551 1.00 96.75 343 GLU A C 1
ATOM 2783 O O . GLU A 1 343 ? 13.900 -1.746 -31.616 1.00 96.75 343 GLU A O 1
ATOM 2788 N N . SER A 1 344 ? 11.888 -1.933 -32.582 1.00 96.19 344 SER A N 1
ATOM 2789 C CA . SER A 1 344 ? 11.303 -2.756 -31.520 1.00 96.19 344 SER A CA 1
ATOM 2790 C C . SER A 1 344 ? 12.018 -4.106 -31.393 1.00 96.19 344 SER A C 1
ATOM 2792 O O . SER A 1 344 ? 12.300 -4.559 -30.285 1.00 96.19 344 SER A O 1
ATOM 2794 N N . THR A 1 345 ? 12.382 -4.735 -32.515 1.00 96.12 345 THR A N 1
ATOM 2795 C CA . THR A 1 345 ? 13.162 -5.985 -32.516 1.00 96.12 345 THR A CA 1
ATOM 2796 C C . THR A 1 345 ? 14.580 -5.767 -31.975 1.00 96.12 345 THR A C 1
ATOM 2798 O O . THR A 1 345 ? 15.079 -6.570 -31.186 1.00 96.12 345 THR A O 1
ATOM 2801 N N . GLN A 1 346 ? 15.236 -4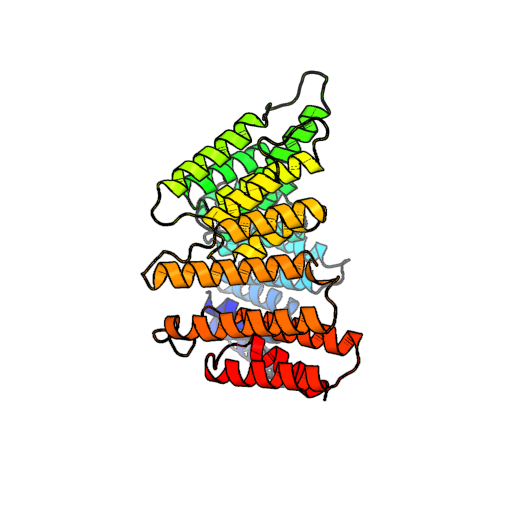.664 -32.344 1.00 97.50 346 GLN A N 1
ATOM 2802 C CA . GLN A 1 346 ? 16.542 -4.282 -31.797 1.00 97.50 346 GLN A CA 1
ATOM 2803 C C . GLN A 1 346 ? 16.472 -4.030 -30.287 1.00 97.50 346 GLN A C 1
ATOM 2805 O O . GLN A 1 346 ? 17.358 -4.466 -29.550 1.00 97.50 346 GLN A O 1
ATOM 2810 N N . TYR A 1 347 ? 15.400 -3.395 -29.814 1.00 97.50 347 TYR A N 1
ATOM 2811 C CA . TYR A 1 347 ? 15.160 -3.179 -28.393 1.00 97.50 347 TYR A CA 1
ATOM 2812 C C . TYR A 1 347 ? 14.986 -4.501 -27.630 1.00 97.50 347 TYR A C 1
ATOM 2814 O O . TYR A 1 347 ? 15.641 -4.705 -26.608 1.00 97.50 347 TYR A O 1
ATOM 2822 N N . VAL A 1 348 ? 14.199 -5.446 -28.159 1.00 98.06 348 VAL A N 1
ATOM 2823 C CA . VAL A 1 348 ? 14.078 -6.806 -27.595 1.00 98.06 348 VAL A CA 1
ATOM 2824 C C . VAL A 1 348 ? 15.445 -7.496 -27.520 1.00 98.06 348 VAL A C 1
ATOM 2826 O O . VAL A 1 348 ? 15.794 -8.062 -26.483 1.00 98.06 348 VAL A O 1
ATOM 2829 N N . ASN A 1 349 ? 16.262 -7.404 -28.574 1.00 97.88 349 ASN A N 1
ATOM 2830 C CA . ASN A 1 349 ? 17.614 -7.968 -28.568 1.00 97.88 349 ASN A CA 1
ATOM 2831 C C . ASN A 1 349 ? 18.509 -7.319 -27.502 1.00 97.88 349 ASN A C 1
ATOM 2833 O O . ASN A 1 349 ? 19.228 -8.026 -26.797 1.00 97.88 349 ASN A O 1
ATOM 2837 N N . LYS A 1 350 ? 18.442 -5.992 -27.333 1.00 97.88 350 LYS A N 1
ATOM 2838 C CA . LYS A 1 350 ? 19.178 -5.274 -26.281 1.00 97.88 350 LYS A CA 1
ATOM 2839 C C . LYS A 1 350 ? 18.812 -5.800 -24.891 1.00 97.88 350 LYS A C 1
ATOM 2841 O O . LYS A 1 350 ? 19.703 -6.189 -24.138 1.00 97.88 350 LYS A O 1
ATOM 2846 N N . LEU A 1 351 ? 17.518 -5.872 -24.575 1.00 98.38 351 LEU A N 1
ATOM 2847 C CA . LEU A 1 351 ? 17.027 -6.386 -23.292 1.00 98.38 351 LEU A CA 1
ATOM 2848 C C . LEU A 1 351 ? 17.440 -7.849 -23.059 1.00 98.38 351 LEU A C 1
ATOM 2850 O O . LEU A 1 351 ? 17.848 -8.220 -21.958 1.00 98.38 351 LEU A O 1
ATOM 2854 N N . TRP A 1 352 ? 17.407 -8.676 -24.107 1.00 98.06 352 TRP A N 1
ATOM 2855 C CA . TRP A 1 352 ? 17.903 -10.053 -24.069 1.00 98.06 352 TRP A CA 1
ATOM 2856 C C . TRP A 1 352 ? 19.391 -10.154 -23.735 1.00 98.06 352 TRP A C 1
ATOM 2858 O O . TRP A 1 352 ? 19.789 -10.976 -22.904 1.00 98.06 352 TRP A O 1
ATOM 2868 N N . HIS A 1 353 ? 20.223 -9.309 -24.341 1.00 97.88 353 HIS A N 1
ATOM 2869 C CA . HIS A 1 353 ? 21.646 -9.254 -24.022 1.00 97.88 353 HIS A CA 1
ATOM 2870 C C . HIS A 1 353 ? 21.890 -8.789 -22.582 1.00 97.88 353 HIS A C 1
ATOM 2872 O O . HIS A 1 353 ? 22.696 -9.409 -21.884 1.00 97.88 353 HIS A O 1
ATOM 2878 N N . SER A 1 354 ? 21.152 -7.781 -22.103 1.00 97.50 354 SER A N 1
ATOM 2879 C CA . SER A 1 354 ? 21.215 -7.338 -20.704 1.00 97.50 354 SER A CA 1
ATOM 2880 C C . SER A 1 354 ? 20.816 -8.449 -19.727 1.00 97.50 354 SER A C 1
ATOM 2882 O O . SER A 1 354 ? 21.509 -8.668 -18.733 1.00 97.50 354 SER A O 1
ATOM 2884 N N . TYR A 1 355 ? 19.765 -9.216 -20.033 1.00 98.31 355 TYR A N 1
ATOM 2885 C CA . TYR A 1 355 ? 19.377 -10.389 -19.248 1.00 98.31 355 TYR A CA 1
ATOM 2886 C C . TYR A 1 355 ? 20.488 -11.435 -19.193 1.00 98.31 355 TYR A C 1
ATOM 2888 O O . TYR A 1 355 ? 20.909 -11.819 -18.102 1.00 98.31 355 TYR A O 1
ATOM 2896 N N . LYS A 1 356 ? 21.028 -11.853 -20.344 1.00 97.62 356 LYS A N 1
ATOM 2897 C CA . LYS A 1 356 ? 22.124 -12.832 -20.381 1.00 97.62 356 LYS A CA 1
ATOM 2898 C C . LYS A 1 356 ? 23.331 -12.385 -19.565 1.00 97.62 356 LYS A C 1
ATOM 2900 O O . LYS A 1 356 ? 23.861 -13.179 -18.794 1.00 97.62 356 LYS A O 1
ATOM 2905 N N . GLY A 1 357 ? 23.737 -11.124 -19.716 1.00 95.56 357 GLY A N 1
ATOM 2906 C CA . GLY A 1 357 ? 24.847 -10.546 -18.961 1.00 95.56 357 GLY A CA 1
ATOM 2907 C C . GLY A 1 357 ? 24.591 -10.494 -17.453 1.00 95.56 357 GLY A C 1
ATOM 2908 O O . GLY A 1 357 ? 25.542 -10.549 -16.676 1.00 95.56 357 GLY A O 1
ATOM 2909 N N . SER A 1 358 ? 23.323 -10.442 -17.029 1.00 96.06 358 SER A N 1
ATOM 2910 C CA . SER A 1 358 ? 22.946 -10.418 -15.612 1.00 96.06 358 SER A CA 1
ATOM 2911 C C . SER A 1 358 ? 23.044 -11.779 -14.910 1.00 96.06 358 SER A C 1
ATOM 2913 O O . SER A 1 358 ? 23.272 -11.817 -13.702 1.00 96.06 358 SER A O 1
ATOM 2915 N N . LEU A 1 359 ? 22.923 -12.893 -15.648 1.00 9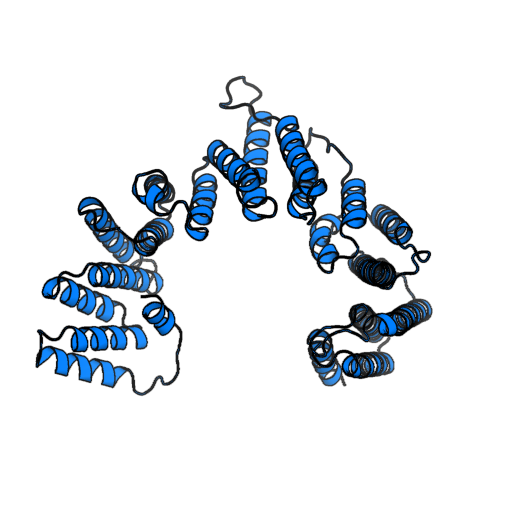6.75 359 LEU A N 1
ATOM 2916 C CA . LEU A 1 359 ? 22.820 -14.244 -15.074 1.00 96.75 359 LEU A CA 1
ATOM 2917 C C . LEU A 1 359 ? 24.046 -14.664 -14.256 1.00 96.75 359 LEU A C 1
ATOM 2919 O O . LEU A 1 359 ? 23.916 -15.412 -13.290 1.00 96.75 359 LEU A O 1
ATOM 2923 N N . GLN A 1 360 ? 25.235 -14.181 -14.618 1.00 95.31 360 GLN A N 1
ATOM 2924 C CA . GLN A 1 360 ? 26.469 -14.499 -13.891 1.00 95.31 360 GLN A CA 1
ATOM 2925 C C . GLN A 1 360 ? 26.431 -14.023 -12.428 1.00 95.31 360 GLN A C 1
ATOM 2927 O O . GLN A 1 360 ? 26.988 -14.680 -11.548 1.00 95.31 360 GLN A O 1
ATOM 2932 N N . TYR A 1 361 ? 25.705 -12.935 -12.155 1.00 95.19 361 TYR A N 1
ATOM 2933 C CA . TYR A 1 361 ? 25.616 -12.335 -10.824 1.00 95.19 361 TYR A CA 1
ATOM 2934 C C . TYR A 1 361 ? 24.535 -12.971 -9.943 1.00 95.19 361 TYR A C 1
ATOM 2936 O O . TYR A 1 361 ? 24.491 -12.704 -8.748 1.00 95.19 361 TYR A O 1
ATOM 2944 N N . GLY A 1 362 ? 23.677 -13.826 -10.506 1.00 93.88 362 GLY A N 1
ATOM 2945 C CA . GLY A 1 362 ? 22.645 -14.554 -9.763 1.00 93.88 362 GLY A CA 1
ATOM 2946 C C . GLY A 1 362 ? 22.978 -16.025 -9.505 1.00 93.88 362 GLY A C 1
ATOM 2947 O O . GLY A 1 362 ? 22.100 -16.801 -9.142 1.00 93.88 362 GLY A O 1
ATOM 2948 N N . THR A 1 363 ? 24.239 -16.430 -9.685 1.00 91.81 363 THR A N 1
ATOM 2949 C CA . THR A 1 363 ? 24.700 -17.819 -9.480 1.00 91.81 363 THR A CA 1
ATOM 2950 C C . THR A 1 363 ? 24.651 -18.277 -8.021 1.00 91.81 363 THR A C 1
ATOM 2952 O O . THR A 1 363 ? 24.583 -19.475 -7.764 1.00 91.81 363 THR A O 1
ATOM 2955 N N . LYS A 1 364 ? 24.684 -17.331 -7.075 1.00 92.06 364 LYS A N 1
ATOM 2956 C CA . LYS A 1 364 ? 24.635 -17.576 -5.623 1.00 92.06 364 LYS A CA 1
ATOM 2957 C C . LYS A 1 364 ? 23.226 -17.435 -5.029 1.00 92.06 364 LYS A C 1
ATOM 2959 O O . LYS A 1 364 ? 23.082 -17.566 -3.817 1.00 92.06 364 LYS A O 1
ATOM 2964 N N . LEU A 1 365 ? 22.222 -17.116 -5.850 1.00 93.62 365 LEU A N 1
ATOM 2965 C CA . LEU A 1 365 ? 20.839 -16.969 -5.396 1.00 93.62 365 LEU A CA 1
ATOM 2966 C C . LEU A 1 365 ? 20.261 -18.324 -4.992 1.00 93.62 365 LEU A C 1
ATOM 2968 O O . LEU A 1 365 ? 20.622 -19.364 -5.550 1.00 93.62 365 LEU A O 1
ATOM 2972 N N . LEU A 1 366 ? 19.344 -18.303 -4.029 1.00 93.56 366 LEU A N 1
ATOM 2973 C CA . LEU A 1 366 ? 18.566 -19.492 -3.697 1.00 93.56 366 LEU A CA 1
ATOM 2974 C C . LEU A 1 366 ? 17.652 -19.845 -4.874 1.00 93.56 366 LEU A C 1
ATOM 2976 O O . LEU A 1 366 ? 17.209 -18.970 -5.611 1.00 93.56 366 LEU A O 1
ATOM 2980 N N . GLU A 1 367 ? 17.304 -21.122 -5.028 1.00 89.88 367 GLU A N 1
ATOM 2981 C CA . GLU A 1 367 ? 16.463 -21.564 -6.152 1.00 89.88 367 GLU A CA 1
ATOM 2982 C C . GLU A 1 367 ? 15.105 -20.838 -6.200 1.00 89.88 367 GLU A C 1
ATOM 2984 O O . GLU A 1 367 ? 14.563 -20.591 -7.274 1.00 89.88 367 GLU A O 1
ATOM 2989 N N . ALA A 1 368 ? 14.570 -20.475 -5.030 1.00 91.88 368 ALA A N 1
ATOM 2990 C CA . ALA A 1 368 ? 13.308 -19.756 -4.882 1.00 91.88 368 ALA A CA 1
ATOM 2991 C C . ALA A 1 368 ? 13.400 -18.246 -5.184 1.00 91.88 368 ALA A C 1
ATOM 2993 O O . ALA A 1 368 ? 12.367 -17.579 -5.237 1.00 91.88 368 ALA A O 1
ATOM 2994 N N . GLU A 1 369 ? 14.602 -17.693 -5.361 1.00 93.62 369 GLU A N 1
ATOM 2995 C CA . GLU A 1 369 ? 14.810 -16.276 -5.655 1.00 93.62 369 GLU A CA 1
ATOM 2996 C C . GLU A 1 369 ? 14.822 -16.012 -7.166 1.00 93.62 369 GLU A C 1
ATOM 2998 O O . GLU A 1 369 ? 15.367 -16.776 -7.961 1.00 93.62 369 GLU A O 1
ATOM 3003 N N . ASN A 1 370 ? 14.236 -14.885 -7.572 1.00 95.44 370 ASN A N 1
ATOM 3004 C CA . ASN A 1 370 ? 14.270 -14.441 -8.964 1.00 95.44 370 ASN A CA 1
ATOM 3005 C C . ASN A 1 370 ? 15.656 -13.892 -9.331 1.00 95.44 370 ASN A C 1
ATOM 3007 O O . ASN A 1 370 ? 16.303 -13.213 -8.525 1.00 95.44 370 ASN A O 1
ATOM 3011 N N . GLN A 1 371 ? 16.078 -14.101 -10.580 1.00 97.06 371 GLN A N 1
ATOM 3012 C CA . GLN A 1 371 ? 17.321 -13.521 -11.093 1.00 97.06 371 GLN A CA 1
ATOM 3013 C C . GLN A 1 371 ? 17.225 -11.991 -11.151 1.00 97.06 371 GLN A C 1
ATOM 3015 O O . GLN A 1 371 ? 16.165 -11.411 -11.391 1.00 97.06 371 GLN A O 1
ATOM 3020 N N . HIS A 1 372 ? 18.362 -11.308 -10.990 1.00 96.25 372 HIS A N 1
ATOM 3021 C CA . HIS A 1 372 ? 18.404 -9.842 -10.916 1.00 96.25 372 HIS A CA 1
ATOM 3022 C C . HIS A 1 372 ? 17.899 -9.118 -12.174 1.00 96.25 372 HIS A C 1
ATOM 3024 O O . HIS A 1 372 ? 17.450 -7.979 -12.067 1.00 96.25 372 HIS A O 1
ATOM 3030 N N . GLY A 1 373 ? 17.984 -9.760 -13.342 1.00 96.81 373 GLY A N 1
ATOM 3031 C CA . GLY A 1 373 ? 17.534 -9.218 -14.625 1.00 96.81 373 GLY A CA 1
ATOM 3032 C C . GLY A 1 373 ? 16.233 -9.822 -15.158 1.00 96.81 373 GLY A C 1
ATOM 3033 O O . GLY A 1 373 ? 15.914 -9.569 -16.316 1.00 96.81 373 GLY A O 1
ATOM 3034 N N . ASP A 1 374 ? 15.495 -10.624 -14.379 1.00 97.81 374 ASP A N 1
ATOM 3035 C CA . ASP A 1 374 ? 14.289 -11.333 -14.854 1.00 97.81 374 ASP A CA 1
ATOM 3036 C C . ASP A 1 374 ? 13.260 -10.408 -15.516 1.00 97.81 374 ASP A C 1
ATOM 3038 O O . ASP A 1 374 ? 12.661 -10.754 -16.536 1.00 97.81 374 ASP A O 1
ATOM 3042 N N . ASP A 1 375 ? 13.103 -9.197 -14.992 1.00 97.94 375 ASP A N 1
ATOM 3043 C CA . ASP A 1 375 ? 12.158 -8.215 -15.521 1.00 97.94 375 ASP A CA 1
ATOM 3044 C C . ASP A 1 375 ? 12.501 -7.756 -16.950 1.00 97.94 375 ASP A C 1
ATOM 3046 O O . ASP A 1 375 ? 11.601 -7.343 -17.682 1.00 97.94 375 ASP A O 1
ATOM 3050 N N . PHE A 1 376 ? 13.751 -7.899 -17.414 1.00 98.56 376 PHE A N 1
ATOM 3051 C CA . PHE A 1 376 ? 14.069 -7.704 -18.834 1.00 98.56 376 PHE A CA 1
ATOM 3052 C C . PHE A 1 376 ? 13.292 -8.678 -19.727 1.00 98.56 376 PHE A C 1
ATOM 3054 O O . PHE A 1 376 ? 12.899 -8.309 -20.830 1.00 98.56 376 PHE A O 1
ATOM 3061 N N . MET A 1 377 ? 13.025 -9.905 -19.263 1.00 98.44 377 MET A N 1
ATOM 3062 C CA . MET A 1 377 ? 12.279 -10.909 -20.033 1.00 98.44 377 MET A CA 1
ATOM 3063 C C . MET A 1 377 ? 10.788 -10.605 -20.072 1.00 98.44 377 MET A C 1
ATOM 3065 O O . MET A 1 377 ? 10.155 -10.800 -21.113 1.00 98.44 377 MET A O 1
ATOM 3069 N N . LEU A 1 378 ? 10.238 -10.054 -18.986 1.00 98.12 378 LEU A N 1
ATOM 3070 C CA . LEU A 1 378 ? 8.879 -9.512 -18.992 1.00 98.12 378 LEU A CA 1
ATOM 3071 C C . LEU A 1 378 ? 8.768 -8.365 -20.001 1.00 98.12 378 LEU A C 1
ATOM 3073 O O . LEU A 1 378 ? 7.861 -8.363 -20.832 1.00 98.12 378 LEU A O 1
ATOM 3077 N N . LEU A 1 379 ? 9.726 -7.435 -19.990 1.00 98.31 379 LEU A N 1
ATOM 3078 C CA . LEU A 1 379 ? 9.762 -6.310 -20.926 1.00 98.31 379 LEU A CA 1
ATOM 3079 C C . LEU A 1 379 ? 9.891 -6.774 -22.387 1.00 98.31 379 LEU A C 1
ATOM 3081 O O . LEU A 1 379 ? 9.096 -6.333 -23.216 1.00 98.31 379 LEU A O 1
ATOM 3085 N N . CYS A 1 380 ? 10.800 -7.709 -22.699 1.00 98.19 380 CYS A N 1
ATOM 3086 C CA . CYS A 1 380 ? 10.902 -8.326 -24.029 1.00 98.19 380 CYS A CA 1
ATOM 3087 C C . CYS A 1 380 ? 9.562 -8.899 -24.489 1.00 98.19 380 CYS A C 1
ATOM 3089 O O . CYS A 1 380 ? 9.091 -8.604 -25.586 1.00 98.19 380 CYS A O 1
ATOM 3091 N N . SER A 1 381 ? 8.948 -9.716 -23.634 1.00 98.06 381 SER A N 1
ATOM 3092 C CA . SER A 1 381 ? 7.704 -10.415 -23.950 1.00 98.06 381 SER A CA 1
ATOM 3093 C C . SER A 1 381 ? 6.571 -9.433 -24.211 1.00 98.06 381 SER A C 1
ATOM 3095 O O . SER A 1 381 ? 5.813 -9.601 -25.160 1.00 98.06 381 SER A O 1
ATOM 3097 N N . HIS A 1 382 ? 6.484 -8.364 -23.420 1.00 97.31 382 HIS A N 1
ATOM 3098 C CA . HIS A 1 382 ? 5.490 -7.324 -23.633 1.00 97.31 382 HIS A CA 1
ATOM 3099 C C . HIS A 1 382 ? 5.694 -6.558 -24.946 1.00 97.31 382 HIS A C 1
ATOM 3101 O O . HIS A 1 382 ? 4.714 -6.330 -25.649 1.00 97.31 382 HIS A O 1
ATOM 3107 N N . VAL A 1 383 ? 6.934 -6.232 -25.328 1.00 97.62 383 VAL A N 1
ATOM 3108 C CA . VAL A 1 383 ? 7.218 -5.606 -26.634 1.00 97.62 383 VAL A CA 1
ATOM 3109 C C . VAL A 1 383 ? 6.849 -6.541 -27.791 1.00 97.62 383 VAL A C 1
ATOM 3111 O O . VAL A 1 383 ? 6.238 -6.108 -28.764 1.00 97.62 383 VAL A O 1
ATOM 3114 N N . LEU A 1 384 ? 7.142 -7.839 -27.678 1.00 97.75 384 LEU A N 1
ATOM 3115 C CA . LEU A 1 384 ? 6.753 -8.838 -28.682 1.00 97.75 384 LEU A CA 1
ATOM 3116 C C . LEU A 1 384 ? 5.227 -8.989 -28.795 1.00 97.75 384 LEU A C 1
ATOM 3118 O O . LEU A 1 384 ? 4.696 -9.104 -29.898 1.00 97.75 384 LEU A O 1
ATOM 3122 N N . ILE A 1 385 ? 4.501 -8.933 -27.676 1.00 96.69 385 ILE A N 1
ATOM 3123 C CA . ILE A 1 385 ? 3.031 -8.916 -27.676 1.00 96.69 385 ILE A CA 1
ATOM 3124 C C . ILE A 1 385 ? 2.502 -7.657 -28.378 1.00 96.69 385 ILE A C 1
ATOM 3126 O O . ILE A 1 385 ? 1.534 -7.743 -29.133 1.00 96.69 385 ILE A O 1
ATOM 3130 N N . ASP A 1 386 ? 3.126 -6.498 -28.163 1.00 95.69 386 ASP A N 1
ATOM 3131 C CA . ASP A 1 386 ? 2.743 -5.253 -28.835 1.00 95.69 386 ASP A CA 1
ATOM 3132 C C . ASP A 1 386 ? 2.992 -5.345 -30.355 1.00 95.69 386 ASP A C 1
ATOM 3134 O O . ASP A 1 386 ? 2.125 -4.975 -31.150 1.00 95.69 386 ASP A O 1
ATOM 3138 N N . LEU A 1 387 ? 4.116 -5.939 -30.776 1.00 96.25 387 LEU A N 1
ATOM 3139 C CA . LEU A 1 387 ? 4.404 -6.239 -32.184 1.00 96.25 387 LEU A CA 1
ATOM 3140 C C . LEU A 1 387 ? 3.386 -7.208 -32.797 1.00 96.25 387 LEU A C 1
ATOM 3142 O O . LEU A 1 387 ? 2.920 -6.976 -33.913 1.00 96.25 387 LEU A O 1
ATOM 3146 N N . TYR A 1 388 ? 2.994 -8.259 -32.073 1.00 96.44 388 TYR A N 1
ATOM 3147 C CA . TYR A 1 388 ? 1.930 -9.165 -32.509 1.00 96.44 388 TYR A CA 1
ATOM 3148 C C . TYR A 1 388 ? 0.611 -8.420 -32.718 1.00 96.44 388 TYR A C 1
ATOM 3150 O O . TYR A 1 388 ? -0.007 -8.560 -33.769 1.00 96.44 388 TYR A O 1
ATOM 3158 N N . LYS A 1 389 ? 0.203 -7.576 -31.765 1.00 94.75 389 LYS A N 1
ATOM 3159 C CA . LYS A 1 389 ? -1.025 -6.776 -31.890 1.00 94.75 389 LYS A CA 1
ATOM 3160 C C . LYS A 1 389 ? -0.980 -5.813 -33.078 1.00 94.75 389 LYS A C 1
ATOM 3162 O O . LYS A 1 389 ? -2.009 -5.589 -33.705 1.00 94.75 389 LYS A O 1
ATOM 3167 N N . LYS A 1 390 ? 0.191 -5.244 -33.380 1.00 94.38 390 LYS A N 1
ATOM 3168 C CA . LYS A 1 390 ? 0.375 -4.266 -34.464 1.00 94.38 390 LYS A CA 1
ATOM 3169 C C . LYS A 1 390 ? 0.461 -4.911 -35.850 1.00 94.38 390 LYS A C 1
ATOM 3171 O O . LYS A 1 390 ? -0.091 -4.365 -36.799 1.00 94.38 390 LYS A O 1
ATOM 3176 N N . PHE A 1 391 ? 1.149 -6.048 -35.978 1.00 94.31 391 PHE A N 1
ATOM 3177 C CA . PHE A 1 391 ? 1.484 -6.656 -37.275 1.00 94.31 391 PHE A CA 1
ATOM 3178 C C . PHE A 1 391 ? 0.829 -8.021 -37.534 1.00 94.31 391 PHE A C 1
ATOM 3180 O O . PHE A 1 391 ? 0.916 -8.529 -38.648 1.00 94.31 391 PHE A O 1
ATOM 3187 N N . GLY A 1 392 ? 0.213 -8.649 -36.530 1.00 93.75 392 GLY A N 1
ATOM 3188 C CA . GLY A 1 392 ? -0.503 -9.925 -36.653 1.00 93.75 392 GLY A CA 1
ATOM 3189 C C . GLY A 1 392 ? 0.376 -11.164 -36.872 1.00 93.75 392 GLY A C 1
ATOM 3190 O O . GLY A 1 392 ? -0.146 -12.247 -37.123 1.00 93.75 392 GLY A O 1
ATOM 3191 N N . LYS A 1 393 ? 1.709 -11.047 -36.797 1.00 95.69 393 LYS A N 1
ATOM 3192 C CA . LYS A 1 393 ? 2.633 -12.166 -37.052 1.00 95.69 393 LYS A CA 1
ATOM 3193 C C . LYS A 1 393 ? 2.775 -13.054 -35.810 1.00 95.69 393 LYS A C 1
ATOM 3195 O O . LYS A 1 393 ? 3.409 -12.652 -34.833 1.00 95.69 393 LYS A O 1
ATOM 3200 N N . SER A 1 394 ? 2.269 -14.288 -35.863 1.00 96.00 394 SER A N 1
ATOM 3201 C CA . SER A 1 394 ? 2.344 -15.250 -34.744 1.00 96.00 394 SER A CA 1
ATOM 3202 C C . SER A 1 394 ? 3.774 -15.585 -34.306 1.00 96.00 394 SER A C 1
ATOM 3204 O O . SER A 1 394 ? 3.986 -15.998 -33.168 1.00 96.00 394 SER A O 1
ATOM 3206 N N . SER A 1 395 ? 4.777 -15.354 -35.164 1.00 96.69 395 SER A N 1
ATOM 3207 C CA . SER A 1 395 ? 6.197 -15.501 -34.819 1.00 96.69 395 SER A CA 1
ATOM 3208 C C . SER A 1 395 ? 6.587 -14.729 -33.557 1.00 96.69 395 SER A C 1
ATOM 3210 O O . SER A 1 395 ? 7.427 -15.208 -32.803 1.00 96.69 395 SER A O 1
ATOM 3212 N N . TYR A 1 396 ? 5.966 -13.576 -33.289 1.00 97.81 396 TYR A N 1
ATOM 3213 C CA . TYR A 1 396 ? 6.245 -12.787 -32.087 1.00 97.81 396 TYR A CA 1
ATOM 3214 C C . TYR A 1 396 ? 5.754 -13.454 -30.801 1.00 97.81 396 TYR A C 1
ATOM 3216 O O . TYR A 1 396 ? 6.451 -13.416 -29.789 1.00 97.81 396 TYR A O 1
ATOM 3224 N N . ILE A 1 397 ? 4.600 -14.125 -30.847 1.00 98.25 397 ILE A N 1
ATOM 3225 C CA . ILE A 1 397 ? 4.079 -14.894 -29.711 1.00 98.25 397 ILE A CA 1
ATOM 3226 C C . ILE A 1 397 ? 4.994 -16.081 -29.414 1.00 98.25 397 ILE A C 1
ATOM 3228 O O . ILE A 1 397 ? 5.398 -16.266 -28.267 1.00 98.25 397 ILE A O 1
ATOM 3232 N N . PHE A 1 398 ? 5.406 -16.825 -30.446 1.00 98.12 398 PHE A N 1
ATOM 3233 C CA . PHE A 1 398 ? 6.370 -17.914 -30.278 1.00 98.12 398 PHE A CA 1
ATOM 3234 C C . PHE A 1 398 ? 7.707 -17.420 -29.717 1.00 98.12 398 PHE A C 1
ATOM 3236 O O . PHE A 1 398 ? 8.241 -18.036 -28.800 1.00 98.12 398 PHE A O 1
ATOM 3243 N N . GLN A 1 399 ? 8.234 -16.287 -30.196 1.00 97.88 399 GLN A N 1
ATOM 3244 C CA . GLN A 1 399 ? 9.451 -15.687 -29.637 1.00 97.88 399 GLN A CA 1
ATOM 3245 C C . GLN A 1 399 ? 9.293 -15.342 -28.150 1.00 97.88 399 GLN A C 1
ATOM 3247 O O . GLN A 1 399 ? 10.179 -15.667 -27.363 1.00 97.88 399 GLN A O 1
ATOM 3252 N N . ALA A 1 400 ? 8.170 -14.736 -27.749 1.00 98.31 400 ALA A N 1
ATOM 3253 C CA . ALA A 1 400 ? 7.912 -14.405 -26.348 1.00 98.31 400 ALA A CA 1
ATOM 3254 C C . ALA A 1 400 ? 7.867 -15.669 -25.475 1.00 98.31 400 ALA A C 1
ATOM 3256 O O . ALA A 1 400 ? 8.496 -15.710 -24.420 1.00 98.31 400 ALA A O 1
ATOM 3257 N N . ILE A 1 401 ? 7.200 -16.725 -25.951 1.00 98.50 401 ILE A N 1
ATOM 3258 C CA . ILE A 1 401 ? 7.162 -18.030 -25.279 1.00 98.50 401 ILE A CA 1
ATOM 3259 C C . ILE A 1 401 ? 8.570 -18.603 -25.128 1.00 98.50 401 ILE A C 1
ATOM 3261 O O . ILE A 1 401 ? 8.967 -18.934 -24.015 1.00 98.50 401 ILE A O 1
ATOM 3265 N N . PHE A 1 402 ? 9.357 -18.665 -26.207 1.00 97.88 402 PHE A N 1
ATOM 3266 C CA . PHE A 1 402 ? 10.717 -19.206 -26.153 1.00 97.88 402 PHE A CA 1
ATOM 3267 C C . PHE A 1 402 ? 11.609 -18.444 -25.167 1.00 97.88 402 PHE A C 1
ATOM 3269 O O . PHE A 1 402 ? 12.375 -19.069 -24.431 1.00 97.88 402 PHE A O 1
ATOM 3276 N N . LEU A 1 403 ? 11.510 -17.111 -25.127 1.00 98.06 403 LEU A N 1
ATOM 3277 C CA . LEU A 1 403 ? 12.259 -16.289 -24.174 1.00 98.06 403 LEU A CA 1
ATOM 3278 C C . LEU A 1 403 ? 11.845 -16.581 -22.727 1.00 98.06 403 LEU A C 1
ATOM 3280 O O . LEU A 1 403 ? 12.712 -16.796 -21.880 1.00 98.06 403 LEU A O 1
ATOM 3284 N N . LEU A 1 404 ? 10.541 -16.634 -22.445 1.00 98.31 404 LEU A N 1
ATOM 3285 C CA . LEU A 1 404 ? 10.028 -16.902 -21.100 1.00 98.31 404 LEU A CA 1
ATOM 3286 C C . LEU A 1 404 ? 10.331 -18.327 -20.634 1.00 98.31 404 LEU A C 1
ATOM 3288 O O . LEU A 1 404 ? 10.733 -18.509 -19.489 1.00 98.31 404 LEU A O 1
ATOM 3292 N N . GLU A 1 405 ? 10.205 -19.334 -21.499 1.00 97.81 405 GLU A N 1
ATOM 3293 C CA . GLU A 1 405 ? 10.574 -20.712 -21.161 1.00 97.81 405 GLU A CA 1
ATOM 3294 C C . GLU A 1 405 ? 12.075 -20.855 -20.900 1.00 97.81 405 GLU A C 1
ATOM 3296 O O . GLU A 1 405 ? 12.490 -21.559 -19.976 1.00 97.81 405 GLU A O 1
ATOM 3301 N N . ALA A 1 406 ? 12.911 -20.175 -21.691 1.00 96.88 406 ALA A N 1
ATOM 3302 C CA . ALA A 1 406 ? 14.348 -20.148 -21.454 1.00 96.88 406 ALA A CA 1
ATOM 3303 C C . ALA A 1 406 ? 14.677 -19.488 -20.107 1.00 96.88 406 ALA A C 1
ATOM 3305 O O . ALA A 1 406 ? 15.513 -20.008 -19.364 1.00 96.88 406 ALA A O 1
ATOM 3306 N N . ALA A 1 407 ? 13.999 -18.387 -19.776 1.00 97.19 407 ALA A N 1
ATOM 3307 C CA . ALA A 1 407 ? 14.184 -17.678 -18.517 1.00 97.19 407 ALA A CA 1
ATOM 3308 C C . ALA A 1 407 ? 13.660 -18.467 -17.308 1.00 97.19 407 ALA A C 1
ATOM 3310 O O . ALA A 1 407 ? 14.306 -18.504 -16.263 1.00 97.19 407 ALA A O 1
ATOM 3311 N N . MET A 1 408 ? 12.548 -19.190 -17.464 1.00 96.31 408 MET A N 1
ATOM 3312 C CA . MET A 1 408 ? 11.995 -20.061 -16.426 1.00 96.31 408 MET A CA 1
ATOM 3313 C C . MET A 1 408 ? 12.977 -21.133 -15.963 1.00 96.31 408 MET A C 1
ATOM 3315 O O . MET A 1 408 ? 12.967 -21.461 -14.787 1.00 96.31 408 MET A O 1
ATOM 3319 N N . LYS A 1 409 ? 13.861 -21.634 -16.839 1.00 94.62 409 LYS A N 1
ATOM 3320 C CA . LYS A 1 409 ? 14.919 -22.592 -16.455 1.00 94.62 409 LYS A CA 1
ATOM 3321 C C . LYS A 1 409 ? 15.977 -21.993 -15.521 1.00 94.62 409 LYS A C 1
ATOM 3323 O O . LYS A 1 409 ? 16.800 -22.731 -14.984 1.00 94.62 409 LYS A O 1
ATOM 3328 N N . LYS A 1 410 ? 16.034 -20.664 -15.410 1.00 95.94 410 LYS A N 1
ATOM 3329 C CA . LYS A 1 410 ? 16.932 -19.924 -14.510 1.00 95.94 410 LYS A CA 1
ATOM 3330 C C . LYS A 1 410 ? 16.208 -19.374 -13.282 1.00 95.94 410 LYS A C 1
ATOM 3332 O O . LYS A 1 410 ? 16.869 -19.140 -12.276 1.00 95.94 410 LYS A O 1
ATOM 3337 N N . SER A 1 411 ? 14.885 -19.238 -13.363 1.00 96.31 411 SER A N 1
ATOM 3338 C CA . SER A 1 411 ? 14.018 -18.715 -12.304 1.00 96.31 411 SER A CA 1
ATOM 3339 C C . SER A 1 411 ? 12.743 -19.561 -12.189 1.00 96.31 411 SER A C 1
ATOM 3341 O O . SER A 1 411 ? 11.645 -19.137 -12.564 1.00 96.31 411 SER A O 1
ATOM 3343 N N . ASN A 1 412 ? 12.887 -20.786 -11.674 1.00 94.44 412 ASN A N 1
ATOM 3344 C CA . ASN A 1 412 ? 11.850 -21.833 -11.672 1.00 94.44 412 ASN A CA 1
ATOM 3345 C C . ASN A 1 412 ? 10.546 -21.416 -10.960 1.00 94.44 412 ASN A C 1
ATOM 3347 O O . ASN A 1 412 ? 9.452 -21.900 -11.284 1.00 94.44 412 ASN A O 1
ATOM 3351 N N . TYR A 1 413 ? 10.648 -20.517 -9.979 1.00 95.38 413 TYR A N 1
ATOM 3352 C CA . TYR A 1 413 ? 9.538 -20.071 -9.133 1.00 95.38 413 TYR A CA 1
ATOM 3353 C C . TYR A 1 413 ? 8.991 -18.692 -9.518 1.00 95.38 413 TYR A C 1
ATOM 3355 O O . TYR A 1 413 ? 8.058 -18.213 -8.873 1.00 95.38 413 TYR A O 1
ATOM 3363 N N . ASN A 1 414 ? 9.483 -18.085 -10.604 1.00 97.31 414 ASN A N 1
ATOM 3364 C CA . ASN A 1 414 ? 8.993 -16.789 -11.058 1.00 97.31 414 ASN A CA 1
ATOM 3365 C C . ASN A 1 414 ? 7.545 -16.909 -11.575 1.00 97.31 414 ASN A C 1
ATOM 3367 O O . ASN A 1 414 ? 7.273 -17.405 -12.673 1.00 97.31 414 ASN A O 1
ATOM 3371 N N . PHE A 1 415 ? 6.590 -16.470 -10.754 1.00 97.25 415 PHE A N 1
ATOM 3372 C CA . PHE A 1 415 ? 5.165 -16.588 -11.060 1.00 97.25 415 PHE A CA 1
ATOM 3373 C C . PHE A 1 415 ? 4.724 -15.664 -12.203 1.00 97.25 415 PHE A C 1
ATOM 3375 O O . PHE A 1 415 ? 3.777 -16.004 -12.909 1.00 97.25 415 PHE A O 1
ATOM 3382 N N . GLN A 1 416 ? 5.412 -14.539 -12.432 1.00 97.56 416 GLN A N 1
ATOM 3383 C CA . GLN A 1 416 ? 5.090 -13.621 -13.529 1.00 97.56 416 GLN A CA 1
ATOM 3384 C C . GLN A 1 416 ? 5.346 -14.287 -14.885 1.00 97.56 416 GLN A C 1
ATOM 3386 O O . GLN A 1 416 ? 4.493 -14.219 -15.770 1.00 97.56 416 GLN A O 1
ATOM 3391 N N . PHE A 1 417 ? 6.459 -15.020 -15.025 1.00 98.25 417 PHE A N 1
ATOM 3392 C CA . PHE A 1 417 ? 6.728 -15.819 -16.226 1.00 98.25 417 PHE A CA 1
ATOM 3393 C C . PHE A 1 417 ? 5.646 -16.874 -16.459 1.00 98.25 417 PHE A C 1
ATOM 3395 O O . PHE A 1 417 ? 5.117 -16.969 -17.565 1.00 98.25 417 PHE A O 1
ATOM 3402 N N . LYS A 1 418 ? 5.261 -17.619 -15.414 1.00 98.00 418 LYS A N 1
ATOM 3403 C CA . LYS A 1 418 ? 4.220 -18.659 -15.502 1.00 98.00 418 LYS A CA 1
ATOM 3404 C C . LYS A 1 418 ? 2.869 -18.085 -15.925 1.00 98.00 418 LYS A C 1
ATOM 3406 O O . LYS A 1 418 ? 2.243 -18.611 -16.840 1.00 98.00 418 LYS A O 1
ATOM 3411 N N . LEU A 1 419 ? 2.427 -16.997 -15.289 1.00 98.25 419 LEU A N 1
ATOM 3412 C CA . LEU A 1 419 ? 1.159 -16.343 -15.622 1.00 98.25 419 LEU A CA 1
ATOM 3413 C C . LEU A 1 419 ? 1.153 -15.814 -17.059 1.00 98.25 419 LEU A C 1
ATOM 3415 O O . LEU A 1 419 ? 0.146 -15.950 -17.757 1.00 98.25 419 LEU A O 1
ATOM 3419 N N . LEU A 1 420 ? 2.267 -15.233 -17.513 1.00 98.06 420 LEU A N 1
ATOM 3420 C CA . LEU A 1 420 ? 2.370 -14.723 -18.874 1.00 98.06 420 LEU A CA 1
ATOM 3421 C C . LEU A 1 420 ? 2.397 -15.860 -19.904 1.00 98.06 420 LEU A C 1
ATOM 3423 O O . LEU A 1 420 ? 1.673 -15.782 -20.892 1.00 98.06 420 LEU A O 1
ATOM 3427 N N . LEU A 1 421 ? 3.136 -16.942 -19.646 1.00 98.38 421 LEU A N 1
ATOM 3428 C CA . LEU A 1 421 ? 3.147 -18.137 -20.495 1.00 98.38 421 LEU A CA 1
ATOM 3429 C C . LEU A 1 421 ? 1.763 -18.772 -20.624 1.00 98.38 421 LEU A C 1
ATOM 3431 O O . LEU A 1 421 ? 1.353 -19.068 -21.738 1.00 98.38 421 LEU A O 1
ATOM 3435 N N . ILE A 1 422 ? 1.007 -18.916 -19.528 1.00 98.19 422 ILE A N 1
ATOM 3436 C CA . ILE A 1 422 ? -0.375 -19.429 -19.578 1.00 98.19 422 ILE A CA 1
ATOM 3437 C C . ILE A 1 422 ? -1.224 -18.598 -20.550 1.00 98.19 422 ILE A C 1
ATOM 3439 O O . ILE A 1 422 ? -1.926 -19.158 -21.388 1.00 98.19 422 ILE A O 1
ATOM 3443 N N . ARG A 1 423 ? -1.132 -17.263 -20.479 1.00 97.38 423 ARG A N 1
ATOM 3444 C CA . ARG A 1 423 ? -1.874 -16.368 -21.383 1.00 97.38 423 ARG A CA 1
ATOM 3445 C C . ARG A 1 423 ? -1.410 -16.485 -22.835 1.00 97.38 423 ARG A C 1
ATOM 3447 O O . ARG A 1 423 ? -2.242 -16.484 -23.738 1.00 97.38 423 ARG A O 1
ATOM 3454 N N . LEU A 1 424 ? -0.103 -16.586 -23.070 1.00 97.38 424 LEU A N 1
ATOM 3455 C CA . LEU A 1 424 ? 0.449 -16.752 -24.416 1.00 97.38 424 LEU A CA 1
ATOM 3456 C C . LEU A 1 424 ? 0.050 -18.101 -25.027 1.00 97.38 424 LEU A C 1
ATOM 3458 O O . LEU A 1 424 ? -0.337 -18.136 -26.189 1.00 97.38 424 LEU A O 1
ATOM 3462 N N . TYR A 1 425 ? 0.046 -19.179 -24.240 1.00 97.44 425 TYR A N 1
ATOM 3463 C CA . TYR A 1 425 ? -0.415 -20.496 -24.681 1.00 97.44 425 TYR A CA 1
ATOM 3464 C C . TYR A 1 425 ? -1.900 -20.539 -25.022 1.00 97.44 425 TYR A C 1
ATOM 3466 O O . TYR A 1 425 ? -2.277 -21.275 -25.918 1.00 97.44 425 TYR A O 1
ATOM 3474 N N . GLN A 1 426 ? -2.730 -19.735 -24.357 1.00 95.00 426 GLN A N 1
ATOM 3475 C CA . GLN A 1 426 ? -4.143 -19.576 -24.720 1.00 95.00 426 GLN A CA 1
ATOM 3476 C C . GLN A 1 426 ? -4.360 -18.750 -25.997 1.00 95.00 426 GLN A C 1
ATOM 3478 O O . GLN A 1 426 ? -5.475 -18.709 -26.510 1.00 95.00 426 GLN A O 1
ATOM 3483 N N . THR A 1 427 ? -3.333 -18.030 -26.458 1.00 89.19 427 THR A N 1
ATOM 3484 C CA . THR A 1 427 ? -3.405 -17.173 -27.653 1.00 89.19 427 THR A CA 1
ATOM 3485 C C . THR A 1 427 ? -2.995 -17.921 -28.927 1.00 89.19 427 THR A C 1
ATOM 3487 O O . THR A 1 427 ? -3.315 -17.460 -30.023 1.00 89.19 427 THR A O 1
ATOM 3490 N N . ILE A 1 428 ? -2.277 -19.040 -28.783 1.00 83.75 428 ILE A N 1
ATOM 3491 C CA . ILE A 1 428 ? -1.998 -20.008 -29.857 1.00 83.75 428 ILE A CA 1
ATOM 3492 C C . ILE A 1 428 ? -3.222 -20.903 -30.020 1.00 83.75 428 ILE A C 1
ATOM 3494 O O . ILE A 1 428 ? -3.580 -21.166 -31.190 1.00 83.75 428 ILE A O 1
#

Secondary structure (DSSP, 8-state):
-HHHHHGGG----TTSHHHHHHHHHHHHHH-TT-HHHHHHHHHHHHHTT-HHHHHHHHHHHHHHH--HHHHHHHHHHHHHHHHHS-HHHHHHHHHHHHHHHHHHHHTT---SHHHHHHHHHHHHHTT-HHHHHHHHHSHHHHHTTT-HHHHHHHHHHHHHTT-HHHHHHHHHHHHHHT-TT-HHHHHHHHHHHHHHHHHHHH--SS--SS---HHHHHHHHHHHHHHHHSSSS--SHHHHHHHHHHHHHHHH-TTPPPSS-HHHHHHHHHHHHTTSTTHHHHHHHHHTT--HHHHHHHHHHHHTT------SHHHHHHHHHHHHHHHHHHHHTTTTTT--HHHHHHHHHHHHHHHHHHGGGGTTS-TTSPPTTHHHHHHHHHHHHHHHHHH--THHHHHHHHHHHHHHTT-TT-HHHHHHHHHHHTT-

Foldseek 3Di:
DVVLVVLLPDDDDPDCLVVQLVVLVVVCVVPVLDLVSLVSNLVSCSNVVVLVSNLVSLVSSCVRVVDVVSLVSNLVSLCSCLVPDDVVCSVVSLVVSQVSLVVCVVVVVLQDPVSLVSNLSSCVVVVVLVVNLVCLVDPNVVNCVVPPVSLLSNLVSCVSVLVLVVNQVSLLCCCPPPNVQPQSSLVSNLVSLVVLVLVVVVCPPDDDDDDDDPVVVVVSLVVSQVVQVPDPHRHLRSLLSLLVNQVCCVVPPVPDHRPDDSLVSLLVSCLPCLLPLCNLVSCLVSLQPDDLVSLVVSLVSLVVSQDPPDPDLVSVLSSLSNVLSSLVSCVSSVVCVPPDPVRLVVLLVVLVVSLVVQLVSCPPPDLQDAGSSLSSLVSSLVSLVVVCVVPVDCVSLVVSLVSLVVRCVSRVNPVVSVVSNVVSVVVD

Organism: NCBI:txid1348616

InterPro domains:
  IPR019183 N-alpha-acetyltransferase 25, NatB auxiliary subunit [PF09797] (183-426)

pLDDT: mean 90.77, std 12.58, range [28.45, 98.56]

Radius of gyration: 29.33 Å; chains: 1; bounding box: 68×70×72 Å

Sequence (428 aa):
VCEQLSTLLYKIAVFIDDEIVKIYDNATRKNPNSEELSNHWFMAMVRNSDFKGQQQVALKLHKNFKSNKYLFWAIMSLVLQAENAPANQSGIFLELAERMMDKAVKEGKLEQTEEILLYLIVLLAQNKFKAALYVLEGDLGKKCKEDVEINRIRNDLFLKTNNWIKAIEMSKKSLTESNPDDWNSYVTYLESYLHLLSESDKNENGSSPASVNLGEAREFLYSLQKSVIESSDIKRGPFLAELKLEKSIVEKLKDCKPAKEIDTLIVDYFLRFGSKACCFEDLQPYLKEIHIDSAKIIIEKFKATIDESGDDDKSKIQTIKKNVNIHKFERYLNLLVEYNEVESTQYVNKLWHSYKGSLQYGTKLLEAENQHGDDFMLLCSHVLIDLYKKFGKSSYIFQAIFLLEAAMKKSNYNFQFKLLLIRLYQTI